Protein AF-A0A0W0SUL1-F1 (afdb_monomer)

Mean predicted aligned error: 19.0 Å

pLDDT: mean 77.59, std 25.87, range [25.94, 98.5]

Secondary structure (DSSP, 8-state):
--SSTT-HHHHHHHHHHHTT-HHHHHHHHHHHHHHHHHHHHH-SSPPPHHHHHHHHHHHHHHHHHHHHHHHT-S-GGGHHHHHTTHHHHHHHHHHHIIIIITT-SS-S--HHHHHHHHHHHHHHHHHHHHHHHHHHHHHTTT-TTSS-TT--HHHHHHHHHHHHHHHHHTTPPPPHHHHHHHHHHHHHHHHHH--HHHHHHHHHHHHHTTGGGS----HHHHHHHHHHHHHHHHHTT---HHHHHHHHHHHTTS-HHHHT-HHHHHHHHHHHHHHHHHS-----------------------------------------------------------PPPPP----PPPP----PPPP-----------------PPP-------------PPPP-------------PPP--S----------HHHHHHHHHHHHHHHHHHTTSSS--HHHHHHHHHHHHHHHHTT--TTS-HHHHHHHHHHHHHHHHHH-TT-HHHHHHHHHHHHHTHHHHHHHHHHS-----TT--TT-TTHHHHHHHHHHHHHHHHHHHHHHHTTT-HHHHHHHHHHHHHHHHHHHHTTTTTSS--HHHHHHHHHHHHHHHHHHHHHS------

Sequence (619 aa):
MKFYFNTPDQINGDLAFNAGNYEEALAYYLNALETLNRHAASQSKQLHTDFYDAFVHVLADILATKAELIINKEDFANIEEEWQPIPGMLQEMEIVYHGQLSSKTNIVVNEETLKTAYSALAEACEIISDEIIDIIDNDENGSVQNLPSSLTLSKAIMWMQSSLMYCKKASKEISLACHLGYLNLLERQYKSDSNGAIVEQMARYIEDEHLFQKTITEPLEKLELLSYALLITVTRKQDSASLIKTCEEILDTITIEDEENQIVTDLLELIKLERKNSTIPEFPMEARDDMVECIYPEEDVFPTAKKDCKFQTTLDELTSSDEAMDLSSNVPPAVLMVGPPIDISSLTPVPMSCPTPEQRQVMSPLQEMSLFSQDSRLPTFSTMMLNPLGESNIPSFHIEEKKRQQVGLPSQEGLFARSLFPTPSLQSSSYYKAFIAGFEKIISNNNTADPKYVANLLSLIADFFREYRATGIPKRDAILIAFDLYQHVLKIYSGHTIATEYSCYLLRKHKKILRPYEHFGSHVRPEVNSSRDPRLPFVSKTFFKTAVEEVFDQMDTLLATSTEHIITNIKGLLSYVGDKLAEGAITKTPRPEIREKLFTAYKAQLNDELKLTPTSTYS

Nearest PDB structures (foldseek):
  5k7v-assembly1_B  TM=2.849E-01  e=2.182E-02  synthetic construct
  4abn-assembly1_A  TM=4.697E-01  e=1.867E+00  Mus musculus
  6xr2-assembly2_D  TM=2.215E-01  e=5.145E-01  synthetic construct
  4abn-assembly2_B  TM=2.999E-01  e=2.299E+00  Mus musculus

Structure (mmCIF, N/CA/C/O backbone):
data_AF-A0A0W0SUL1-F1
#
_entry.id   AF-A0A0W0SUL1-F1
#
loop_
_atom_site.group_PDB
_atom_site.id
_atom_site.type_symbol
_atom_site.label_atom_id
_atom_site.label_alt_id
_atom_site.label_comp_id
_atom_site.label_asym_id
_atom_site.label_entity_id
_atom_site.label_seq_id
_atom_site.pdbx_PDB_ins_code
_atom_site.Cartn_x
_atom_site.Cartn_y
_atom_site.Cartn_z
_atom_site.occupancy
_atom_site.B_iso_or_equiv
_atom_site.auth_seq_id
_atom_site.auth_comp_id
_atom_site.auth_asym_id
_atom_site.auth_atom_id
_atom_site.pdbx_PDB_model_num
ATOM 1 N N . MET A 1 1 ? 1.624 8.205 -35.669 1.00 52.62 1 MET A N 1
ATOM 2 C CA . MET A 1 1 ? 1.984 8.076 -34.241 1.00 52.62 1 MET A CA 1
ATOM 3 C C . MET A 1 1 ? 3.479 8.331 -34.007 1.00 52.62 1 MET A C 1
ATOM 5 O O . MET A 1 1 ? 4.223 7.388 -33.801 1.00 52.62 1 MET A O 1
ATOM 9 N N . LYS A 1 2 ? 3.957 9.584 -34.101 1.00 64.94 2 LYS A N 1
ATOM 10 C CA . LYS A 1 2 ? 5.379 9.940 -33.843 1.00 64.94 2 LYS A CA 1
ATOM 11 C C . LYS A 1 2 ? 5.568 11.034 -32.781 1.00 64.94 2 LYS A C 1
ATOM 13 O O . LYS A 1 2 ? 6.677 11.521 -32.617 1.00 64.94 2 LYS A O 1
ATOM 18 N N . PHE A 1 3 ? 4.495 11.472 -32.124 1.00 84.06 3 PHE A N 1
ATOM 19 C CA . PHE A 1 3 ? 4.558 12.633 -31.235 1.00 84.06 3 PHE A CA 1
ATOM 20 C C . PHE A 1 3 ? 5.105 12.297 -29.842 1.00 84.06 3 PHE A C 1
ATOM 22 O O . PHE A 1 3 ? 5.861 13.087 -29.299 1.00 84.06 3 PHE A O 1
ATOM 29 N N . TYR A 1 4 ? 4.778 11.118 -29.311 1.00 92.31 4 TYR A N 1
ATOM 30 C CA . TYR A 1 4 ? 5.238 10.651 -27.998 1.00 92.31 4 TYR A CA 1
ATOM 31 C C . TYR A 1 4 ? 5.533 9.146 -27.987 1.00 92.31 4 TYR A C 1
ATOM 33 O O . TYR A 1 4 ? 6.560 8.712 -27.486 1.00 92.31 4 TYR A O 1
ATOM 41 N N . PHE A 1 5 ? 4.688 8.348 -28.641 1.00 92.44 5 PHE A N 1
ATOM 42 C CA . PHE A 1 5 ? 4.858 6.898 -28.658 1.00 92.44 5 PHE A CA 1
ATOM 43 C C . PHE A 1 5 ? 6.173 6.445 -29.309 1.00 92.44 5 PHE A C 1
ATOM 45 O O . PHE A 1 5 ? 6.437 6.754 -30.477 1.00 92.44 5 PHE A O 1
ATOM 52 N N . ASN A 1 6 ? 6.947 5.643 -28.575 1.00 92.19 6 ASN A N 1
ATOM 53 C CA . ASN A 1 6 ? 8.286 5.152 -28.907 1.00 92.19 6 ASN A CA 1
ATOM 54 C C . ASN A 1 6 ? 9.335 6.262 -29.100 1.00 92.19 6 ASN A C 1
ATOM 56 O O . ASN A 1 6 ? 10.310 6.068 -29.837 1.00 92.19 6 ASN A O 1
ATOM 60 N N . THR A 1 7 ? 9.145 7.435 -28.491 1.00 94.31 7 THR A N 1
ATOM 61 C CA . THR A 1 7 ? 10.200 8.454 -28.442 1.00 94.31 7 THR A CA 1
ATOM 62 C C . THR A 1 7 ? 11.227 8.109 -27.359 1.00 94.31 7 THR A C 1
ATOM 64 O O . THR A 1 7 ? 10.921 7.355 -26.433 1.00 94.31 7 THR A O 1
ATOM 67 N N . PRO A 1 8 ? 12.455 8.657 -27.443 1.00 95.62 8 PRO A N 1
ATOM 68 C CA . PRO A 1 8 ? 13.431 8.522 -26.366 1.00 95.62 8 PRO A CA 1
ATOM 69 C C . PRO A 1 8 ? 12.901 9.013 -25.016 1.00 95.62 8 PRO A C 1
ATOM 71 O O . PRO A 1 8 ? 13.190 8.380 -24.011 1.00 95.62 8 PRO A O 1
ATOM 74 N N . ASP A 1 9 ? 12.106 10.089 -24.997 1.00 96.31 9 ASP A N 1
ATOM 75 C CA . ASP A 1 9 ? 11.520 10.618 -23.761 1.00 96.31 9 ASP A CA 1
ATOM 76 C C . ASP A 1 9 ? 10.554 9.616 -23.122 1.00 96.31 9 ASP A C 1
ATOM 78 O O . ASP A 1 9 ? 10.684 9.343 -21.937 1.00 96.31 9 ASP A O 1
ATOM 82 N N . GLN A 1 10 ? 9.651 8.999 -23.897 1.00 96.25 10 GLN A N 1
ATOM 83 C CA . GLN A 1 10 ? 8.775 7.956 -23.355 1.00 96.25 10 GLN A CA 1
ATOM 84 C C . GLN A 1 10 ? 9.595 6.768 -22.838 1.00 96.25 10 GLN A C 1
ATOM 86 O O . GLN A 1 10 ? 9.443 6.362 -21.698 1.00 96.25 10 GLN A O 1
ATOM 91 N N . ILE A 1 11 ? 10.492 6.219 -23.665 1.00 96.88 11 ILE A N 1
ATOM 92 C CA . ILE A 1 11 ? 11.235 4.998 -23.318 1.00 96.88 11 ILE A CA 1
ATOM 93 C C . ILE A 1 11 ? 12.094 5.214 -22.068 1.00 96.88 11 ILE A C 1
ATOM 95 O O . ILE A 1 11 ? 12.136 4.350 -21.196 1.00 96.88 11 ILE A O 1
ATOM 99 N N . ASN A 1 12 ? 12.793 6.347 -21.978 1.00 97.19 12 ASN A N 1
ATOM 100 C CA . ASN A 1 12 ? 13.629 6.648 -20.820 1.00 97.19 12 ASN A CA 1
ATOM 101 C C . ASN A 1 12 ? 12.787 7.012 -19.592 1.00 97.19 12 ASN A C 1
ATOM 103 O O . ASN A 1 12 ? 13.154 6.608 -18.492 1.00 97.19 12 ASN A O 1
ATOM 107 N N . GLY A 1 13 ? 11.662 7.711 -19.780 1.00 97.56 13 GLY A N 1
ATOM 108 C CA . GLY A 1 13 ? 10.689 7.983 -18.724 1.00 97.56 13 GLY A CA 1
ATOM 109 C C . GLY A 1 13 ? 10.143 6.693 -18.117 1.00 97.56 13 GLY A C 1
ATOM 110 O O . GLY A 1 13 ? 10.256 6.498 -16.910 1.00 97.56 13 GLY A O 1
ATOM 111 N N . ASP A 1 14 ? 9.682 5.761 -18.956 1.00 97.31 14 ASP A N 1
ATOM 112 C CA . ASP A 1 14 ? 9.166 4.456 -18.534 1.00 97.31 14 ASP A CA 1
ATOM 113 C C . ASP A 1 14 ? 10.251 3.645 -17.807 1.00 97.31 14 ASP A C 1
ATOM 115 O O . ASP A 1 14 ? 9.993 3.018 -16.779 1.00 97.31 14 ASP A O 1
ATOM 119 N N . LEU A 1 15 ? 11.486 3.640 -18.321 1.00 96.75 15 LEU A N 1
ATOM 120 C CA . LEU A 1 15 ? 12.608 2.946 -17.680 1.00 96.75 15 LEU A CA 1
ATOM 121 C C . LEU A 1 15 ? 12.941 3.536 -16.304 1.00 96.75 15 LEU A C 1
ATOM 123 O O . LEU A 1 15 ? 13.171 2.771 -15.369 1.00 96.75 15 LEU A O 1
ATOM 127 N N . ALA A 1 16 ? 12.964 4.864 -16.181 1.00 97.38 16 ALA A N 1
ATOM 128 C CA . ALA A 1 16 ? 13.226 5.550 -14.919 1.00 97.38 16 ALA A CA 1
ATOM 129 C C . ALA A 1 16 ? 12.088 5.327 -13.912 1.00 97.38 16 ALA A C 1
ATOM 131 O O . ALA A 1 16 ? 12.358 4.996 -12.759 1.00 97.38 16 ALA A O 1
ATOM 132 N N . PHE A 1 17 ? 10.831 5.411 -14.360 1.00 97.69 17 PHE A N 1
ATOM 133 C CA . PHE A 1 17 ? 9.650 5.172 -13.530 1.00 97.69 17 PHE A CA 1
ATOM 134 C C . PHE A 1 17 ? 9.669 3.752 -12.954 1.00 97.69 17 PHE A C 1
ATOM 136 O O . PHE A 1 17 ? 9.573 3.567 -11.746 1.00 97.69 17 PHE A O 1
ATOM 143 N N . ASN A 1 18 ? 9.899 2.745 -13.802 1.00 95.31 18 ASN A N 1
ATOM 144 C CA . ASN A 1 18 ? 9.978 1.347 -13.366 1.00 95.31 18 ASN A CA 1
ATOM 145 C C . ASN A 1 18 ? 11.185 1.059 -12.454 1.00 95.31 18 ASN A C 1
ATOM 147 O O . ASN A 1 18 ? 11.180 0.066 -11.732 1.00 95.31 18 ASN A O 1
ATOM 151 N N . ALA A 1 19 ? 12.224 1.896 -12.494 1.00 94.94 19 ALA A N 1
ATOM 152 C CA . ALA A 1 19 ? 13.373 1.802 -11.599 1.00 94.94 19 ALA A CA 1
ATOM 153 C C . ALA A 1 19 ? 13.155 2.516 -10.249 1.00 94.94 19 ALA A C 1
ATOM 155 O O . ALA A 1 19 ? 14.051 2.470 -9.408 1.00 94.94 19 ALA A O 1
ATOM 156 N N . GLY A 1 20 ? 12.008 3.179 -10.046 1.00 93.31 20 GLY A N 1
ATOM 157 C CA . GLY A 1 20 ? 11.730 4.007 -8.868 1.00 93.31 20 GLY A CA 1
ATOM 158 C C . GLY A 1 20 ? 12.400 5.387 -8.896 1.00 93.31 20 GLY A C 1
ATOM 159 O O . GLY A 1 20 ? 12.375 6.100 -7.899 1.00 93.31 20 GLY A O 1
ATOM 160 N N . ASN A 1 21 ? 12.999 5.788 -10.024 1.00 97.25 21 ASN A N 1
ATOM 161 C CA . ASN A 1 21 ? 13.628 7.101 -10.198 1.00 97.25 21 ASN A CA 1
ATOM 162 C C . ASN A 1 21 ? 12.588 8.121 -10.696 1.00 97.25 21 ASN A C 1
ATOM 164 O O . ASN A 1 21 ? 12.634 8.568 -11.849 1.00 97.25 21 ASN A O 1
ATOM 168 N N . TYR A 1 22 ? 11.611 8.461 -9.858 1.00 96.38 22 TYR A N 1
ATOM 169 C CA . TYR A 1 22 ? 10.434 9.219 -10.292 1.00 96.38 22 TYR A CA 1
ATOM 170 C C . TYR A 1 22 ? 10.733 10.669 -10.698 1.00 96.38 22 TYR A C 1
ATOM 172 O O . TYR A 1 22 ? 10.086 11.189 -11.607 1.00 96.38 22 TYR A O 1
ATOM 180 N N . GLU A 1 23 ? 11.735 11.326 -10.112 1.00 96.69 23 GLU A N 1
ATOM 181 C CA . GLU A 1 23 ? 12.149 12.675 -10.520 1.00 96.69 23 GLU A CA 1
ATOM 182 C C . GLU A 1 23 ? 12.739 12.672 -11.934 1.00 96.69 23 GLU A C 1
ATOM 184 O O . GLU A 1 23 ? 12.460 13.562 -12.742 1.00 96.69 23 GLU A O 1
ATOM 189 N N . GLU A 1 24 ? 13.541 11.651 -12.246 1.00 97.75 24 GLU A N 1
ATOM 190 C CA . GLU A 1 24 ? 14.113 11.461 -13.578 1.00 97.75 24 GLU A CA 1
ATOM 191 C C . GLU A 1 24 ? 13.009 11.136 -14.593 1.00 97.75 24 GLU A C 1
ATOM 193 O O . GLU A 1 24 ? 12.965 11.739 -15.669 1.00 97.75 24 GLU A O 1
ATOM 198 N N . ALA A 1 25 ? 12.076 10.250 -14.234 1.00 98.25 25 ALA A N 1
ATOM 199 C CA . ALA A 1 25 ? 10.917 9.936 -15.064 1.00 98.25 25 ALA A CA 1
ATOM 200 C C . ALA A 1 25 ? 10.082 11.189 -15.369 1.00 98.25 25 ALA A C 1
ATOM 202 O O . ALA A 1 25 ? 9.787 11.483 -16.531 1.00 98.25 25 ALA A O 1
ATOM 203 N N . LEU A 1 26 ? 9.781 11.984 -14.336 1.00 97.88 26 LEU A N 1
ATOM 204 C CA . LEU A 1 26 ? 9.024 13.224 -14.464 1.00 97.88 26 LEU A CA 1
ATOM 205 C C . LEU A 1 26 ? 9.727 14.216 -15.398 1.00 97.88 26 LEU A C 1
ATOM 207 O O . LEU A 1 26 ? 9.064 14.847 -16.222 1.00 97.88 26 LEU A O 1
ATOM 211 N N . ALA A 1 27 ? 11.055 14.336 -15.319 1.00 98.12 27 ALA A N 1
ATOM 212 C CA . ALA A 1 27 ? 11.819 15.206 -16.209 1.00 98.12 27 ALA A CA 1
ATOM 213 C C . ALA A 1 27 ? 11.662 14.804 -17.689 1.00 98.12 27 ALA A C 1
ATOM 215 O O . ALA A 1 27 ? 11.452 15.677 -18.539 1.00 98.12 27 ALA A O 1
ATOM 216 N N . TYR A 1 28 ? 11.700 13.504 -18.003 1.00 98.31 28 TYR A N 1
ATOM 217 C CA . TYR A 1 28 ? 11.466 13.017 -19.367 1.00 98.31 28 TYR A CA 1
ATOM 218 C C . TYR A 1 28 ? 10.033 13.289 -19.842 1.00 98.31 28 TYR A C 1
ATOM 220 O O . TYR A 1 28 ? 9.840 13.811 -20.945 1.00 98.31 28 TYR A O 1
ATOM 228 N N . TYR A 1 29 ? 9.024 13.009 -19.014 1.00 98.31 29 TYR A N 1
ATOM 229 C CA . TYR A 1 29 ? 7.629 13.248 -19.392 1.00 98.31 29 TYR A CA 1
ATOM 230 C C . TYR A 1 29 ? 7.310 14.743 -19.556 1.00 98.31 29 TYR A C 1
ATOM 232 O O . TYR A 1 29 ? 6.613 15.130 -20.498 1.00 98.31 29 TYR A O 1
ATOM 240 N N . LEU A 1 30 ? 7.879 15.616 -18.717 1.00 97.81 30 LEU A N 1
ATOM 241 C CA . LEU A 1 30 ? 7.754 17.070 -18.870 1.00 97.81 30 LEU A CA 1
ATOM 242 C C . LEU A 1 30 ? 8.433 17.580 -20.150 1.00 97.81 30 LEU A C 1
ATOM 244 O O . LEU A 1 30 ? 7.878 18.450 -20.824 1.00 97.81 30 LEU A O 1
ATOM 248 N N . ASN A 1 31 ? 9.586 17.022 -20.534 1.00 97.50 31 ASN A N 1
ATOM 249 C CA . ASN A 1 31 ? 10.235 17.349 -21.809 1.00 97.50 31 ASN A CA 1
ATOM 250 C C . ASN A 1 31 ? 9.377 16.919 -23.017 1.00 97.50 31 ASN A C 1
ATOM 252 O O . ASN A 1 31 ? 9.245 17.659 -24.003 1.00 97.50 31 ASN A O 1
ATOM 256 N N . ALA A 1 32 ? 8.728 15.753 -22.928 1.00 96.94 32 ALA A N 1
ATOM 257 C CA . ALA A 1 32 ? 7.764 15.311 -23.933 1.00 96.94 32 ALA A CA 1
ATOM 258 C C . ALA A 1 32 ? 6.568 16.275 -24.031 1.00 96.94 32 ALA A C 1
ATOM 260 O O . ALA A 1 32 ? 6.203 16.693 -25.136 1.00 96.94 32 ALA A O 1
ATOM 261 N N . LEU A 1 33 ? 6.007 16.697 -22.892 1.00 97.50 33 LEU A N 1
ATOM 262 C CA . LEU A 1 33 ? 4.919 17.678 -22.842 1.00 97.50 33 LEU A CA 1
ATOM 263 C C . LEU A 1 33 ? 5.338 19.025 -23.446 1.00 97.50 33 LEU A C 1
ATOM 265 O O . LEU A 1 33 ? 4.596 19.609 -24.240 1.00 97.50 33 LEU A O 1
ATOM 269 N N . GLU A 1 34 ? 6.542 19.510 -23.136 1.00 96.38 34 GLU A N 1
ATOM 270 C CA . GLU A 1 34 ? 7.071 20.744 -23.720 1.00 96.38 34 GLU A CA 1
ATOM 271 C C . GLU A 1 34 ? 7.190 20.632 -25.248 1.00 96.38 34 GLU A C 1
ATOM 273 O O . GLU A 1 34 ? 6.797 21.545 -25.984 1.00 96.38 34 GLU A O 1
ATOM 278 N N . THR A 1 35 ? 7.676 19.494 -25.746 1.00 94.75 35 THR A N 1
ATOM 279 C CA . THR A 1 35 ? 7.785 19.221 -27.185 1.00 94.75 35 THR A CA 1
ATOM 280 C C . THR A 1 35 ? 6.416 19.231 -27.868 1.00 94.75 35 THR A C 1
ATOM 282 O O . THR A 1 35 ? 6.262 19.846 -28.933 1.00 94.75 35 THR A O 1
ATOM 285 N N . LEU A 1 36 ? 5.400 18.625 -27.247 1.00 94.50 36 LEU A N 1
ATOM 286 C CA . LEU A 1 36 ? 4.016 18.674 -27.726 1.00 94.50 36 LEU A CA 1
ATOM 287 C C . LEU A 1 36 ? 3.468 20.108 -27.733 1.00 94.50 36 LEU A C 1
ATOM 289 O O . LEU A 1 36 ? 2.901 20.543 -28.738 1.00 94.50 36 LEU A O 1
ATOM 293 N N . ASN A 1 37 ? 3.703 20.883 -26.677 1.00 94.38 37 ASN A N 1
ATOM 294 C CA . ASN A 1 37 ? 3.247 22.272 -26.589 1.00 94.38 37 ASN A CA 1
ATOM 295 C C . ASN A 1 37 ? 3.904 23.175 -27.644 1.00 94.38 37 ASN A C 1
ATOM 297 O O . ASN A 1 37 ? 3.223 23.969 -28.299 1.00 94.38 37 ASN A O 1
ATOM 301 N N . ARG A 1 38 ? 5.210 23.013 -27.894 1.00 92.88 38 ARG A N 1
ATOM 302 C CA . ARG A 1 38 ? 5.908 23.711 -28.991 1.00 92.88 38 ARG A CA 1
ATOM 303 C C . ARG A 1 38 ? 5.318 23.338 -30.350 1.00 92.88 38 ARG A C 1
ATOM 305 O O . ARG A 1 38 ? 5.131 24.208 -31.204 1.00 92.88 38 ARG A O 1
ATOM 312 N N . HIS A 1 39 ? 4.988 22.062 -30.548 1.00 92.25 39 HIS A N 1
ATOM 313 C CA . HIS A 1 39 ? 4.332 21.607 -31.769 1.00 92.25 39 HIS A CA 1
ATOM 314 C C . HIS A 1 39 ? 2.946 22.250 -31.937 1.00 92.25 39 HIS A C 1
ATOM 316 O O . HIS A 1 39 ? 2.669 22.802 -33.006 1.00 92.25 39 HIS A O 1
ATOM 322 N N . ALA A 1 40 ? 2.121 22.260 -30.885 1.00 92.50 40 ALA A N 1
ATOM 323 C CA . ALA A 1 40 ? 0.808 22.905 -30.882 1.00 92.50 40 ALA A CA 1
ATOM 324 C C . ALA A 1 40 ? 0.894 24.405 -31.208 1.00 92.50 40 ALA A C 1
ATOM 326 O O . ALA A 1 40 ? 0.126 24.896 -32.031 1.00 92.50 40 ALA A O 1
ATOM 327 N N . ALA A 1 41 ? 1.877 25.115 -30.645 1.00 91.44 41 ALA A N 1
ATOM 328 C CA . ALA A 1 41 ? 2.090 26.539 -30.907 1.00 91.44 41 ALA A CA 1
ATOM 329 C C . ALA A 1 41 ? 2.548 26.838 -32.349 1.00 91.44 41 ALA A C 1
ATOM 331 O O . ALA A 1 41 ? 2.248 27.900 -32.893 1.00 91.44 41 ALA A O 1
ATOM 332 N N . SER A 1 42 ? 3.284 25.915 -32.977 1.00 89.44 42 SER A N 1
ATOM 333 C CA . SER A 1 42 ? 3.818 26.096 -34.336 1.00 89.44 42 SER A CA 1
ATOM 334 C C . SER A 1 42 ? 2.789 25.867 -35.449 1.00 89.44 42 SER A C 1
ATOM 336 O O . SER A 1 42 ? 2.976 26.342 -36.574 1.00 89.44 42 SER A O 1
ATOM 338 N N . GLN A 1 43 ? 1.701 25.145 -35.165 1.00 83.88 43 GLN A N 1
ATOM 339 C CA . GLN A 1 43 ? 0.678 24.830 -36.156 1.00 83.88 43 GLN A CA 1
ATOM 340 C C . GLN A 1 43 ? -0.485 25.822 -36.088 1.00 83.88 43 GLN A C 1
ATOM 342 O O . GLN A 1 43 ? -1.226 25.886 -35.118 1.00 83.88 43 GLN A O 1
ATOM 347 N N . SER A 1 44 ? -0.710 26.554 -37.180 1.00 68.94 44 SER A N 1
ATOM 348 C CA . SER A 1 44 ? -1.867 27.452 -37.325 1.00 68.94 44 SER A CA 1
ATOM 349 C C . SER A 1 44 ? -3.168 26.735 -37.713 1.00 68.94 44 SER A C 1
ATOM 351 O O . SER A 1 44 ? -4.199 27.380 -37.900 1.00 68.94 44 SER A O 1
ATOM 353 N N . LYS A 1 45 ? -3.129 25.408 -37.882 1.00 79.69 45 LYS A N 1
ATOM 354 C CA . LYS A 1 45 ? -4.259 24.573 -38.311 1.00 79.69 45 LYS A CA 1
ATOM 355 C C . LYS A 1 45 ? -4.636 23.572 -37.222 1.00 79.69 45 LYS A C 1
ATOM 357 O O . LYS A 1 45 ? -3.848 23.290 -36.330 1.00 79.69 45 LYS A O 1
ATOM 362 N N . GLN A 1 46 ? -5.847 23.031 -37.342 1.00 84.69 46 GLN A N 1
ATOM 363 C CA . GLN A 1 46 ? -6.383 21.988 -36.470 1.00 84.69 46 GLN A CA 1
ATOM 364 C C . GLN A 1 46 ? -5.398 20.816 -36.332 1.00 84.69 46 GLN A C 1
ATOM 366 O O . GLN A 1 46 ? -4.929 20.278 -37.338 1.00 84.69 46 GLN A O 1
ATOM 371 N N . LEU A 1 47 ? -5.089 20.447 -35.086 1.00 90.81 47 LEU A N 1
ATOM 372 C CA . LEU A 1 47 ? -4.138 19.386 -34.760 1.00 90.81 47 LEU A CA 1
ATOM 373 C C . LEU A 1 47 ? -4.723 18.012 -35.116 1.00 90.81 47 LEU A C 1
ATOM 375 O O . LEU A 1 47 ? -5.935 17.795 -35.077 1.00 90.81 47 LEU A O 1
ATOM 379 N N . HIS A 1 48 ? -3.849 17.081 -35.496 1.00 92.50 48 HIS A N 1
ATOM 380 C CA . HIS A 1 48 ? -4.241 15.716 -35.852 1.00 92.50 48 HIS A CA 1
ATOM 381 C C . HIS A 1 48 ? -4.651 14.909 -34.607 1.00 92.50 48 HIS A C 1
ATOM 383 O O . HIS A 1 48 ? -4.132 15.151 -33.524 1.00 92.50 48 HIS A O 1
ATOM 389 N N . THR A 1 49 ? -5.515 13.899 -34.751 1.00 94.00 49 THR A N 1
ATOM 390 C CA . THR A 1 49 ? -5.945 13.032 -33.633 1.00 94.00 49 THR A CA 1
ATOM 391 C C . THR A 1 49 ? -4.766 12.398 -32.884 1.00 94.00 49 THR A C 1
ATOM 393 O O . THR A 1 49 ? -4.739 12.461 -31.663 1.00 94.00 49 THR A O 1
ATOM 396 N N . ASP A 1 50 ? -3.744 11.907 -33.596 1.00 93.88 50 ASP A N 1
ATOM 397 C CA . ASP A 1 50 ? -2.482 11.413 -33.009 1.00 93.88 50 ASP A CA 1
ATOM 398 C C . ASP A 1 50 ? -1.792 12.395 -32.043 1.00 93.88 50 ASP A C 1
ATOM 400 O O . ASP A 1 50 ? -1.035 11.955 -31.182 1.00 93.88 50 ASP A O 1
ATOM 404 N N . PHE A 1 51 ? -1.973 13.711 -32.217 1.00 95.44 51 PHE A N 1
ATOM 405 C CA . PHE A 1 51 ? -1.425 14.701 -31.288 1.00 95.44 51 PHE A CA 1
ATOM 406 C C . PHE A 1 51 ? -2.176 14.650 -29.959 1.00 95.44 51 PHE A C 1
ATOM 408 O O . PHE A 1 51 ? -1.547 14.547 -28.915 1.00 95.44 51 PHE A O 1
ATOM 415 N N . TYR A 1 52 ? -3.510 14.697 -30.005 1.00 96.25 52 TYR A N 1
ATOM 416 C CA . TYR A 1 52 ? -4.342 14.656 -28.803 1.00 96.25 52 TYR A CA 1
ATOM 417 C C . TYR A 1 52 ? -4.180 13.329 -28.057 1.00 96.25 52 TYR A C 1
ATOM 419 O O . TYR A 1 52 ? -4.117 13.333 -26.834 1.00 96.25 52 TYR A O 1
ATOM 427 N N . ASP A 1 53 ? -4.048 12.220 -28.792 1.00 96.44 53 ASP A N 1
ATOM 428 C CA . ASP A 1 53 ? -3.766 10.887 -28.244 1.00 96.44 53 ASP A CA 1
ATOM 429 C C . ASP A 1 53 ? -2.440 10.879 -27.460 1.00 96.44 53 ASP A C 1
ATOM 431 O O . ASP A 1 53 ? -2.404 10.537 -26.283 1.00 96.44 53 ASP A O 1
ATOM 435 N N . ALA A 1 54 ? -1.358 11.377 -28.071 1.00 96.81 54 ALA A N 1
ATOM 436 C CA . ALA A 1 54 ? -0.070 11.535 -27.394 1.00 96.81 54 ALA A CA 1
ATOM 437 C C . ALA A 1 54 ? -0.143 12.485 -26.186 1.00 96.81 54 ALA A C 1
ATOM 439 O O . ALA A 1 54 ? 0.454 12.211 -25.152 1.00 96.81 54 ALA A O 1
ATOM 440 N N . PHE A 1 55 ? -0.875 13.590 -26.312 1.00 97.56 55 PHE A N 1
ATOM 441 C CA . PHE A 1 55 ? -0.997 14.607 -25.273 1.00 97.56 55 PHE A CA 1
ATOM 442 C C . PHE A 1 55 ? -1.695 14.085 -24.016 1.00 97.56 55 PHE A C 1
ATOM 444 O O . PHE A 1 55 ? -1.176 14.256 -22.917 1.00 97.56 55 PHE A O 1
ATOM 451 N N . VAL A 1 56 ? -2.831 13.399 -24.173 1.00 97.88 56 VAL A N 1
ATOM 452 C CA . VAL A 1 56 ? -3.546 12.802 -23.036 1.00 97.88 56 VAL A CA 1
ATOM 453 C C . VAL A 1 56 ? -2.701 11.719 -22.365 1.00 97.88 56 VAL A C 1
ATOM 455 O O . VAL A 1 56 ? -2.675 11.659 -21.140 1.00 97.88 56 VAL A O 1
ATOM 458 N N . HIS A 1 57 ? -1.962 10.916 -23.138 1.00 97.56 57 HIS A N 1
ATOM 459 C CA . HIS A 1 57 ? -1.084 9.894 -22.566 1.00 97.56 57 HIS A CA 1
ATOM 460 C C . HIS A 1 57 ? 0.053 10.499 -21.733 1.00 97.56 57 HIS A C 1
ATOM 462 O O . HIS A 1 57 ? 0.274 10.071 -20.607 1.00 97.56 57 HIS A O 1
ATOM 468 N N . VAL A 1 58 ? 0.733 11.533 -22.247 1.00 98.19 58 VAL A N 1
ATOM 469 C CA . VAL A 1 58 ? 1.801 12.227 -21.504 1.00 98.19 58 VAL A CA 1
ATOM 470 C C . VAL A 1 58 ? 1.270 12.833 -20.206 1.00 98.19 58 VAL A C 1
ATOM 472 O O . VAL A 1 58 ? 1.929 12.735 -19.176 1.00 98.19 58 VAL A O 1
ATOM 475 N N . LEU A 1 59 ? 0.083 13.450 -20.230 1.00 98.44 59 LEU A N 1
ATOM 476 C CA . LEU A 1 59 ? -0.525 13.982 -19.008 1.00 98.44 59 LEU A CA 1
ATOM 477 C C . LEU A 1 59 ? -0.825 12.874 -17.994 1.00 98.44 59 LEU A C 1
ATOM 479 O O . LEU A 1 59 ? -0.554 13.065 -16.812 1.00 98.44 59 LEU A O 1
ATOM 483 N N . ALA A 1 60 ? -1.329 11.722 -18.441 1.00 98.38 60 ALA A N 1
ATOM 484 C CA . ALA A 1 60 ? -1.566 10.580 -17.563 1.00 98.38 60 ALA A CA 1
ATOM 485 C C . ALA A 1 60 ? -0.262 10.073 -16.916 1.00 98.38 60 ALA A C 1
ATOM 487 O O . ALA A 1 60 ? -0.234 9.880 -15.700 1.00 98.38 60 ALA A O 1
ATOM 488 N N . ASP A 1 61 ? 0.822 9.950 -17.690 1.00 98.31 61 ASP A N 1
ATOM 489 C CA . ASP A 1 61 ? 2.136 9.522 -17.182 1.00 98.31 61 ASP A CA 1
ATOM 490 C C . ASP A 1 61 ? 2.708 10.532 -16.169 1.00 98.31 61 ASP A C 1
ATOM 492 O O . ASP A 1 61 ? 3.209 10.147 -15.110 1.00 98.31 61 ASP A O 1
ATOM 496 N N . ILE A 1 62 ? 2.575 11.840 -16.436 1.00 98.50 62 ILE A N 1
ATOM 497 C CA . ILE A 1 62 ? 2.977 12.905 -15.500 1.00 98.50 62 ILE A CA 1
ATOM 498 C C . ILE A 1 62 ? 2.173 12.825 -14.201 1.00 98.50 62 ILE A C 1
ATOM 500 O O . ILE A 1 62 ? 2.754 12.930 -13.121 1.00 98.50 62 ILE A O 1
ATOM 504 N N . LEU A 1 63 ? 0.850 12.657 -14.289 1.00 98.50 63 LEU A N 1
ATOM 505 C CA . LEU A 1 63 ? -0.033 12.592 -13.122 1.00 98.50 63 LEU A CA 1
ATOM 506 C C . LEU A 1 63 ? 0.279 11.372 -12.251 1.00 98.50 63 LEU A C 1
ATOM 508 O O . LEU A 1 63 ? 0.404 11.522 -11.037 1.00 98.50 63 LEU A O 1
ATOM 512 N N . ALA A 1 64 ? 0.467 10.200 -12.863 1.00 97.94 64 ALA A N 1
ATOM 513 C CA . ALA A 1 64 ? 0.873 8.988 -12.154 1.00 97.94 64 ALA A CA 1
ATOM 514 C C . ALA A 1 64 ? 2.247 9.163 -11.485 1.00 97.94 64 ALA A C 1
ATOM 516 O O . ALA A 1 64 ? 2.406 8.870 -10.306 1.00 97.94 64 ALA A O 1
ATOM 517 N N . THR A 1 65 ? 3.221 9.738 -12.196 1.00 98.19 65 THR A N 1
ATOM 518 C CA . THR A 1 65 ? 4.565 9.993 -11.645 1.00 98.19 65 THR A CA 1
ATOM 519 C C . THR A 1 65 ? 4.550 10.994 -10.499 1.00 98.19 65 THR A C 1
ATOM 521 O O . THR A 1 65 ? 5.262 10.820 -9.514 1.00 98.19 65 THR A O 1
ATOM 524 N N . LYS A 1 66 ? 3.724 12.040 -10.588 1.00 97.62 66 LYS A N 1
ATOM 525 C CA . LYS A 1 66 ? 3.556 12.990 -9.486 1.00 97.62 66 LYS A CA 1
ATOM 526 C C . LYS A 1 66 ? 2.883 12.356 -8.272 1.00 97.62 66 LYS A C 1
ATOM 528 O O . LYS A 1 66 ? 3.279 12.685 -7.159 1.00 97.62 66 LYS A O 1
ATOM 533 N N . ALA A 1 67 ? 1.912 11.465 -8.470 1.00 97.62 67 ALA A N 1
ATOM 534 C CA . ALA A 1 67 ? 1.315 10.706 -7.374 1.00 97.62 67 ALA A CA 1
ATOM 535 C C . ALA A 1 67 ? 2.379 9.873 -6.640 1.00 97.62 67 ALA A C 1
ATOM 537 O O . ALA A 1 67 ? 2.509 10.004 -5.426 1.00 97.62 67 ALA A O 1
ATOM 538 N N . GLU A 1 68 ? 3.210 9.129 -7.376 1.00 96.69 68 GLU A N 1
ATOM 539 C CA . GLU A 1 68 ? 4.319 8.350 -6.802 1.00 96.69 68 GLU A CA 1
ATOM 540 C C . GLU A 1 68 ? 5.338 9.225 -6.063 1.00 96.69 68 GLU A C 1
ATOM 542 O O . GLU A 1 68 ? 5.746 8.900 -4.950 1.00 96.69 68 GLU A O 1
ATOM 547 N N . LEU A 1 69 ? 5.725 10.372 -6.630 1.00 95.56 69 LEU A N 1
ATOM 548 C CA . LEU A 1 69 ? 6.622 11.311 -5.948 1.00 95.56 69 LEU A CA 1
ATOM 549 C C . LEU A 1 69 ? 6.053 11.796 -4.616 1.00 95.56 69 LEU A C 1
ATOM 551 O O . LEU A 1 69 ? 6.809 11.986 -3.670 1.00 95.56 69 LEU A O 1
ATOM 555 N N . ILE A 1 70 ? 4.742 12.020 -4.536 1.00 94.44 70 ILE A N 1
ATOM 556 C CA . ILE A 1 70 ? 4.109 12.461 -3.293 1.00 94.44 70 ILE A CA 1
ATOM 557 C C . ILE A 1 70 ? 4.072 11.328 -2.269 1.00 94.44 70 ILE A C 1
ATOM 559 O O . ILE A 1 70 ? 4.401 11.565 -1.112 1.00 94.44 70 ILE A O 1
ATOM 563 N N . ILE A 1 71 ? 3.735 10.111 -2.698 1.00 92.94 71 ILE A N 1
ATOM 564 C CA . ILE A 1 71 ? 3.696 8.925 -1.831 1.00 92.94 71 ILE A CA 1
ATOM 565 C C . ILE A 1 71 ? 5.075 8.633 -1.223 1.00 92.94 71 ILE A C 1
ATOM 567 O O . ILE A 1 71 ? 5.172 8.273 -0.056 1.00 92.94 71 ILE A O 1
ATOM 571 N N . ASN A 1 72 ? 6.145 8.808 -2.001 1.00 90.56 72 ASN A N 1
ATOM 572 C CA . ASN A 1 72 ? 7.506 8.471 -1.581 1.00 90.56 72 ASN A CA 1
ATOM 573 C C . ASN A 1 72 ? 8.265 9.637 -0.914 1.00 90.56 72 ASN A C 1
ATOM 575 O O . ASN A 1 72 ? 9.449 9.494 -0.600 1.00 90.56 72 ASN A O 1
ATOM 579 N N . LYS A 1 73 ? 7.637 10.804 -0.709 1.00 88.25 73 LYS A N 1
ATOM 580 C CA . LYS A 1 73 ? 8.300 11.953 -0.075 1.00 88.25 73 LYS A CA 1
ATOM 581 C C . LYS A 1 73 ? 8.342 11.802 1.447 1.00 88.25 73 LYS A C 1
ATOM 583 O O . LYS A 1 73 ? 7.310 11.710 2.093 1.00 88.25 73 LYS A O 1
ATOM 588 N N . GLU A 1 74 ? 9.544 11.903 2.016 1.00 79.75 74 GLU A N 1
ATOM 589 C CA . GLU A 1 74 ? 9.752 11.931 3.475 1.00 79.75 74 GLU A CA 1
ATOM 590 C C . GLU A 1 74 ? 9.331 13.268 4.117 1.00 79.75 74 GLU A C 1
ATOM 592 O O . GLU A 1 74 ? 8.998 13.313 5.297 1.00 79.75 74 GLU A O 1
ATOM 597 N N . ASP A 1 75 ? 9.368 14.373 3.358 1.00 79.88 75 ASP A N 1
ATOM 598 C CA . ASP A 1 75 ? 9.062 15.718 3.860 1.00 79.88 75 ASP A CA 1
ATOM 599 C C . ASP A 1 75 ? 7.722 16.239 3.328 1.00 79.88 75 ASP A C 1
ATOM 601 O O . ASP A 1 75 ? 7.581 16.647 2.166 1.00 79.88 75 ASP A O 1
ATOM 605 N N . PHE A 1 76 ? 6.753 16.286 4.237 1.00 74.75 76 PHE A N 1
ATOM 606 C CA . PHE A 1 76 ? 5.393 16.741 3.988 1.00 74.75 76 PHE A CA 1
ATOM 607 C C . PHE A 1 76 ? 5.281 18.238 3.666 1.00 74.75 76 PHE A C 1
ATOM 609 O O . PHE A 1 76 ? 4.283 18.674 3.083 1.00 74.75 76 PHE A O 1
ATOM 616 N N . ALA A 1 77 ? 6.301 19.042 3.995 1.00 75.19 77 ALA A N 1
ATOM 617 C CA . ALA A 1 77 ? 6.281 20.490 3.780 1.00 75.19 77 ALA A CA 1
ATOM 618 C C . ALA A 1 77 ? 6.144 20.879 2.297 1.00 75.19 77 ALA A C 1
ATOM 620 O O . ALA A 1 77 ? 5.623 21.952 1.987 1.00 75.19 77 ALA A O 1
ATOM 621 N N . ASN A 1 78 ? 6.561 20.000 1.380 1.00 82.00 78 ASN A N 1
ATOM 622 C CA . ASN A 1 78 ? 6.611 20.279 -0.059 1.00 82.00 78 ASN A CA 1
ATOM 623 C C . ASN A 1 78 ? 5.477 19.614 -0.861 1.00 82.00 78 ASN A C 1
ATOM 625 O O . ASN A 1 78 ? 5.464 19.697 -2.091 1.00 82.00 78 ASN A O 1
ATOM 629 N N . ILE A 1 79 ? 4.523 18.941 -0.206 1.00 89.44 79 ILE A N 1
ATOM 630 C CA . ILE A 1 79 ? 3.437 18.230 -0.906 1.00 89.44 79 ILE A CA 1
ATOM 631 C C . ILE A 1 79 ? 2.488 19.202 -1.606 1.00 89.44 79 ILE A C 1
ATOM 633 O O . ILE A 1 79 ? 2.069 18.951 -2.735 1.00 89.44 79 ILE A O 1
ATOM 637 N N . GLU A 1 80 ? 2.189 20.346 -0.985 1.00 88.50 80 GLU A N 1
ATOM 638 C CA . GLU A 1 80 ? 1.314 21.356 -1.594 1.00 88.50 80 GLU A CA 1
ATO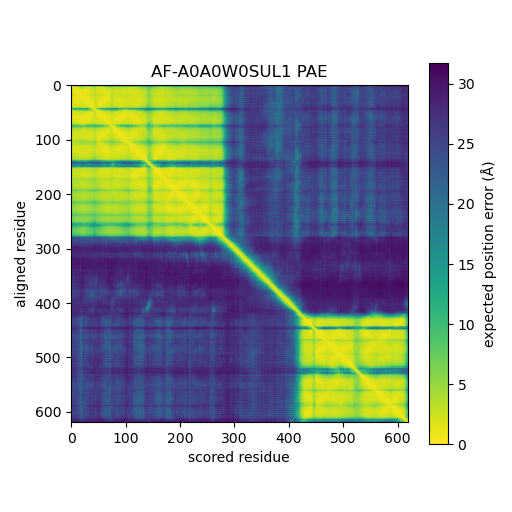M 639 C C . GLU A 1 80 ? 1.902 21.931 -2.889 1.00 88.50 80 GLU A C 1
ATOM 641 O O . GLU A 1 80 ? 1.156 22.199 -3.833 1.00 88.50 80 GLU A O 1
ATOM 646 N N . GLU A 1 81 ? 3.228 22.082 -2.958 1.00 90.69 81 GLU A N 1
ATOM 647 C CA . GLU A 1 81 ? 3.924 22.547 -4.161 1.00 90.69 81 GLU A CA 1
ATOM 648 C C . GLU A 1 81 ? 3.815 21.521 -5.296 1.00 90.69 81 GLU A C 1
ATOM 650 O O . GLU A 1 81 ? 3.480 21.878 -6.428 1.00 90.69 81 GLU A O 1
ATOM 655 N N . GLU A 1 82 ? 4.017 20.235 -4.994 1.00 91.81 82 GLU A N 1
ATOM 656 C CA . GLU A 1 82 ? 3.895 19.173 -5.999 1.00 91.81 82 GLU A CA 1
ATOM 657 C C . GLU A 1 82 ? 2.469 18.971 -6.491 1.00 91.81 82 GLU A C 1
ATOM 659 O O . GLU A 1 82 ? 2.270 18.650 -7.672 1.00 91.81 82 GLU A O 1
ATOM 664 N N . TRP A 1 83 ? 1.499 19.161 -5.592 1.00 95.12 83 TRP A N 1
ATOM 665 C CA . TRP A 1 83 ? 0.082 18.983 -5.869 1.00 95.12 83 TRP A CA 1
ATOM 666 C C . TRP A 1 83 ? -0.526 20.143 -6.650 1.00 95.12 83 TRP A C 1
ATOM 668 O O . TRP A 1 83 ? -1.416 19.929 -7.469 1.00 95.12 83 TRP A O 1
ATOM 678 N N . GLN A 1 84 ? -0.044 21.369 -6.437 1.00 95.12 84 GLN A N 1
ATOM 679 C CA . GLN A 1 84 ? -0.555 22.584 -7.080 1.00 95.12 84 GLN A CA 1
ATOM 680 C C . GLN A 1 84 ? -0.866 22.442 -8.591 1.00 95.12 84 GLN A C 1
ATOM 682 O O . GLN A 1 84 ? -1.965 22.828 -8.998 1.00 95.12 84 GLN A O 1
ATOM 687 N N . PRO A 1 85 ? 0.018 21.867 -9.436 1.00 96.38 85 PRO A N 1
ATOM 688 C CA . PRO A 1 85 ? -0.250 21.712 -10.869 1.00 96.38 85 PRO A CA 1
ATOM 689 C C . PRO A 1 85 ? -1.237 20.585 -11.235 1.00 96.38 85 PRO A C 1
ATOM 691 O O . PRO A 1 85 ? -1.793 20.609 -12.337 1.00 96.38 85 PRO A O 1
ATOM 694 N N . ILE A 1 86 ? -1.466 19.605 -10.354 1.00 97.25 86 ILE A N 1
ATOM 695 C CA . ILE A 1 86 ? -2.216 18.374 -10.661 1.00 97.25 86 ILE A CA 1
ATOM 696 C C . ILE A 1 86 ? -3.663 18.655 -11.094 1.00 97.25 86 ILE A C 1
ATOM 698 O O . ILE A 1 86 ? -4.049 18.164 -12.157 1.00 97.25 86 ILE A O 1
ATOM 702 N N . PRO A 1 87 ? -4.472 19.466 -10.375 1.00 97.06 87 PRO A N 1
ATOM 703 C CA . PRO A 1 87 ? -5.853 19.728 -10.783 1.00 97.06 87 PRO A CA 1
ATOM 704 C C . PRO A 1 87 ? -5.970 20.339 -12.184 1.00 97.06 87 PRO A C 1
ATOM 706 O O . PRO A 1 87 ? -6.882 19.990 -12.932 1.00 97.06 87 PRO A O 1
ATOM 709 N N . GLY A 1 88 ? -5.035 21.222 -12.556 1.00 96.31 88 GLY A N 1
ATOM 710 C CA . GLY A 1 88 ? -5.007 21.848 -13.879 1.00 96.31 88 GLY A CA 1
ATOM 711 C C . GLY A 1 88 ? -4.686 20.844 -14.986 1.00 96.31 88 GLY A C 1
ATOM 712 O O . GLY A 1 88 ? -5.411 20.773 -15.977 1.00 96.31 88 GLY A O 1
ATOM 713 N N . MET A 1 89 ? -3.653 20.021 -14.786 1.00 98.12 89 MET A N 1
ATOM 714 C CA . MET A 1 89 ? -3.277 18.956 -15.726 1.00 98.12 89 MET A CA 1
ATOM 715 C C . MET A 1 89 ? -4.395 17.921 -15.885 1.00 98.12 89 MET A C 1
ATOM 717 O O . MET A 1 89 ? -4.701 17.501 -16.999 1.00 98.12 89 MET A O 1
ATOM 721 N N . LEU A 1 90 ? -5.044 17.547 -14.781 1.00 97.94 90 LEU A N 1
ATOM 722 C CA . LEU A 1 90 ? -6.151 16.600 -14.788 1.00 97.94 90 LEU A CA 1
ATOM 723 C C . LEU A 1 90 ? -7.358 17.141 -15.561 1.00 97.94 90 LEU A C 1
ATOM 725 O O . LEU A 1 90 ? -7.930 16.438 -16.393 1.00 97.94 90 LEU A O 1
ATOM 729 N N . GLN A 1 91 ? -7.720 18.403 -15.326 1.00 97.69 91 GLN A N 1
ATOM 730 C CA . GLN A 1 91 ? -8.798 19.060 -16.060 1.00 97.69 91 GLN A CA 1
ATOM 731 C C . GLN A 1 91 ? -8.487 19.136 -17.561 1.00 97.69 91 GLN A C 1
ATOM 733 O O . GLN A 1 91 ? -9.364 18.898 -18.393 1.00 97.69 91 GLN A O 1
ATOM 738 N N . GLU A 1 92 ? -7.246 19.459 -17.923 1.00 97.88 92 GLU A N 1
ATOM 739 C CA . GLU A 1 92 ? -6.828 19.514 -19.322 1.00 97.88 92 GLU A CA 1
ATOM 740 C C . GLU A 1 92 ? -6.906 18.132 -19.988 1.00 97.88 92 GLU A C 1
ATOM 742 O O . GLU A 1 92 ? -7.464 18.003 -21.083 1.00 97.88 92 GLU A O 1
ATOM 747 N N . MET A 1 93 ? -6.446 17.090 -19.291 1.00 98.25 93 MET A N 1
ATOM 748 C CA . MET A 1 93 ? -6.547 15.694 -19.720 1.00 98.25 93 MET A CA 1
ATOM 749 C C . MET A 1 93 ? -8.006 15.291 -19.998 1.00 98.25 93 MET A C 1
ATOM 751 O O . MET A 1 93 ? -8.306 14.766 -21.074 1.00 98.25 93 MET A O 1
ATOM 755 N N . GLU A 1 94 ? -8.923 15.596 -19.072 1.00 97.88 94 GLU A N 1
ATOM 756 C CA . GLU A 1 94 ? -10.364 15.328 -19.200 1.00 97.88 94 GLU A CA 1
ATOM 757 C C . GLU A 1 94 ? -10.980 16.046 -20.410 1.00 97.88 94 GLU A C 1
ATOM 759 O O . GLU A 1 94 ? -11.676 15.429 -21.224 1.00 97.88 94 GLU A O 1
ATOM 764 N N . ILE A 1 95 ? -10.711 17.349 -20.556 1.00 97.88 95 ILE A N 1
ATOM 765 C CA . ILE A 1 95 ? -11.262 18.175 -21.640 1.00 97.88 95 ILE A CA 1
ATOM 766 C C . ILE A 1 95 ? -10.805 17.650 -23.001 1.00 97.88 95 ILE A C 1
ATOM 768 O O . ILE A 1 95 ? -11.622 17.509 -23.920 1.00 97.88 95 ILE A O 1
ATOM 772 N N . VAL A 1 96 ? -9.511 17.356 -23.147 1.00 97.50 96 VAL A N 1
ATOM 773 C CA . VAL A 1 96 ? -8.960 16.873 -24.417 1.00 97.50 96 VAL A CA 1
ATOM 774 C C . VAL A 1 96 ? -9.497 15.480 -24.739 1.00 97.50 96 VAL A C 1
ATOM 776 O O . VAL A 1 96 ? -9.934 15.251 -25.872 1.00 97.50 96 VAL A O 1
ATOM 779 N N . TYR A 1 97 ? -9.545 14.575 -23.758 1.00 98.00 97 TYR A N 1
ATOM 780 C CA . TYR A 1 97 ? -10.078 13.231 -23.961 1.00 98.00 97 TYR A CA 1
ATOM 781 C C . TYR A 1 97 ? -11.549 13.263 -24.395 1.00 98.00 97 TYR A C 1
ATOM 783 O O . TYR A 1 97 ? -11.897 12.763 -25.472 1.00 98.00 97 TYR A O 1
ATOM 791 N N . HIS A 1 98 ? -12.418 13.906 -23.613 1.00 97.25 98 HIS A N 1
ATOM 792 C CA . HIS A 1 98 ? -13.850 13.928 -23.909 1.00 97.25 98 HIS A CA 1
ATOM 793 C C . HIS A 1 98 ? -14.175 14.718 -25.178 1.00 97.25 98 HIS A C 1
ATOM 795 O O . HIS A 1 98 ? -15.037 14.287 -25.949 1.00 97.25 98 HIS A O 1
ATOM 801 N N . GLY A 1 99 ? -13.470 15.825 -25.430 1.00 96.62 99 GLY A N 1
ATOM 802 C CA . GLY A 1 99 ? -13.721 16.696 -26.575 1.00 96.62 99 GLY A CA 1
ATOM 803 C C . GLY A 1 99 ? -13.166 16.182 -27.906 1.00 96.62 99 GLY A C 1
ATOM 804 O O . GLY A 1 99 ? -13.796 16.396 -28.942 1.00 96.62 99 GLY A O 1
ATOM 805 N N . GLN A 1 100 ? -12.000 15.524 -27.906 1.00 96.81 100 GLN A N 1
ATOM 806 C CA . GLN A 1 100 ? -11.281 15.183 -29.146 1.00 96.81 100 GLN A CA 1
ATOM 807 C C . GLN A 1 100 ? -11.131 13.677 -29.398 1.00 96.81 100 GLN A C 1
ATOM 809 O O . GLN A 1 100 ? -11.039 13.279 -30.565 1.00 96.81 100 GLN A O 1
ATOM 814 N N . LEU A 1 101 ? -11.115 12.844 -28.349 1.00 96.50 101 LEU A N 1
ATOM 815 C CA . LEU A 1 101 ? -10.722 11.430 -28.441 1.00 96.50 101 LEU A CA 1
ATOM 816 C C . LEU A 1 101 ? -11.857 10.432 -28.187 1.00 96.50 101 LEU A C 1
ATOM 818 O O . LEU A 1 101 ? -11.886 9.397 -28.844 1.00 96.50 101 LEU A O 1
ATOM 822 N N . SER A 1 102 ? -12.818 10.745 -27.316 1.00 96.50 102 SER A N 1
ATOM 823 C CA . SER A 1 102 ? -13.856 9.807 -26.835 1.00 96.50 102 SER A CA 1
ATOM 824 C C . SER A 1 102 ? -14.668 9.083 -27.925 1.00 96.50 102 SER A C 1
ATOM 826 O O . SER A 1 102 ? -15.147 7.974 -27.714 1.00 96.50 102 SER A O 1
ATOM 828 N N . SER A 1 103 ? -14.820 9.694 -29.104 1.00 96.19 103 SER A N 1
ATOM 829 C CA . SER A 1 103 ? -15.556 9.137 -30.252 1.00 96.19 103 SER A CA 1
ATOM 830 C C . SER A 1 103 ? -14.659 8.523 -31.334 1.00 96.19 103 SER A C 1
ATOM 832 O O . SER A 1 103 ? -15.148 8.117 -32.392 1.00 96.19 103 SER A O 1
ATOM 834 N N . LYS A 1 104 ? -13.338 8.508 -31.129 1.00 95.19 104 LYS A N 1
ATOM 835 C CA . LYS A 1 104 ? -12.358 8.083 -32.131 1.00 95.19 104 LYS A CA 1
ATOM 836 C C . LYS A 1 104 ? -11.980 6.619 -31.939 1.00 95.19 104 LYS A C 1
ATOM 838 O O . LYS A 1 104 ? -11.863 6.119 -30.831 1.00 95.19 104 LYS A O 1
ATOM 843 N N . THR A 1 105 ? -11.754 5.939 -33.056 1.00 91.50 105 THR A N 1
ATOM 844 C CA . THR A 1 105 ? -11.242 4.564 -33.108 1.00 91.50 105 THR A CA 1
ATOM 845 C C . THR A 1 105 ? -9.774 4.573 -33.536 1.00 91.50 105 THR A C 1
ATOM 847 O O . THR A 1 105 ? -9.382 5.450 -34.305 1.00 91.50 105 THR A O 1
ATOM 850 N N . ASN A 1 106 ? -8.998 3.556 -33.148 1.00 89.31 106 ASN A N 1
ATOM 851 C CA . ASN A 1 106 ? -7.558 3.420 -33.447 1.00 89.31 106 ASN A CA 1
ATOM 852 C C . ASN A 1 106 ? -6.653 4.452 -32.746 1.00 89.31 106 ASN A C 1
ATOM 854 O O . ASN A 1 106 ? -5.633 4.855 -33.304 1.00 89.31 106 ASN A O 1
ATOM 858 N N . ILE A 1 107 ? -7.033 4.867 -31.540 1.00 93.88 107 ILE A N 1
ATOM 859 C CA . ILE A 1 107 ? -6.194 5.644 -30.619 1.00 93.88 107 ILE A CA 1
ATOM 860 C C . ILE A 1 107 ? -5.663 4.727 -29.512 1.00 93.88 107 ILE A C 1
ATOM 862 O O . ILE A 1 107 ? -6.263 3.679 -29.249 1.00 93.88 107 ILE A O 1
ATOM 866 N N . VAL A 1 108 ? -4.524 5.085 -28.919 1.00 92.81 108 VAL A N 1
ATOM 867 C CA . VAL A 1 108 ? -3.916 4.320 -27.817 1.00 92.81 108 VAL A CA 1
ATOM 868 C C . VAL A 1 108 ? -4.635 4.624 -26.507 1.00 92.81 108 VAL A C 1
ATOM 870 O O . VAL A 1 108 ? -4.990 3.703 -25.772 1.00 92.81 108 VAL A O 1
ATOM 873 N N . VAL A 1 109 ? -4.877 5.908 -26.243 1.00 94.75 109 VAL A N 1
ATOM 874 C CA . VAL A 1 109 ? -5.586 6.377 -25.056 1.00 94.75 109 VAL A CA 1
ATOM 875 C C . VAL A 1 109 ? -7.035 5.917 -25.099 1.00 94.75 109 VAL A C 1
ATOM 877 O O . VAL A 1 109 ? -7.748 6.093 -26.088 1.00 94.75 109 VAL A O 1
ATOM 880 N N . ASN A 1 110 ? -7.489 5.376 -23.980 1.00 94.94 110 ASN A N 1
ATOM 881 C CA . ASN A 1 110 ? -8.874 4.994 -23.762 1.00 94.94 110 ASN A CA 1
ATOM 882 C C . ASN A 1 110 ? -9.319 5.445 -22.362 1.00 94.94 110 ASN A C 1
ATOM 884 O O . ASN A 1 110 ? -8.579 6.107 -21.636 1.00 94.94 110 ASN A O 1
ATOM 888 N N . GLU A 1 111 ? -10.547 5.102 -21.983 1.00 95.62 111 GLU A N 1
ATOM 889 C CA . GLU A 1 111 ? -11.092 5.464 -20.672 1.00 95.62 111 GLU A CA 1
ATOM 890 C C . GLU A 1 111 ? -10.272 4.863 -19.520 1.00 95.62 111 GLU A C 1
ATOM 892 O O . GLU A 1 111 ? -10.159 5.479 -18.465 1.00 95.62 111 GLU A O 1
ATOM 897 N N . GLU A 1 112 ? -9.643 3.705 -19.739 1.00 96.56 112 GLU A N 1
ATOM 898 C CA . GLU A 1 112 ? -8.776 3.060 -18.752 1.00 96.56 112 GLU A CA 1
ATOM 899 C C . GLU A 1 112 ? -7.544 3.913 -18.440 1.00 96.56 112 GLU A C 1
ATOM 901 O O . GLU A 1 112 ? -7.142 3.998 -17.287 1.00 96.56 112 GLU A O 1
ATOM 906 N N . THR A 1 113 ? -6.987 4.627 -19.425 1.00 96.44 113 THR A N 1
ATOM 907 C CA . THR A 1 113 ? -5.877 5.566 -19.197 1.00 96.44 113 THR A CA 1
ATOM 908 C C . THR A 1 113 ? -6.247 6.637 -18.165 1.00 96.44 113 THR A C 1
ATOM 910 O O . THR A 1 113 ? -5.464 6.924 -17.261 1.00 96.44 113 THR A O 1
ATOM 913 N N . LEU A 1 114 ? -7.460 7.196 -18.257 1.00 97.88 114 LEU A N 1
ATOM 914 C CA . LEU A 1 114 ? -7.952 8.175 -17.283 1.00 97.88 114 LEU A CA 1
ATOM 915 C C . LEU A 1 114 ? -8.181 7.514 -15.919 1.00 97.88 114 LEU A C 1
ATOM 917 O O . LEU A 1 114 ? -7.803 8.082 -14.896 1.00 97.88 114 LEU A O 1
ATOM 921 N N . LYS A 1 115 ? -8.762 6.307 -15.898 1.00 97.62 115 LYS A N 1
ATOM 922 C CA . LYS A 1 115 ? -9.008 5.548 -14.661 1.00 97.62 115 LYS A CA 1
ATOM 923 C C . LYS A 1 115 ? -7.725 5.232 -13.904 1.00 97.62 115 LYS A C 1
ATOM 925 O O . LYS A 1 115 ? -7.704 5.411 -12.689 1.00 97.62 115 LYS A O 1
ATOM 930 N N . THR A 1 116 ? -6.657 4.857 -14.602 1.00 96.88 116 THR A N 1
ATOM 931 C CA . THR A 1 116 ? -5.335 4.639 -14.002 1.00 96.88 116 THR A CA 1
ATOM 932 C C . THR A 1 116 ? -4.805 5.914 -13.349 1.00 96.88 116 THR A C 1
ATOM 934 O O . THR A 1 116 ? -4.398 5.873 -12.190 1.00 96.88 116 THR A O 1
ATOM 937 N N . ALA A 1 117 ? -4.882 7.059 -14.039 1.00 97.88 117 ALA A N 1
ATOM 938 C CA . ALA A 1 117 ? -4.457 8.340 -13.471 1.00 97.88 117 ALA A CA 1
ATOM 939 C C . ALA A 1 117 ? -5.286 8.721 -12.230 1.00 97.88 117 ALA A C 1
ATOM 941 O O . ALA A 1 117 ? -4.721 9.106 -11.209 1.00 97.88 117 ALA A O 1
ATOM 942 N N . TYR A 1 118 ? -6.615 8.562 -12.271 1.00 98.50 118 TYR A N 1
ATOM 943 C CA . TYR A 1 118 ? -7.457 8.792 -11.093 1.00 98.50 118 TYR A CA 1
ATOM 944 C C . TYR A 1 118 ? -7.130 7.837 -9.945 1.00 98.50 118 TYR A C 1
ATOM 946 O O . TYR A 1 118 ? -7.107 8.272 -8.801 1.00 98.50 118 TYR A O 1
ATOM 954 N N . SER A 1 119 ? -6.871 6.557 -10.224 1.00 97.50 119 SER A N 1
ATOM 955 C CA . SER A 1 119 ? -6.524 5.587 -9.182 1.00 97.50 119 SER A CA 1
ATOM 956 C C . SER A 1 119 ? -5.227 5.971 -8.473 1.00 97.50 119 SER A C 1
ATOM 958 O O . SER A 1 119 ? -5.197 5.941 -7.247 1.00 97.50 119 SER A O 1
ATOM 960 N N . ALA A 1 120 ? -4.196 6.378 -9.220 1.00 97.56 120 ALA A N 1
ATOM 961 C CA . ALA A 1 120 ? -2.932 6.833 -8.640 1.00 97.56 120 ALA A CA 1
ATOM 962 C C . ALA A 1 120 ? -3.126 8.092 -7.775 1.00 97.56 120 ALA A C 1
ATOM 964 O O . ALA A 1 120 ? -2.634 8.172 -6.652 1.00 97.56 120 ALA A O 1
ATOM 965 N N . LEU A 1 121 ? -3.911 9.063 -8.256 1.00 98.31 121 LEU A N 1
ATOM 966 C CA . LEU A 1 121 ? -4.231 10.268 -7.484 1.00 98.31 121 LEU A CA 1
ATOM 967 C C . LEU A 1 121 ? -5.070 9.971 -6.236 1.00 98.31 121 LEU A C 1
ATOM 969 O O . LEU A 1 121 ? -4.914 10.662 -5.232 1.00 98.31 121 LEU A O 1
ATOM 973 N N . ALA A 1 122 ? -5.964 8.981 -6.296 1.00 98.06 122 ALA A N 1
ATOM 974 C CA . ALA A 1 122 ? -6.766 8.568 -5.152 1.00 98.06 122 ALA A CA 1
ATOM 975 C C . ALA A 1 122 ? -5.887 8.004 -4.032 1.00 98.06 122 ALA A C 1
ATOM 977 O O . ALA A 1 122 ? -5.998 8.439 -2.890 1.00 98.06 122 ALA A O 1
ATOM 978 N N . GLU A 1 123 ? -4.977 7.099 -4.387 1.00 96.19 123 GLU A N 1
ATOM 979 C CA . GLU A 1 123 ? -4.025 6.485 -3.459 1.00 96.19 123 GLU A CA 1
ATOM 980 C C . GLU A 1 123 ? -3.104 7.528 -2.820 1.00 96.19 123 GLU A C 1
ATOM 982 O O . GLU A 1 123 ? -2.995 7.584 -1.597 1.00 96.19 123 GLU A O 1
ATOM 987 N N . ALA A 1 124 ? -2.548 8.445 -3.620 1.00 96.50 124 ALA A N 1
ATOM 988 C CA . ALA A 1 124 ? -1.763 9.553 -3.083 1.00 96.50 124 ALA A CA 1
ATOM 989 C C . ALA A 1 124 ? -2.580 10.416 -2.104 1.00 96.50 124 ALA A C 1
ATOM 991 O O . ALA A 1 124 ? -2.086 10.765 -1.040 1.00 96.50 124 ALA A O 1
ATOM 992 N N . CYS A 1 125 ? -3.840 10.737 -2.417 1.00 97.69 125 CYS A N 1
ATOM 993 C CA . CYS A 1 125 ? -4.700 11.520 -1.521 1.00 97.69 125 CYS A CA 1
ATOM 994 C C . CYS A 1 125 ? -4.999 10.815 -0.188 1.00 97.69 125 CYS A C 1
ATOM 996 O O . CYS A 1 125 ? -5.088 11.486 0.839 1.00 97.69 125 CYS A O 1
ATOM 998 N N . GLU A 1 126 ? -5.200 9.497 -0.208 1.00 96.25 126 GLU A N 1
ATOM 999 C CA . GLU A 1 126 ? -5.441 8.687 0.993 1.00 96.25 126 GLU A CA 1
ATOM 1000 C C . GLU A 1 126 ? -4.202 8.685 1.891 1.00 96.25 126 GLU A C 1
ATOM 1002 O O . GLU A 1 126 ? -4.289 9.104 3.042 1.00 96.25 126 GLU A O 1
ATOM 1007 N N . ILE A 1 127 ? -3.036 8.368 1.321 1.00 93.31 127 ILE A N 1
ATOM 1008 C CA . ILE A 1 127 ? -1.750 8.372 2.035 1.00 93.31 127 ILE A CA 1
ATOM 1009 C C . ILE A 1 127 ? -1.452 9.755 2.619 1.00 93.31 127 ILE A C 1
ATOM 1011 O O . ILE A 1 127 ? -1.029 9.868 3.767 1.00 93.31 127 ILE A O 1
ATOM 1015 N N . ILE A 1 128 ? -1.728 10.825 1.863 1.00 93.94 128 ILE A N 1
ATOM 1016 C CA . ILE A 1 128 ? -1.545 12.187 2.369 1.00 93.94 128 ILE A CA 1
ATOM 1017 C C . ILE A 1 128 ? -2.463 12.455 3.567 1.00 93.94 128 ILE A C 1
ATOM 1019 O O . ILE A 1 128 ? -2.055 13.089 4.536 1.00 93.94 128 ILE A O 1
ATOM 1023 N N . SER A 1 129 ? -3.721 12.018 3.500 1.00 95.50 129 SER A N 1
ATOM 1024 C CA . SER A 1 129 ? -4.655 12.188 4.612 1.00 95.50 129 SER A CA 1
ATOM 1025 C C . SER A 1 129 ? -4.164 11.468 5.867 1.00 95.50 129 SER A C 1
ATOM 1027 O O . SER A 1 129 ? -4.209 12.061 6.945 1.00 95.50 129 SER A O 1
ATOM 1029 N N . ASP A 1 130 ? -3.701 10.229 5.726 1.00 91.88 130 ASP A N 1
ATOM 1030 C CA . ASP A 1 130 ? -3.241 9.403 6.844 1.00 91.88 130 ASP A CA 1
ATOM 1031 C C . ASP A 1 130 ? -1.984 9.987 7.494 1.00 91.88 130 ASP A C 1
ATOM 1033 O O . ASP A 1 130 ? -1.941 10.148 8.711 1.00 91.88 130 ASP A O 1
ATOM 1037 N N . GLU A 1 131 ? -1.009 10.424 6.698 1.00 90.81 131 GLU A N 1
ATOM 1038 C CA . GLU A 1 131 ? 0.222 11.019 7.224 1.00 90.81 131 GLU A CA 1
ATOM 1039 C C . GLU A 1 131 ? -0.045 12.352 7.949 1.00 90.81 131 GLU A C 1
ATOM 1041 O O . GLU A 1 131 ? 0.553 12.632 8.987 1.00 90.81 131 GLU A O 1
ATOM 1046 N N . ILE A 1 132 ? -1.000 13.171 7.476 1.00 90.94 132 ILE A N 1
ATOM 1047 C CA . ILE A 1 132 ? -1.422 14.378 8.214 1.00 90.94 132 ILE A CA 1
ATOM 1048 C C . ILE A 1 132 ? -1.962 14.003 9.596 1.00 90.94 132 ILE A C 1
ATOM 1050 O O . ILE A 1 132 ? -1.710 14.727 10.561 1.00 90.94 132 ILE A O 1
ATOM 1054 N N . ILE A 1 133 ? -2.714 12.907 9.699 1.00 91.88 133 ILE A N 1
ATOM 1055 C CA . ILE A 1 133 ? -3.251 12.438 10.976 1.00 91.88 133 ILE A CA 1
ATOM 1056 C C . ILE A 1 133 ? -2.156 11.892 11.875 1.00 91.88 133 ILE A C 1
ATOM 1058 O O . ILE A 1 133 ? -2.117 12.279 13.040 1.00 91.88 133 ILE A O 1
ATOM 1062 N N . ASP A 1 134 ? -1.242 11.088 11.340 1.00 88.88 134 ASP A N 1
ATOM 1063 C CA . ASP A 1 134 ? -0.097 10.582 12.096 1.00 88.88 134 ASP A CA 1
ATOM 1064 C C . ASP A 1 134 ? 0.731 11.752 12.659 1.00 88.88 134 ASP A C 1
ATOM 1066 O O . ASP A 1 134 ? 1.124 11.741 13.827 1.00 88.88 134 ASP A O 1
ATOM 1070 N N . ILE A 1 135 ? 0.938 12.816 11.879 1.00 86.75 135 ILE A N 1
ATOM 1071 C CA . ILE A 1 135 ? 1.614 14.035 12.340 1.00 86.75 135 ILE A CA 1
ATOM 1072 C C . ILE A 1 135 ? 0.815 14.745 13.450 1.00 86.75 135 ILE A C 1
ATOM 1074 O O . ILE A 1 135 ? 1.403 15.139 14.459 1.00 86.75 135 ILE A O 1
ATOM 1078 N N . ILE A 1 136 ? -0.504 14.912 13.288 1.00 87.38 136 ILE A N 1
ATOM 1079 C CA . ILE A 1 136 ? -1.366 15.555 14.298 1.00 87.38 136 ILE A CA 1
ATOM 1080 C C . ILE A 1 136 ? -1.338 14.767 15.616 1.00 87.38 136 ILE A C 1
ATOM 1082 O O . ILE A 1 136 ? -1.129 15.367 16.671 1.00 87.38 136 ILE A O 1
ATOM 1086 N N . ASP A 1 137 ? -1.491 13.444 15.552 1.00 86.00 137 ASP A N 1
ATOM 1087 C CA . ASP A 1 137 ? -1.559 12.563 16.724 1.00 86.00 137 ASP A CA 1
ATOM 1088 C C . ASP A 1 137 ? -0.199 12.492 17.455 1.00 86.00 137 ASP A C 1
ATOM 1090 O O . ASP A 1 137 ? -0.144 12.411 18.686 1.00 86.00 137 ASP A O 1
ATOM 1094 N N . ASN A 1 138 ? 0.921 12.588 16.727 1.00 83.75 138 ASN A N 1
ATOM 1095 C CA . ASN A 1 138 ? 2.263 12.616 17.320 1.00 83.75 138 ASN A CA 1
ATOM 1096 C C . ASN A 1 138 ? 2.579 13.940 18.044 1.00 83.75 138 ASN A C 1
ATOM 1098 O O . ASN A 1 138 ? 3.276 13.930 19.068 1.00 83.75 138 ASN A O 1
ATOM 1102 N N . ASP A 1 139 ? 2.067 15.072 17.556 1.00 78.56 139 ASP A N 1
ATOM 1103 C CA . ASP A 1 139 ? 2.388 16.401 18.092 1.00 78.56 139 ASP A CA 1
ATOM 1104 C C . ASP A 1 139 ? 1.672 16.738 19.412 1.00 78.56 139 ASP A C 1
ATOM 1106 O O . ASP A 1 139 ? 2.180 17.543 20.210 1.00 78.56 139 ASP A O 1
ATOM 1110 N N . GLU A 1 140 ? 0.544 16.081 19.709 1.00 64.25 140 GLU A N 1
ATOM 1111 C CA . GLU A 1 140 ? -0.174 16.227 20.987 1.00 64.25 140 GLU A CA 1
ATOM 1112 C C . GLU A 1 140 ? 0.695 15.852 22.209 1.00 64.25 140 GLU A C 1
ATOM 1114 O O . GLU A 1 140 ? 0.452 16.328 23.323 1.00 64.25 140 GLU A O 1
ATOM 1119 N N . ASN A 1 141 ? 1.789 15.106 22.002 1.00 60.66 141 ASN A N 1
ATOM 1120 C CA . ASN A 1 141 ? 2.714 14.653 23.046 1.00 60.66 141 ASN A CA 1
ATOM 1121 C C . ASN A 1 141 ? 3.783 15.685 23.485 1.00 60.66 141 ASN A C 1
ATOM 1123 O O . ASN A 1 141 ? 4.654 15.362 24.299 1.00 60.66 141 ASN A O 1
ATOM 1127 N N . GLY A 1 142 ? 3.706 16.948 23.037 1.00 50.00 142 GLY A N 1
ATOM 1128 C CA . GLY A 1 142 ? 4.302 18.073 23.781 1.00 50.00 142 GLY A CA 1
ATOM 1129 C C . GLY A 1 142 ? 5.483 18.829 23.156 1.00 50.00 142 GLY A C 1
ATOM 1130 O O . GLY A 1 142 ? 6.154 19.575 23.874 1.00 50.00 142 GLY A O 1
ATOM 1131 N N . SER A 1 143 ? 5.724 18.744 21.844 1.00 51.91 143 SER A N 1
ATOM 1132 C CA . SER A 1 143 ? 6.675 19.630 21.135 1.00 51.91 143 SER A CA 1
ATOM 1133 C C . SER A 1 143 ? 5.982 20.625 20.195 1.00 51.91 143 SER A C 1
ATOM 1135 O O . SER A 1 143 ? 6.356 20.771 19.038 1.00 51.91 143 SER A O 1
ATOM 1137 N N . VAL A 1 144 ? 5.010 21.371 20.731 1.00 47.53 144 VAL A N 1
ATOM 1138 C CA . VAL A 1 144 ? 4.079 22.310 20.052 1.00 47.53 144 VAL A CA 1
ATOM 1139 C C . VAL A 1 144 ? 4.747 23.536 19.377 1.00 47.53 144 VAL A C 1
ATOM 1141 O O . VAL A 1 144 ? 4.111 24.563 19.171 1.00 47.53 144 VAL A O 1
ATOM 1144 N N . GLN A 1 145 ? 6.042 23.521 19.048 1.00 53.78 145 GLN A N 1
ATOM 1145 C CA . GLN A 1 145 ? 6.706 24.703 18.468 1.00 53.78 145 GLN A CA 1
ATOM 1146 C C . GLN A 1 145 ? 6.992 24.630 16.969 1.00 53.78 145 GLN A C 1
ATOM 1148 O O . GLN A 1 145 ? 7.296 25.677 16.402 1.00 53.78 145 GLN A O 1
ATOM 1153 N N . ASN A 1 146 ? 6.841 23.471 16.319 1.00 55.19 146 ASN A N 1
ATOM 1154 C CA . ASN A 1 146 ? 7.226 23.326 14.911 1.00 55.19 146 ASN A CA 1
ATOM 1155 C C . ASN A 1 146 ? 6.152 22.749 13.982 1.00 55.19 146 ASN A C 1
ATOM 1157 O O . ASN A 1 146 ? 6.451 22.609 12.797 1.00 55.19 146 ASN A O 1
ATOM 1161 N N . LEU A 1 147 ? 4.929 22.462 14.450 1.00 57.78 147 LEU A N 1
ATOM 1162 C CA . LEU A 1 147 ? 3.884 22.040 13.523 1.00 57.78 147 LEU A CA 1
ATOM 1163 C C . LEU A 1 147 ? 3.639 23.170 12.517 1.00 57.78 147 LEU A C 1
ATOM 1165 O O . LEU A 1 147 ? 3.359 24.305 12.936 1.00 57.78 147 LEU A O 1
ATOM 1169 N N . PRO A 1 148 ? 3.753 22.909 11.202 1.00 63.75 148 PRO A N 1
ATOM 1170 C CA . PRO A 1 148 ? 3.366 23.884 10.205 1.00 63.75 148 PRO A CA 1
ATOM 1171 C C . PRO A 1 148 ? 1.936 24.307 10.528 1.00 63.75 148 PRO A C 1
ATOM 1173 O O . PRO A 1 148 ? 1.034 23.476 10.568 1.00 63.75 148 PRO A O 1
ATOM 1176 N N . SER A 1 149 ? 1.704 25.604 10.744 1.00 61.09 149 SER A N 1
ATOM 1177 C CA . SER A 1 149 ? 0.374 26.159 11.070 1.00 61.09 149 SER A CA 1
ATOM 1178 C C . SER A 1 149 ? -0.682 25.843 9.999 1.00 61.09 149 SER A C 1
ATOM 1180 O O . SER A 1 149 ? -1.857 26.170 10.145 1.00 61.09 149 SER A O 1
ATOM 1182 N N . SER A 1 150 ? -0.228 25.275 8.884 1.00 62.69 150 SER A N 1
ATOM 1183 C CA . SER A 1 150 ? -0.976 24.831 7.735 1.00 62.69 150 SER A CA 1
ATOM 1184 C C . SER A 1 150 ? -1.548 23.418 7.881 1.00 62.69 150 SER A C 1
ATOM 1186 O O . SER A 1 150 ? -2.492 23.142 7.152 1.00 62.69 150 SER A O 1
ATOM 1188 N N . LEU A 1 151 ? -1.047 22.527 8.742 1.00 76.81 151 LEU A N 1
ATOM 1189 C CA . LEU A 1 151 ? -1.575 21.160 8.863 1.00 76.81 151 LEU A CA 1
ATOM 1190 C C . LEU A 1 151 ? -2.733 21.122 9.864 1.00 76.81 151 LEU A C 1
ATOM 1192 O O . LEU A 1 151 ? -2.567 21.394 11.048 1.00 76.81 151 LEU A O 1
ATOM 1196 N N . THR A 1 152 ? -3.933 20.827 9.366 1.00 88.06 152 THR A N 1
ATOM 1197 C CA . THR A 1 152 ? -5.168 20.809 10.154 1.00 88.06 152 THR A CA 1
ATOM 1198 C C . THR A 1 152 ? -5.978 19.562 9.838 1.00 88.06 152 THR A C 1
ATOM 1200 O O . THR A 1 152 ? -5.949 19.062 8.713 1.00 88.06 152 THR A O 1
ATOM 1203 N N . LEU A 1 153 ? -6.790 19.115 10.795 1.00 92.31 153 LEU A N 1
ATOM 1204 C CA . LEU A 1 153 ? -7.741 18.019 10.590 1.00 92.31 153 LEU A CA 1
ATOM 1205 C C . LEU A 1 153 ? -8.672 18.271 9.387 1.00 92.31 153 LEU A C 1
ATOM 1207 O O . LEU A 1 153 ? -8.958 17.367 8.606 1.00 92.31 153 LEU A O 1
ATOM 1211 N N . SER A 1 154 ? -9.052 19.530 9.152 1.00 93.81 154 SER A N 1
ATOM 1212 C CA . SER A 1 154 ? -9.826 19.920 7.968 1.00 93.81 154 SER A CA 1
ATOM 1213 C C . SER A 1 154 ? -9.105 19.650 6.641 1.00 93.81 154 SER A C 1
ATOM 1215 O O . SER A 1 154 ? -9.769 19.359 5.645 1.00 93.81 154 SER A O 1
ATOM 1217 N N . LYS A 1 155 ? -7.766 19.713 6.605 1.00 93.50 155 LYS A N 1
ATOM 1218 C CA . LYS A 1 155 ? -6.994 19.336 5.416 1.00 93.50 155 LYS A CA 1
ATOM 1219 C C . LYS A 1 155 ? -6.971 17.831 5.215 1.00 93.50 155 LYS A C 1
ATO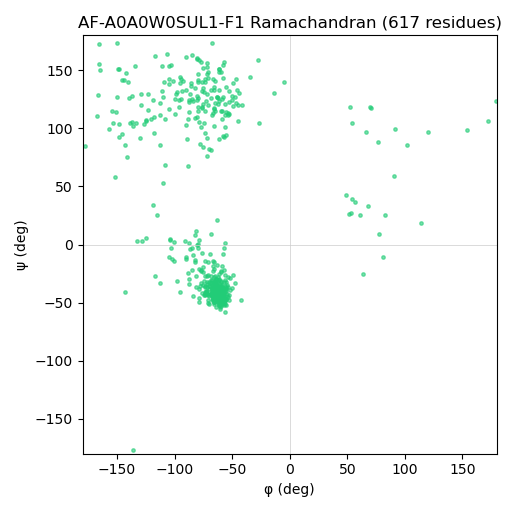M 1221 O O . LYS A 1 155 ? -7.193 17.414 4.085 1.00 93.50 155 LYS A O 1
ATOM 1226 N N . ALA A 1 156 ? -6.775 17.037 6.269 1.00 95.19 156 ALA A N 1
ATOM 1227 C CA . ALA A 1 156 ? -6.880 15.578 6.169 1.00 95.19 156 ALA A CA 1
ATOM 1228 C C . ALA A 1 156 ? -8.250 15.171 5.594 1.00 95.19 156 ALA A C 1
ATOM 1230 O O . ALA A 1 156 ? -8.328 14.465 4.593 1.00 95.19 156 ALA A O 1
ATOM 1231 N N . ILE A 1 157 ? -9.338 15.754 6.116 1.00 97.00 157 ILE A N 1
ATOM 1232 C CA . ILE A 1 157 ? -10.701 15.556 5.588 1.00 97.00 157 ILE A CA 1
ATOM 1233 C C . ILE A 1 157 ? -10.788 15.896 4.093 1.00 97.00 157 ILE A C 1
ATOM 1235 O O . ILE A 1 157 ? -11.362 15.126 3.324 1.00 97.00 157 ILE A O 1
ATOM 1239 N N . MET A 1 158 ? -10.232 17.031 3.662 1.00 96.88 158 MET A N 1
ATOM 1240 C CA . MET A 1 158 ? -10.244 17.452 2.254 1.00 96.88 158 MET A CA 1
ATOM 1241 C C . MET A 1 158 ? -9.471 16.481 1.345 1.00 96.88 158 MET A C 1
ATOM 1243 O O . MET A 1 158 ? -9.912 16.192 0.227 1.00 96.88 158 MET A O 1
ATOM 1247 N N . TRP A 1 159 ? -8.334 15.966 1.812 1.00 97.12 159 TRP A N 1
ATOM 1248 C CA . TRP A 1 159 ? -7.542 14.971 1.093 1.00 97.12 159 TRP A CA 1
ATOM 1249 C C . TRP A 1 159 ? -8.282 13.642 0.974 1.00 97.12 159 TRP A C 1
ATOM 1251 O O . TRP A 1 159 ? -8.454 13.145 -0.138 1.00 97.12 159 TRP A O 1
ATOM 1261 N N . MET A 1 160 ? -8.860 13.144 2.066 1.00 98.06 160 MET A N 1
ATOM 1262 C CA . MET A 1 160 ? -9.681 11.933 2.034 1.00 98.06 160 MET A CA 1
ATOM 1263 C C . MET A 1 160 ? -10.908 12.087 1.115 1.00 98.06 160 MET A C 1
ATOM 1265 O O . MET A 1 160 ? -11.213 11.201 0.318 1.00 98.06 160 MET A O 1
ATOM 1269 N N . GLN A 1 161 ? -11.581 13.246 1.123 1.00 98.00 161 GLN A N 1
ATOM 1270 C CA . GLN A 1 161 ? -12.661 13.539 0.165 1.00 98.00 161 GLN A CA 1
ATOM 1271 C C . GLN A 1 161 ? -12.184 13.491 -1.288 1.00 98.00 161 GLN A C 1
ATOM 1273 O O . GLN A 1 161 ? -12.904 12.999 -2.162 1.00 98.00 161 GLN A O 1
ATOM 1278 N N . SER A 1 162 ? -10.981 14.006 -1.548 1.00 97.62 162 SER A N 1
ATOM 1279 C CA . SER A 1 162 ? -10.371 13.968 -2.876 1.00 97.62 162 SER A CA 1
ATOM 1280 C C . SER A 1 162 ? -10.060 12.529 -3.293 1.00 97.62 162 SER A C 1
ATOM 1282 O O . SER A 1 162 ? -10.380 12.161 -4.424 1.00 97.62 162 SER A O 1
ATOM 1284 N N . SER A 1 163 ? -9.558 11.693 -2.375 1.00 98.00 163 SER A N 1
ATOM 1285 C CA . SER A 1 163 ? -9.350 10.257 -2.613 1.00 98.00 163 SER A CA 1
ATOM 1286 C C . SER A 1 163 ? -10.645 9.554 -3.026 1.00 98.00 163 SER A C 1
ATOM 1288 O O . SER A 1 163 ? -10.718 8.943 -4.098 1.00 98.00 163 SER A O 1
ATOM 1290 N N . LEU A 1 164 ? -11.713 9.729 -2.244 1.00 98.06 164 LEU A N 1
ATOM 1291 C CA . LEU A 1 164 ? -13.027 9.145 -2.525 1.00 98.06 164 LEU A CA 1
ATOM 1292 C C . LEU A 1 164 ? -13.584 9.608 -3.878 1.00 98.06 164 LEU A C 1
ATOM 1294 O O . LEU A 1 164 ? -14.110 8.807 -4.654 1.00 98.06 164 LEU A O 1
ATOM 1298 N N . MET A 1 165 ? -13.451 10.900 -4.191 1.00 98.06 165 MET A N 1
ATOM 1299 C CA . MET A 1 165 ? -13.858 11.452 -5.483 1.00 98.06 165 MET A CA 1
ATOM 1300 C C . MET A 1 165 ? -13.084 10.802 -6.637 1.00 98.06 165 MET A C 1
ATOM 1302 O O . MET A 1 165 ? -13.690 10.427 -7.647 1.00 98.06 165 MET A O 1
ATOM 1306 N N . TYR A 1 166 ? -11.765 10.659 -6.508 1.00 98.38 166 TYR A N 1
ATOM 1307 C CA . TYR A 1 166 ? -10.942 10.042 -7.542 1.00 98.38 166 TYR A CA 1
ATOM 1308 C C . TYR A 1 166 ? -11.204 8.542 -7.681 1.00 98.38 166 TYR A C 1
ATOM 1310 O O . TYR A 1 166 ? -11.289 8.070 -8.812 1.00 98.38 166 TYR A O 1
ATOM 1318 N N . CYS A 1 167 ? -11.475 7.809 -6.598 1.00 98.00 167 CYS A N 1
ATOM 1319 C CA . CYS A 1 167 ? -11.923 6.416 -6.684 1.00 98.00 167 CYS A CA 1
ATOM 1320 C C . CYS A 1 167 ? -13.213 6.279 -7.510 1.00 98.00 167 CYS A C 1
ATOM 1322 O O . CYS A 1 167 ? -13.291 5.427 -8.399 1.00 98.00 167 CYS A O 1
ATOM 1324 N N . LYS A 1 168 ? -14.197 7.168 -7.295 1.00 97.69 168 LYS A N 1
ATOM 1325 C CA . LYS A 1 168 ? -15.431 7.194 -8.103 1.00 97.69 168 LYS A CA 1
ATOM 1326 C C . LYS A 1 168 ? -15.140 7.463 -9.576 1.00 97.69 168 LYS A C 1
ATOM 1328 O O . LYS A 1 168 ? -15.666 6.759 -10.438 1.00 97.69 168 LYS A O 1
ATOM 1333 N N . LYS A 1 169 ?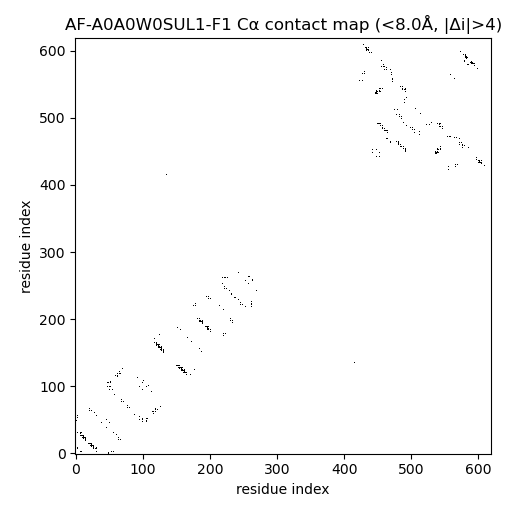 -14.284 8.446 -9.878 1.00 97.38 169 LYS A N 1
ATOM 1334 C CA . LYS A 1 169 ? -13.873 8.745 -11.262 1.00 97.38 169 LYS A CA 1
ATOM 1335 C C . LYS A 1 169 ? -13.109 7.582 -11.905 1.00 97.38 169 LYS A C 1
ATOM 1337 O O . LYS A 1 169 ? -13.326 7.288 -13.077 1.00 97.38 169 LYS A O 1
ATOM 1342 N N . ALA A 1 170 ? -12.294 6.869 -11.131 1.00 97.31 170 ALA A N 1
ATOM 1343 C CA . ALA A 1 170 ? -11.605 5.657 -11.560 1.00 97.31 170 ALA A CA 1
ATOM 1344 C C . ALA A 1 170 ? -12.555 4.467 -11.789 1.00 97.31 170 ALA A C 1
ATOM 1346 O O . ALA A 1 170 ? -12.123 3.436 -12.295 1.00 97.31 170 ALA A O 1
ATOM 1347 N N . SER A 1 171 ? -13.842 4.579 -11.423 1.00 97.12 171 SER A N 1
ATOM 1348 C CA . SER A 1 171 ? -14.766 3.436 -11.330 1.00 97.12 171 SER A CA 1
ATOM 1349 C C . SER A 1 171 ? -14.211 2.302 -10.453 1.00 97.12 171 SER A C 1
ATOM 1351 O O . SER A 1 171 ? -14.537 1.134 -10.664 1.00 97.12 171 SER A O 1
ATOM 1353 N N . LYS A 1 172 ? -13.350 2.649 -9.489 1.00 94.31 172 LYS A N 1
ATOM 1354 C CA . LYS A 1 172 ? -12.758 1.723 -8.527 1.00 94.31 172 LYS A CA 1
ATOM 1355 C C . LYS A 1 172 ? -13.760 1.515 -7.399 1.00 94.31 172 LYS A C 1
ATOM 1357 O O . LYS A 1 172 ? -14.352 2.474 -6.903 1.00 94.31 172 LYS A O 1
ATOM 1362 N N . GLU A 1 173 ? -13.959 0.263 -6.998 1.00 96.00 173 GLU A N 1
ATOM 1363 C CA . GLU A 1 173 ? -14.730 -0.029 -5.794 1.00 96.00 173 GLU A CA 1
ATOM 1364 C C . GLU A 1 173 ? -14.009 0.583 -4.588 1.00 96.00 173 GLU A C 1
ATOM 1366 O O . GLU A 1 173 ? -12.845 0.281 -4.329 1.00 96.00 173 GLU A O 1
ATOM 1371 N N . ILE A 1 174 ? -14.696 1.479 -3.879 1.00 96.81 174 ILE A N 1
ATOM 1372 C CA . ILE A 1 174 ? -14.167 2.090 -2.662 1.00 96.81 174 ILE A CA 1
ATOM 1373 C C . ILE A 1 174 ? -14.251 1.047 -1.548 1.00 96.81 174 ILE A C 1
ATOM 1375 O O . ILE A 1 174 ? -15.344 0.549 -1.236 1.00 96.81 174 ILE A O 1
ATOM 1379 N N . SER A 1 175 ? -13.095 0.721 -0.969 1.00 95.19 175 SER A N 1
ATOM 1380 C CA . SER A 1 175 ? -12.987 -0.211 0.151 1.00 95.19 175 SER A CA 1
ATOM 1381 C C . SER A 1 175 ? -13.767 0.311 1.358 1.00 95.19 175 SER A C 1
ATOM 1383 O O . SER A 1 175 ? -13.883 1.519 1.576 1.00 95.19 175 SER A O 1
ATOM 1385 N N . LEU A 1 176 ? -14.313 -0.602 2.167 1.00 96.06 176 LEU A N 1
ATOM 1386 C CA . LEU A 1 176 ? -15.002 -0.215 3.397 1.00 96.06 176 LEU A CA 1
ATOM 1387 C C . LEU A 1 176 ? -14.070 0.569 4.332 1.00 96.06 176 LEU A C 1
ATOM 1389 O O . LEU A 1 176 ? -14.482 1.603 4.844 1.00 96.06 176 LEU A O 1
ATOM 1393 N N . ALA A 1 177 ? -12.808 0.145 4.449 1.00 94.94 177 ALA A N 1
ATOM 1394 C CA . ALA A 1 177 ? -11.778 0.835 5.222 1.00 94.94 177 ALA A CA 1
ATOM 1395 C C . ALA A 1 177 ? -11.633 2.322 4.843 1.00 94.94 177 ALA A C 1
ATOM 1397 O O . ALA A 1 177 ? -11.611 3.169 5.727 1.00 94.94 177 ALA A O 1
ATOM 1398 N N . CYS A 1 178 ? -11.640 2.670 3.551 1.00 95.38 178 CYS A N 1
ATOM 1399 C CA . CYS A 1 178 ? -11.553 4.067 3.110 1.00 95.38 178 CYS A CA 1
ATOM 1400 C C . CYS A 1 178 ? -12.803 4.880 3.518 1.00 95.38 178 CYS A C 1
ATOM 1402 O O . CYS A 1 178 ? -12.707 6.027 3.962 1.00 95.38 178 CYS A O 1
ATOM 1404 N N . HIS A 1 179 ? -14.000 4.279 3.443 1.00 97.81 179 HIS A N 1
ATOM 1405 C CA . HIS A 1 179 ? -15.222 4.925 3.939 1.00 97.81 179 HIS A CA 1
ATOM 1406 C C . HIS A 1 179 ? -15.193 5.144 5.458 1.00 97.81 179 HIS A C 1
ATOM 1408 O O . HIS A 1 179 ? -15.614 6.209 5.915 1.00 97.81 179 HIS A O 1
ATOM 1414 N N . LEU A 1 180 ? -14.718 4.155 6.220 1.00 97.06 180 LEU A N 1
ATOM 1415 C CA . LEU A 1 180 ? -14.592 4.235 7.676 1.00 97.06 180 LEU A CA 1
ATOM 1416 C C . LEU A 1 180 ? -13.535 5.268 8.078 1.00 97.06 180 LEU A C 1
ATOM 1418 O O . LEU A 1 180 ? -13.831 6.132 8.897 1.00 97.06 180 LEU A O 1
ATOM 1422 N N . GLY A 1 181 ? -12.383 5.299 7.401 1.00 96.50 181 GLY A N 1
ATOM 1423 C CA . GLY A 1 181 ? -11.356 6.327 7.586 1.00 96.50 181 GLY A CA 1
ATOM 1424 C C . GLY A 1 181 ? -11.911 7.742 7.405 1.00 96.50 181 GLY A C 1
ATOM 1425 O O . GLY A 1 181 ? -11.699 8.612 8.248 1.00 96.50 181 GLY A O 1
ATOM 1426 N N . TYR A 1 182 ? -12.728 7.971 6.373 1.00 98.50 182 TYR A N 1
ATOM 1427 C CA . TYR A 1 182 ? -13.403 9.258 6.194 1.00 98.50 182 TYR A CA 1
ATOM 1428 C C . TYR A 1 182 ? -14.390 9.601 7.323 1.00 98.50 182 TYR A C 1
ATOM 1430 O O . TYR A 1 182 ? -14.426 10.742 7.791 1.00 98.50 182 TYR A O 1
ATOM 1438 N N . LEU A 1 183 ? -15.190 8.632 7.776 1.00 98.31 183 LEU A N 1
ATOM 1439 C CA . LEU A 1 183 ? -16.135 8.834 8.879 1.00 98.31 183 LEU A CA 1
ATOM 1440 C C . LEU A 1 183 ? -15.420 9.100 10.208 1.00 98.31 183 LEU A C 1
ATOM 1442 O O . LEU A 1 183 ? -15.852 9.985 10.947 1.00 98.31 183 LEU A O 1
ATOM 1446 N N . ASN A 1 184 ? -14.303 8.421 10.463 1.00 96.44 184 ASN A N 1
ATOM 1447 C CA . ASN A 1 184 ? -13.435 8.651 11.613 1.00 96.44 184 ASN A CA 1
ATOM 1448 C C . ASN A 1 184 ? -12.905 10.094 11.636 1.00 96.44 184 ASN A C 1
ATOM 1450 O O . ASN A 1 184 ? -12.993 10.781 12.653 1.00 96.44 184 ASN A O 1
ATOM 1454 N N . LEU A 1 185 ? -12.425 10.604 10.496 1.00 97.12 185 LEU A N 1
ATOM 1455 C CA . LEU A 1 185 ? -11.970 11.995 10.381 1.00 97.12 185 LEU A CA 1
ATOM 1456 C C . LEU A 1 185 ? -13.085 13.002 10.703 1.00 97.12 185 LEU A C 1
ATOM 1458 O O . LEU A 1 185 ? -12.857 13.987 11.410 1.00 97.12 185 LEU A O 1
ATOM 1462 N N . LEU A 1 186 ? -14.302 12.757 10.203 1.00 97.69 186 LEU A N 1
ATOM 1463 C CA . LEU A 1 186 ? -15.461 13.598 10.509 1.00 97.69 186 LEU A CA 1
ATOM 1464 C C . LEU A 1 186 ? -15.841 13.518 11.991 1.00 97.69 186 LEU A C 1
ATOM 1466 O O . LEU A 1 186 ? -16.100 14.552 12.606 1.00 97.69 186 LEU A O 1
ATOM 1470 N N . GLU A 1 187 ? -15.843 12.328 12.587 1.00 96.12 187 GLU A N 1
ATOM 1471 C CA . GLU A 1 187 ? -16.098 12.171 14.017 1.00 96.12 187 GLU A CA 1
ATOM 1472 C C . GLU A 1 187 ? -15.075 12.953 14.850 1.00 96.12 187 GLU A C 1
ATOM 1474 O O . GLU A 1 187 ? -15.468 13.704 15.746 1.00 96.12 187 GLU A O 1
ATOM 1479 N N . ARG A 1 188 ? -13.778 12.836 14.536 1.00 94.69 188 ARG A N 1
ATOM 1480 C CA . ARG A 1 188 ? -12.713 13.594 15.209 1.00 94.69 188 ARG A CA 1
ATOM 1481 C C . ARG A 1 188 ? -12.975 15.100 15.132 1.00 94.69 188 ARG A C 1
ATOM 1483 O O . ARG A 1 188 ? -12.956 15.776 16.158 1.00 94.69 188 ARG A O 1
ATOM 1490 N N . GLN A 1 189 ? -13.334 15.618 13.955 1.00 95.44 189 GLN A N 1
ATOM 1491 C CA . GLN A 1 189 ? -13.643 17.043 13.789 1.00 95.44 189 GLN A CA 1
ATOM 1492 C C . GLN A 1 189 ? -14.889 17.446 14.588 1.00 95.44 189 GLN A C 1
ATOM 1494 O O . GLN A 1 189 ? -14.933 18.530 15.174 1.00 95.44 189 GLN A O 1
ATOM 1499 N N . TYR A 1 190 ? -15.900 16.576 14.653 1.00 95.50 190 TYR A N 1
ATOM 1500 C CA . TYR A 1 190 ? -17.071 16.800 15.495 1.00 95.50 190 TYR A CA 1
ATOM 1501 C C . TYR A 1 190 ? -16.709 16.830 16.984 1.00 95.50 190 TYR A C 1
ATOM 1503 O O . TYR A 1 190 ? -17.179 17.722 17.688 1.00 95.50 190 TYR A O 1
ATOM 1511 N N . LYS A 1 191 ? -15.855 15.920 17.463 1.00 92.62 191 LYS A N 1
ATOM 1512 C CA . LYS A 1 191 ? -15.378 15.905 18.856 1.00 92.62 191 LYS A CA 1
ATOM 1513 C C . LYS A 1 191 ? -14.620 17.196 19.201 1.00 92.62 191 LYS A C 1
ATOM 1515 O O . LYS A 1 191 ? -14.824 17.732 20.289 1.00 92.62 191 LYS A O 1
ATOM 1520 N N . SER A 1 192 ? -13.825 17.737 18.273 1.00 91.50 192 SER A N 1
ATOM 1521 C CA . SER A 1 192 ? -13.091 18.997 18.471 1.00 91.50 192 SER A CA 1
ATOM 1522 C C . SER A 1 192 ? -13.996 20.237 18.477 1.00 91.50 192 SER A C 1
ATOM 1524 O O . SER A 1 192 ? -13.888 21.072 19.376 1.00 91.50 192 SER A O 1
ATOM 1526 N N . ASP A 1 193 ? -14.907 20.360 17.507 1.00 92.38 193 ASP A N 1
ATOM 1527 C CA . ASP A 1 193 ? -15.665 21.604 17.287 1.00 92.38 193 ASP A CA 1
ATOM 1528 C C . ASP A 1 193 ? -17.093 21.575 17.855 1.00 92.38 193 ASP A C 1
ATOM 1530 O O . ASP A 1 193 ? -17.764 22.608 17.921 1.00 92.38 193 ASP A O 1
ATOM 1534 N N . SER A 1 194 ? -17.606 20.390 18.207 1.00 93.69 194 SER A N 1
ATOM 1535 C CA . SER A 1 194 ? -19.017 20.138 18.552 1.00 93.69 194 SER A CA 1
ATOM 1536 C C . SER A 1 194 ? -20.014 20.656 17.501 1.00 93.69 194 SER A C 1
ATOM 1538 O O . SER A 1 194 ? -21.168 20.976 17.804 1.00 93.69 194 SER A O 1
ATOM 1540 N N . ASN A 1 195 ? -19.586 20.759 16.239 1.00 94.50 195 ASN A N 1
ATOM 1541 C CA . ASN A 1 195 ? -20.390 21.332 15.168 1.00 94.50 195 ASN A CA 1
ATOM 1542 C C . ASN A 1 195 ? -21.369 20.297 14.592 1.00 94.50 195 ASN A C 1
ATOM 1544 O O . ASN A 1 195 ? -20.980 19.395 13.852 1.00 94.50 195 ASN A O 1
ATOM 1548 N N . GLY A 1 196 ? -22.665 20.474 14.863 1.00 94.94 196 GLY A N 1
ATOM 1549 C CA . GLY A 1 196 ? -23.721 19.583 14.367 1.00 94.94 196 GLY A CA 1
ATOM 1550 C C . GLY A 1 196 ? -23.781 19.437 12.838 1.00 94.94 196 GLY A C 1
ATOM 1551 O O . GLY A 1 196 ? -24.259 18.416 12.351 1.00 94.94 196 GLY A O 1
ATOM 1552 N N . ALA A 1 197 ? -23.248 20.391 12.063 1.00 97.00 197 ALA A N 1
ATOM 1553 C CA . ALA A 1 197 ? -23.174 20.265 10.604 1.00 97.00 197 ALA A CA 1
ATOM 1554 C C . ALA A 1 197 ? -22.302 19.080 10.147 1.00 97.00 197 ALA A C 1
ATOM 1556 O O . ALA A 1 197 ? -22.555 18.518 9.081 1.00 97.00 197 ALA A O 1
ATOM 1557 N N . ILE A 1 198 ? -21.312 18.687 10.956 1.00 96.69 198 ILE A N 1
ATOM 1558 C CA . ILE A 1 198 ? -20.428 17.548 10.682 1.00 96.69 198 ILE A CA 1
ATOM 1559 C C . ILE A 1 198 ? -21.193 16.233 10.849 1.00 96.69 198 ILE A C 1
ATOM 1561 O O . ILE A 1 198 ? -21.117 15.361 9.991 1.00 96.69 198 ILE A O 1
ATOM 1565 N N . VAL A 1 199 ? -22.027 16.123 11.885 1.00 97.38 199 VAL A N 1
ATOM 1566 C CA . VAL A 1 199 ? -22.901 14.954 12.090 1.00 97.38 199 VAL A CA 1
ATOM 1567 C C . VAL A 1 199 ? -23.902 14.815 10.940 1.00 97.38 199 VAL A C 1
ATOM 1569 O O . VAL A 1 199 ? -24.124 13.722 10.423 1.00 97.38 199 VAL A O 1
ATOM 1572 N N . GLU A 1 200 ? -24.454 15.933 10.464 1.00 97.69 200 GLU A N 1
ATOM 1573 C CA . GLU A 1 200 ? -25.310 15.952 9.272 1.00 97.69 200 GLU A CA 1
ATOM 1574 C C . GLU A 1 200 ? -24.560 15.574 7.985 1.00 97.69 200 GLU A C 1
ATOM 1576 O O . GLU A 1 200 ? -25.163 15.075 7.034 1.00 97.69 200 GLU A O 1
ATOM 1581 N N . GLN A 1 201 ? -23.254 15.830 7.918 1.00 97.88 201 GLN A N 1
ATOM 1582 C CA . GLN A 1 201 ? -22.405 15.397 6.811 1.00 97.88 201 GLN A CA 1
ATOM 1583 C C . GLN A 1 201 ? -22.123 13.891 6.876 1.00 97.88 201 GLN A C 1
ATOM 1585 O O . GLN A 1 201 ? -22.265 13.228 5.852 1.00 97.88 201 GLN A O 1
ATOM 1590 N N . MET A 1 202 ? -21.818 13.342 8.057 1.00 98.44 202 MET A N 1
ATOM 1591 C CA . MET A 1 202 ? -21.666 11.894 8.265 1.00 98.44 202 MET A CA 1
ATOM 1592 C C . MET A 1 202 ? -22.945 11.144 7.879 1.00 98.44 202 MET A C 1
ATOM 1594 O O . MET A 1 202 ? -22.892 10.176 7.126 1.00 98.44 202 MET A O 1
ATOM 1598 N N . ALA A 1 203 ? -24.104 11.628 8.338 1.00 98.25 203 ALA A N 1
ATOM 1599 C CA . ALA A 1 203 ? -25.393 11.007 8.048 1.00 98.25 203 ALA A CA 1
ATOM 1600 C C . ALA A 1 203 ? -25.697 10.966 6.545 1.00 98.25 203 ALA A C 1
ATOM 1602 O O . ALA A 1 203 ? -26.055 9.911 6.026 1.00 98.25 203 ALA A O 1
ATOM 1603 N N . ARG A 1 204 ? -25.507 12.097 5.848 1.00 98.31 204 ARG A N 1
ATOM 1604 C CA . ARG A 1 204 ? -25.670 12.164 4.388 1.00 98.31 204 ARG A CA 1
ATOM 1605 C C . ARG A 1 204 ? -24.710 11.224 3.675 1.00 98.31 204 ARG A C 1
ATOM 1607 O O . ARG A 1 204 ? -25.131 10.502 2.791 1.00 98.31 204 ARG A O 1
ATOM 1614 N N . TYR A 1 205 ? -23.450 11.181 4.098 1.00 98.38 205 TYR A N 1
ATOM 1615 C CA . TYR A 1 205 ? -22.455 10.315 3.474 1.00 98.38 205 TYR A CA 1
ATOM 1616 C C . TYR A 1 205 ? -22.788 8.821 3.617 1.00 98.38 205 TYR A C 1
ATOM 1618 O O . TYR A 1 205 ? -22.719 8.084 2.637 1.00 98.38 205 TYR A O 1
ATOM 1626 N N . ILE A 1 206 ? -23.197 8.372 4.810 1.00 98.31 206 ILE A N 1
ATOM 1627 C CA . ILE A 1 206 ? -23.614 6.977 5.046 1.00 98.31 206 ILE A CA 1
ATOM 1628 C C . ILE A 1 206 ? -24.802 6.597 4.148 1.00 98.31 206 ILE A C 1
ATOM 1630 O O . ILE A 1 206 ? -24.850 5.479 3.626 1.00 98.31 206 ILE A O 1
ATOM 1634 N N . GLU A 1 207 ? -25.755 7.519 3.979 1.00 97.81 207 GLU A N 1
ATOM 1635 C CA . GLU A 1 207 ? -26.932 7.334 3.129 1.00 97.81 207 GLU A CA 1
ATOM 1636 C C . GLU A 1 207 ? -26.566 7.316 1.639 1.00 97.81 207 GLU A C 1
ATOM 1638 O O . GLU A 1 207 ? -26.924 6.355 0.954 1.00 97.81 207 GLU A O 1
ATOM 1643 N N . ASP A 1 208 ? -25.823 8.321 1.166 1.00 97.50 208 ASP A N 1
ATOM 1644 C CA . ASP A 1 208 ? -25.426 8.510 -0.236 1.00 97.50 208 ASP A CA 1
ATOM 1645 C C . ASP A 1 208 ? -24.558 7.349 -0.752 1.00 97.50 208 ASP A C 1
ATOM 1647 O O . ASP A 1 208 ? -24.739 6.894 -1.882 1.00 97.50 208 ASP A O 1
ATOM 1651 N N . GLU A 1 209 ? -23.648 6.826 0.078 1.00 97.56 209 GLU A N 1
ATOM 1652 C CA . GLU A 1 209 ? -22.790 5.680 -0.271 1.00 97.56 209 GLU A CA 1
ATOM 1653 C C . GLU A 1 209 ? -23.428 4.318 0.046 1.00 97.56 209 GLU A C 1
ATOM 1655 O O . GLU A 1 209 ? -22.801 3.274 -0.162 1.00 97.56 209 GLU A O 1
ATOM 1660 N N . HIS A 1 210 ? -24.661 4.311 0.567 1.00 97.38 210 HIS A N 1
ATOM 1661 C CA . HIS A 1 210 ? -25.409 3.111 0.945 1.00 97.38 210 HIS A CA 1
ATOM 1662 C C . HIS A 1 210 ? -24.597 2.129 1.813 1.00 97.38 210 HIS A C 1
ATOM 1664 O O . HIS A 1 210 ? -24.657 0.913 1.614 1.00 97.38 210 HIS A O 1
ATOM 1670 N N . LEU A 1 211 ? -23.841 2.632 2.798 1.00 97.38 211 LEU A N 1
ATOM 1671 C CA . LEU A 1 211 ? -22.847 1.819 3.521 1.00 97.38 211 LEU A CA 1
ATOM 1672 C C . LEU A 1 211 ? -23.460 0.619 4.258 1.00 97.38 211 LEU A C 1
ATOM 1674 O O . LEU A 1 211 ? -22.867 -0.454 4.279 1.00 97.38 211 LEU A O 1
ATOM 1678 N N . PHE A 1 212 ? -24.685 0.749 4.777 1.00 96.25 212 PHE A N 1
ATOM 1679 C CA . PHE A 1 212 ? -25.404 -0.360 5.422 1.00 96.25 212 PHE A CA 1
ATOM 1680 C C . PHE A 1 212 ? -25.896 -1.450 4.462 1.00 96.25 212 PHE A C 1
ATOM 1682 O O . PHE A 1 212 ? -26.282 -2.527 4.911 1.00 96.25 212 PHE A O 1
ATOM 1689 N N . GLN A 1 213 ? -25.917 -1.182 3.155 1.00 96.62 213 GLN A N 1
ATOM 1690 C CA . GLN A 1 213 ? -26.284 -2.168 2.135 1.00 96.62 213 GLN A CA 1
ATOM 1691 C C . GLN A 1 213 ? -25.064 -2.946 1.631 1.00 96.62 213 GLN A C 1
ATOM 1693 O O . GLN A 1 213 ? -25.229 -3.960 0.950 1.00 96.62 213 GLN A O 1
ATOM 1698 N N . LYS A 1 214 ? -23.844 -2.493 1.956 1.00 95.69 214 LYS A N 1
ATOM 1699 C CA . LYS A 1 214 ? -22.617 -3.213 1.620 1.00 95.69 214 LYS A CA 1
ATOM 1700 C C . LYS A 1 214 ? -22.493 -4.471 2.480 1.00 95.69 214 LYS A C 1
ATOM 1702 O O . LYS A 1 214 ? -22.850 -4.487 3.656 1.00 95.69 214 LYS A O 1
ATOM 1707 N N . THR A 1 215 ? -21.972 -5.541 1.888 1.00 94.19 215 THR A N 1
ATOM 1708 C CA . THR A 1 215 ? -21.703 -6.787 2.611 1.00 94.19 215 THR A CA 1
ATOM 1709 C C . THR A 1 215 ? -20.474 -6.597 3.493 1.00 94.19 215 THR A C 1
ATOM 1711 O O . THR A 1 215 ? -19.356 -6.601 2.989 1.00 94.19 215 THR A O 1
ATOM 1714 N N . ILE A 1 216 ? -20.681 -6.443 4.802 1.00 95.75 216 ILE A N 1
ATOM 1715 C CA . ILE A 1 216 ? -19.603 -6.321 5.792 1.00 95.75 216 ILE A CA 1
ATOM 1716 C C . ILE A 1 216 ? -19.407 -7.680 6.459 1.00 95.75 216 ILE A C 1
ATOM 1718 O O . ILE A 1 216 ? -20.307 -8.167 7.150 1.00 95.75 216 ILE A O 1
ATOM 1722 N N . THR A 1 217 ? -18.264 -8.317 6.202 1.00 92.81 217 THR A N 1
ATOM 1723 C CA . THR A 1 217 ? -17.941 -9.644 6.748 1.00 92.81 217 THR A CA 1
ATOM 1724 C C . THR A 1 217 ? -17.283 -9.573 8.116 1.00 92.81 217 THR A C 1
ATOM 1726 O O . THR A 1 217 ? -17.530 -10.456 8.934 1.00 92.81 217 THR A O 1
ATOM 1729 N N . GLU A 1 218 ? -16.476 -8.542 8.369 1.00 93.75 218 GLU A N 1
ATOM 1730 C CA . GLU A 1 218 ? -15.734 -8.392 9.619 1.00 93.75 218 GLU A CA 1
ATOM 1731 C C . GLU A 1 218 ? -16.618 -7.743 10.705 1.00 93.75 218 GLU A C 1
ATOM 1733 O O . GLU A 1 218 ? -17.149 -6.645 10.496 1.00 93.75 218 GLU A O 1
ATOM 1738 N N . PRO A 1 219 ? -16.807 -8.390 11.875 1.00 94.06 219 PRO A N 1
ATOM 1739 C CA . PRO A 1 219 ? -17.654 -7.861 12.948 1.00 94.06 219 PRO A CA 1
ATOM 1740 C C . PRO A 1 219 ? -17.223 -6.480 13.456 1.00 94.06 219 PRO A C 1
ATOM 1742 O O . PRO A 1 219 ? -18.082 -5.642 13.732 1.00 94.06 219 PRO A O 1
ATOM 1745 N N . LEU A 1 220 ? -15.911 -6.228 13.539 1.00 93.50 220 LEU A N 1
ATOM 1746 C CA . LEU A 1 220 ? -15.360 -4.956 14.014 1.00 93.50 220 LEU A CA 1
ATOM 1747 C C . LEU A 1 220 ? -15.675 -3.792 13.071 1.00 93.50 220 LEU A C 1
ATOM 1749 O O . LEU A 1 220 ? -16.190 -2.777 13.525 1.00 93.50 220 LEU A O 1
ATOM 1753 N N . GLU A 1 221 ? -15.470 -3.958 11.762 1.00 95.00 221 GLU A N 1
ATOM 1754 C CA . GLU A 1 221 ? -15.809 -2.926 10.768 1.00 95.00 221 GLU A CA 1
ATOM 1755 C C . GLU A 1 221 ? -17.314 -2.607 10.785 1.00 95.00 221 GLU A C 1
ATOM 1757 O O . GLU A 1 221 ? -17.740 -1.459 10.631 1.00 95.00 221 GLU A O 1
ATOM 1762 N N . LYS A 1 222 ? -18.152 -3.629 11.010 1.00 96.56 222 LYS A N 1
ATOM 1763 C CA . LYS A 1 222 ? -19.602 -3.449 11.135 1.00 96.56 222 LYS A CA 1
ATOM 1764 C C . LYS A 1 222 ? -19.968 -2.665 12.394 1.00 96.56 222 LYS A C 1
ATOM 1766 O O . LYS A 1 222 ? -20.876 -1.833 12.344 1.00 96.56 222 LYS A O 1
ATOM 1771 N N . LEU A 1 223 ? -19.294 -2.933 13.510 1.00 96.19 223 LEU A N 1
ATOM 1772 C CA . LEU A 1 223 ? -19.483 -2.194 14.756 1.00 96.19 223 LEU A CA 1
ATOM 1773 C C . LEU A 1 223 ? -19.017 -0.749 14.648 1.00 96.19 223 LEU A C 1
ATOM 1775 O O . LEU A 1 223 ? -19.709 0.131 15.150 1.00 96.19 223 LEU A O 1
ATOM 1779 N N . GLU A 1 224 ? -17.911 -0.500 13.956 1.00 96.75 224 GLU A N 1
ATOM 1780 C CA . GLU A 1 224 ? -17.430 0.849 13.670 1.00 96.75 224 GLU A CA 1
ATOM 1781 C C . GLU A 1 224 ? -18.461 1.642 12.854 1.00 96.75 224 GLU A C 1
ATOM 1783 O O . GLU A 1 224 ? -18.859 2.739 13.233 1.00 96.75 224 GLU A O 1
ATOM 1788 N N . LEU A 1 225 ? -19.027 1.055 11.794 1.00 97.94 225 LEU A N 1
ATOM 1789 C CA . LEU A 1 225 ? -20.098 1.720 11.046 1.00 97.94 225 LEU A CA 1
ATOM 1790 C C . LEU A 1 225 ? -21.340 2.001 11.915 1.00 97.94 225 LEU A C 1
ATOM 1792 O O . LEU A 1 225 ? -21.974 3.058 11.802 1.00 97.94 225 LEU A O 1
ATOM 1796 N N . LEU A 1 226 ? -21.710 1.052 12.780 1.00 97.12 226 LEU A N 1
ATOM 1797 C CA . LEU A 1 226 ? -22.836 1.212 13.700 1.00 97.12 226 LEU A CA 1
ATOM 1798 C C . LEU A 1 226 ? -22.564 2.260 14.784 1.00 97.12 226 LEU A C 1
ATOM 1800 O O . LEU A 1 226 ? -23.508 2.943 15.188 1.00 97.12 226 LEU A O 1
ATOM 1804 N N . SER A 1 227 ? -21.316 2.434 15.226 1.00 97.12 227 SER A N 1
ATOM 1805 C CA . SER A 1 227 ? -20.952 3.460 16.207 1.00 97.12 227 SER A CA 1
ATOM 1806 C C . SER A 1 227 ? -21.197 4.861 15.639 1.00 97.12 227 SER A C 1
ATOM 1808 O O . SER A 1 227 ? -21.825 5.685 16.310 1.00 97.12 227 SER A O 1
ATOM 1810 N N . TYR A 1 228 ? -20.864 5.099 14.365 1.00 97.94 228 TYR A N 1
ATOM 1811 C CA . TYR A 1 228 ? -21.180 6.357 13.683 1.00 97.94 228 TYR A CA 1
ATOM 1812 C C . TYR A 1 228 ? -22.689 6.599 13.568 1.00 97.94 228 TYR A C 1
ATOM 1814 O O . TYR A 1 228 ? -23.167 7.706 13.832 1.00 97.94 228 TYR A O 1
ATOM 1822 N N . ALA A 1 229 ? -23.473 5.576 13.217 1.00 97.50 229 ALA A N 1
ATOM 1823 C CA . ALA A 1 229 ? -24.931 5.708 13.174 1.00 97.50 229 ALA A CA 1
ATOM 1824 C C . ALA A 1 229 ? -25.547 5.942 14.557 1.00 97.50 229 ALA A C 1
ATOM 1826 O O . ALA A 1 229 ? -26.491 6.732 14.685 1.00 97.50 229 ALA A O 1
ATOM 1827 N N . LEU A 1 230 ? -25.006 5.312 15.601 1.00 97.06 230 LEU A N 1
ATOM 1828 C CA . LEU A 1 230 ? -25.424 5.564 16.972 1.00 97.06 230 LEU A CA 1
ATOM 1829 C C . LEU A 1 230 ? -25.103 7.008 17.373 1.00 97.06 230 LEU A C 1
ATOM 1831 O O . LEU A 1 230 ? -25.984 7.693 17.887 1.00 97.06 230 LEU A O 1
ATOM 1835 N N . LEU A 1 231 ? -23.907 7.511 17.052 1.00 96.25 231 LEU A N 1
ATOM 1836 C CA . LEU A 1 231 ? -23.510 8.895 17.322 1.00 96.25 231 LEU A CA 1
ATOM 1837 C C . LEU A 1 231 ? -24.469 9.897 16.666 1.00 96.25 231 LEU A C 1
ATOM 1839 O O . LEU A 1 231 ? -24.928 10.841 17.318 1.00 96.25 231 LEU A O 1
ATOM 1843 N N . ILE A 1 232 ? -24.823 9.668 15.398 1.00 97.19 232 ILE A N 1
ATOM 1844 C CA . ILE A 1 232 ? -25.808 10.479 14.667 1.00 97.19 232 ILE A CA 1
ATOM 1845 C C . ILE A 1 232 ? -27.166 10.458 15.379 1.00 97.19 232 ILE A C 1
ATOM 1847 O O . ILE A 1 232 ? -27.773 11.510 15.595 1.00 97.19 232 ILE A O 1
ATOM 1851 N N . THR A 1 233 ? -27.636 9.272 15.767 1.00 96.19 233 THR A N 1
ATOM 1852 C CA . THR A 1 233 ? -28.951 9.064 16.394 1.00 96.19 233 THR A CA 1
ATOM 1853 C C . THR A 1 233 ? -29.035 9.748 17.760 1.00 96.19 233 THR A C 1
ATOM 1855 O O . THR A 1 233 ? -29.973 10.510 18.010 1.00 96.19 233 THR A O 1
ATOM 1858 N N . VAL A 1 234 ? -28.015 9.555 18.603 1.00 94.12 234 VAL A N 1
ATOM 1859 C CA . VAL A 1 234 ? -27.882 10.178 19.931 1.00 94.12 234 VAL A CA 1
ATOM 1860 C C . VAL A 1 234 ? -27.846 11.702 19.805 1.00 94.12 234 VAL A C 1
ATOM 1862 O O . VAL A 1 234 ? -28.599 12.409 20.478 1.00 94.12 234 VAL A O 1
ATOM 1865 N N . THR A 1 235 ? -27.039 12.230 18.880 1.00 94.19 235 THR A N 1
ATOM 1866 C CA . THR A 1 235 ? -26.927 13.682 18.658 1.00 94.19 235 THR A CA 1
ATOM 1867 C C . THR A 1 235 ? -28.253 14.292 18.197 1.00 94.19 235 THR A C 1
ATOM 1869 O O . THR A 1 235 ? -28.632 15.383 18.632 1.00 94.19 235 THR A O 1
ATOM 1872 N N . ARG A 1 236 ? -29.004 13.573 17.353 1.00 94.81 236 ARG A N 1
ATOM 1873 C CA . ARG A 1 236 ? -30.335 13.981 16.876 1.00 94.81 236 ARG A CA 1
ATOM 1874 C C . ARG A 1 236 ? -31.462 13.711 17.878 1.00 94.81 236 ARG A C 1
ATOM 1876 O O . ARG A 1 236 ? -32.599 14.090 17.596 1.00 94.81 236 ARG A O 1
ATOM 1883 N N . LYS A 1 237 ? -31.172 13.096 19.032 1.00 94.12 237 LYS A N 1
ATOM 1884 C CA . LYS A 1 237 ? -32.163 12.670 20.040 1.00 94.12 237 LYS A CA 1
ATOM 1885 C C . LYS A 1 237 ? -33.257 11.773 19.444 1.00 94.12 237 LYS A C 1
ATOM 1887 O O . LYS A 1 237 ? -34.441 11.935 19.746 1.00 94.12 237 LYS A O 1
ATOM 1892 N N . GLN A 1 238 ? -32.863 10.889 18.534 1.00 94.38 238 GLN A N 1
ATOM 1893 C CA . GLN A 1 238 ? -33.733 9.884 17.926 1.00 94.38 238 GLN A CA 1
ATOM 1894 C C . GLN A 1 238 ? -33.697 8.588 18.749 1.00 94.38 238 GLN A C 1
ATOM 1896 O O . GLN A 1 238 ? -32.787 8.385 19.545 1.00 94.38 238 GLN A O 1
ATOM 1901 N N . ASP A 1 239 ? -34.694 7.716 18.576 1.00 94.44 239 ASP A N 1
ATOM 1902 C CA . ASP A 1 239 ? -34.721 6.423 19.267 1.00 94.44 239 ASP A CA 1
ATOM 1903 C C . ASP A 1 239 ? -33.573 5.524 18.781 1.00 94.44 239 ASP A C 1
ATOM 1905 O O . ASP A 1 239 ? -33.503 5.149 17.610 1.00 94.44 239 ASP A O 1
ATOM 1909 N N . SER A 1 240 ? -32.676 5.192 19.704 1.00 95.75 240 SER A N 1
ATOM 1910 C CA . SER A 1 240 ? -31.451 4.427 19.485 1.00 95.75 240 SER A CA 1
ATOM 1911 C C . SER A 1 240 ? -31.556 2.971 19.954 1.00 95.75 240 SER A C 1
ATOM 1913 O O . SER A 1 240 ? -30.624 2.193 19.741 1.00 95.75 240 SER A O 1
ATOM 1915 N N . ALA A 1 241 ? -32.684 2.556 20.547 1.00 95.19 241 ALA A N 1
ATOM 1916 C CA . ALA A 1 241 ? -32.806 1.259 21.219 1.00 95.19 241 ALA A CA 1
ATOM 1917 C C . ALA A 1 241 ? -32.534 0.059 20.292 1.00 95.19 241 ALA A C 1
ATOM 1919 O O . ALA A 1 241 ? -31.890 -0.911 20.693 1.00 95.19 241 ALA A O 1
ATOM 1920 N N . SER A 1 242 ? -32.994 0.131 19.039 1.00 95.81 242 SER A N 1
ATOM 1921 C CA . SER A 1 242 ? -32.772 -0.928 18.042 1.00 95.81 242 SER A CA 1
ATOM 1922 C C . SER A 1 242 ? -31.310 -1.029 17.587 1.00 95.81 242 SER A C 1
ATOM 1924 O O . SER A 1 242 ? -30.793 -2.137 17.429 1.00 95.81 242 SER A O 1
ATOM 1926 N N . LEU A 1 243 ? -30.629 0.112 17.433 1.00 95.50 243 LEU A N 1
ATOM 1927 C CA . LEU A 1 243 ? -29.206 0.170 17.092 1.00 95.50 243 LEU A CA 1
ATOM 1928 C C . LEU A 1 243 ? -28.356 -0.376 18.236 1.00 95.50 243 LEU A C 1
ATOM 1930 O O . LEU A 1 243 ? -27.526 -1.246 17.998 1.00 95.50 243 LEU A O 1
ATOM 1934 N N . ILE A 1 244 ? -28.624 0.053 19.475 1.00 96.81 244 ILE A N 1
ATOM 1935 C CA . ILE A 1 244 ? -27.921 -0.441 20.668 1.00 96.81 244 ILE A CA 1
ATOM 1936 C C . ILE A 1 244 ? -28.049 -1.962 20.773 1.00 96.81 244 ILE A C 1
ATOM 1938 O O . ILE A 1 244 ? -27.040 -2.639 20.937 1.00 96.81 244 ILE A O 1
ATOM 1942 N N . LYS A 1 245 ? -29.259 -2.508 20.600 1.00 96.75 245 LYS A N 1
ATOM 1943 C CA . LYS A 1 245 ? -29.480 -3.961 20.617 1.00 96.75 245 LYS A CA 1
ATOM 1944 C C . LYS A 1 245 ? -28.656 -4.682 19.547 1.00 96.75 245 LYS A C 1
ATOM 1946 O O . LYS A 1 245 ? -28.070 -5.717 19.828 1.00 96.75 245 LYS A O 1
ATOM 1951 N N . THR A 1 246 ? -28.589 -4.122 18.339 1.00 96.62 246 THR A N 1
ATOM 1952 C CA . THR A 1 246 ? -27.791 -4.689 17.239 1.00 96.62 246 THR A CA 1
ATOM 1953 C C . THR A 1 246 ? -26.293 -4.646 17.555 1.00 96.62 246 THR A C 1
ATOM 1955 O O . THR A 1 246 ? -25.583 -5.607 17.273 1.00 96.62 246 THR A O 1
ATOM 1958 N N . CYS A 1 247 ? -25.806 -3.560 18.162 1.00 96.31 247 CYS A N 1
ATOM 1959 C CA . CYS A 1 247 ? -24.421 -3.457 18.616 1.00 96.31 247 CYS A CA 1
ATOM 1960 C C . CYS A 1 247 ? -24.097 -4.511 19.679 1.00 96.31 247 CYS A C 1
ATOM 1962 O O . CYS A 1 247 ? -23.078 -5.180 19.565 1.00 96.31 247 CYS A O 1
ATOM 1964 N N . GLU A 1 248 ? -24.965 -4.687 20.677 1.00 95.69 248 GLU A N 1
ATOM 1965 C CA . GLU A 1 248 ? -24.790 -5.688 21.738 1.00 95.69 248 GLU A CA 1
ATOM 1966 C C . GLU A 1 248 ? -24.772 -7.118 21.183 1.00 95.69 248 GLU A C 1
ATOM 1968 O O . GLU A 1 248 ? -23.899 -7.900 21.542 1.00 95.69 248 GLU A O 1
ATOM 1973 N N . GLU A 1 249 ? -25.656 -7.434 20.232 1.00 96.56 249 GLU A N 1
ATOM 1974 C CA . GLU A 1 249 ? -25.663 -8.741 19.562 1.00 96.56 249 GLU A CA 1
ATOM 1975 C C . GLU A 1 249 ? -24.350 -9.034 18.819 1.00 96.56 249 GLU A C 1
ATOM 1977 O O . GLU A 1 249 ? -23.916 -10.182 18.787 1.00 96.56 249 GLU A O 1
ATOM 1982 N N . ILE A 1 250 ? -23.707 -8.023 18.219 1.00 95.50 250 ILE A N 1
ATOM 1983 C CA . ILE A 1 250 ? -22.411 -8.206 17.545 1.00 95.50 250 ILE A CA 1
ATOM 1984 C C . ILE A 1 250 ? -21.268 -8.242 18.567 1.00 95.50 250 ILE A C 1
ATOM 1986 O O . ILE A 1 250 ? -20.365 -9.062 18.408 1.00 95.50 250 ILE A O 1
ATOM 1990 N N . LEU A 1 251 ? -21.324 -7.422 19.623 1.00 93.62 251 LEU A N 1
ATOM 1991 C CA . LEU A 1 251 ? -20.370 -7.435 20.741 1.00 93.62 251 LEU A CA 1
ATOM 1992 C C . LEU A 1 251 ? -20.263 -8.824 21.387 1.00 93.62 251 LEU A C 1
ATOM 1994 O O . LEU A 1 251 ? -19.159 -9.279 21.664 1.00 93.62 251 LEU A O 1
ATOM 1998 N N . ASP A 1 252 ? -21.379 -9.544 21.513 1.00 93.69 252 ASP A N 1
ATOM 1999 C CA . ASP A 1 252 ? -21.405 -10.923 22.026 1.00 93.69 252 ASP A CA 1
ATOM 2000 C C . ASP A 1 252 ? -20.691 -11.943 21.108 1.00 93.69 252 ASP A C 1
ATOM 2002 O O . ASP A 1 252 ? -20.420 -13.074 21.522 1.00 93.69 252 ASP A O 1
ATOM 2006 N N . THR A 1 253 ? -20.410 -11.582 19.850 1.00 93.25 253 THR A N 1
ATOM 2007 C CA . THR A 1 253 ? -19.771 -12.466 18.856 1.00 93.25 253 THR A CA 1
ATOM 2008 C C . THR A 1 253 ? -18.289 -12.191 18.629 1.00 93.25 253 THR A C 1
ATOM 2010 O O . THR A 1 253 ? -17.629 -13.005 17.977 1.00 93.25 253 THR A O 1
ATOM 2013 N N . ILE A 1 254 ? -17.766 -11.067 19.128 1.00 92.62 254 ILE A N 1
ATOM 2014 C CA . ILE A 1 254 ? -16.359 -10.704 18.931 1.00 92.62 254 ILE A CA 1
ATOM 2015 C C . ILE A 1 254 ? -15.463 -11.527 19.866 1.00 92.62 254 ILE A C 1
ATOM 2017 O O . ILE A 1 254 ? -15.916 -12.083 20.868 1.00 92.62 254 ILE A O 1
ATOM 2021 N N . THR A 1 255 ? -14.188 -11.668 19.513 1.00 88.38 255 THR A N 1
ATOM 2022 C CA . THR A 1 255 ? -13.247 -12.448 20.316 1.00 88.38 255 THR A CA 1
ATOM 2023 C C . THR A 1 255 ? -12.736 -11.642 21.511 1.00 88.38 255 THR A C 1
ATOM 2025 O O . THR A 1 255 ? -12.757 -10.417 21.496 1.00 88.38 255 THR A O 1
ATOM 2028 N N . ILE A 1 256 ? -12.220 -12.329 22.536 1.00 80.25 256 ILE A N 1
ATOM 2029 C CA . ILE A 1 256 ? -11.616 -11.685 23.719 1.00 80.25 256 ILE A CA 1
ATOM 2030 C C . ILE A 1 256 ? -10.460 -10.753 23.316 1.00 80.25 256 ILE A C 1
ATOM 2032 O O . ILE A 1 256 ? -10.239 -9.730 23.950 1.00 80.25 256 ILE A O 1
ATOM 2036 N N . GLU A 1 257 ? -9.731 -11.090 22.249 1.00 77.38 257 GLU A N 1
ATOM 2037 C CA . GLU A 1 257 ? -8.630 -10.274 21.718 1.00 77.38 257 GLU A CA 1
ATOM 2038 C C . GLU A 1 257 ? -9.130 -8.922 21.179 1.00 77.38 257 GLU A C 1
ATOM 2040 O O . GLU A 1 257 ? -8.408 -7.930 21.225 1.00 77.38 257 GLU A O 1
ATOM 2045 N N . ASP A 1 258 ? -10.385 -8.865 20.734 1.00 80.62 258 ASP A N 1
ATOM 2046 C CA . ASP A 1 258 ? -11.013 -7.664 20.193 1.00 80.62 258 ASP A CA 1
ATOM 2047 C C . ASP A 1 258 ? -11.729 -6.822 21.267 1.00 80.62 258 ASP A C 1
ATOM 2049 O O . ASP A 1 258 ? -12.114 -5.686 20.993 1.00 80.62 258 ASP A O 1
ATOM 2053 N N . GLU A 1 259 ? -11.910 -7.335 22.491 1.00 80.62 259 GLU A N 1
ATOM 2054 C CA . GLU A 1 259 ? -12.528 -6.580 23.597 1.00 80.62 259 GLU A CA 1
ATOM 2055 C C . GLU A 1 259 ? -11.685 -5.365 24.009 1.00 80.62 259 GLU A C 1
ATOM 2057 O O . GLU A 1 259 ? -12.226 -4.350 24.447 1.00 80.62 259 GLU A O 1
ATOM 2062 N N . GLU A 1 260 ? -10.363 -5.450 23.836 1.00 83.00 260 GLU A N 1
ATOM 2063 C CA . GLU A 1 260 ? -9.424 -4.352 24.099 1.00 83.00 260 GLU A CA 1
ATOM 2064 C C . GLU A 1 260 ? -9.382 -3.323 22.955 1.00 83.00 260 GLU A C 1
ATOM 2066 O O . GLU A 1 260 ? -8.650 -2.334 23.029 1.00 83.00 260 GLU A O 1
ATOM 2071 N N . ASN A 1 261 ? -10.169 -3.518 21.891 1.00 87.31 261 ASN A N 1
ATOM 2072 C CA . ASN A 1 261 ? -10.224 -2.580 20.780 1.00 87.31 261 ASN A CA 1
ATOM 2073 C C . ASN A 1 261 ? -10.881 -1.255 21.212 1.00 87.31 261 ASN A C 1
ATOM 2075 O O . ASN A 1 261 ? -11.962 -1.226 21.808 1.00 87.31 261 ASN A O 1
ATOM 2079 N N . GLN A 1 262 ? -10.258 -0.129 20.861 1.00 84.56 262 GLN A N 1
ATOM 2080 C CA . GLN A 1 262 ? -10.766 1.196 21.215 1.00 84.56 262 GLN A CA 1
ATOM 2081 C C . GLN A 1 262 ? -12.174 1.464 20.657 1.00 84.56 262 GLN A C 1
ATOM 2083 O O . GLN A 1 262 ? -12.969 2.114 21.329 1.00 84.56 262 GLN A O 1
ATOM 2088 N N . ILE A 1 263 ? -12.526 0.910 19.489 1.00 88.62 263 ILE A N 1
ATOM 2089 C CA . ILE A 1 263 ? -13.873 1.034 18.899 1.00 88.62 263 ILE A CA 1
ATOM 2090 C C . ILE A 1 263 ? -14.932 0.478 19.856 1.00 88.62 263 ILE A C 1
ATOM 2092 O O . ILE A 1 2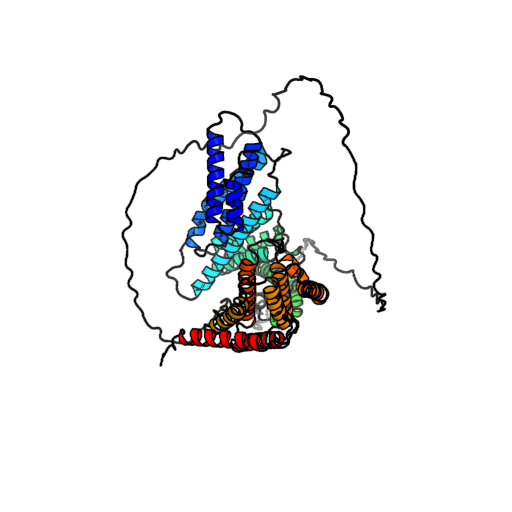63 ? -15.992 1.080 20.041 1.00 88.62 263 ILE A O 1
ATOM 2096 N N . VAL A 1 264 ? -14.640 -0.662 20.488 1.00 90.88 264 VAL A N 1
ATOM 2097 C CA . VAL A 1 264 ? -15.530 -1.293 21.469 1.00 90.88 264 VAL A CA 1
ATOM 2098 C C . VAL A 1 264 ? -15.671 -0.397 22.694 1.00 90.88 264 VAL A C 1
ATOM 2100 O O . VAL A 1 264 ? -16.788 -0.164 23.159 1.00 90.88 264 VAL A O 1
ATOM 2103 N N . THR A 1 265 ? -14.561 0.161 23.177 1.00 91.31 265 THR A N 1
ATOM 2104 C CA . THR A 1 265 ? -14.558 1.078 24.325 1.00 91.31 265 THR A CA 1
ATOM 2105 C C . THR A 1 265 ? -15.412 2.320 24.054 1.00 91.31 265 THR A C 1
ATOM 2107 O O . THR A 1 265 ? -16.347 2.595 24.811 1.00 91.31 265 THR A O 1
ATOM 2110 N N . ASP A 1 266 ? -15.168 3.016 22.942 1.00 87.25 266 ASP A N 1
ATOM 2111 C CA . ASP A 1 266 ? -15.900 4.224 22.543 1.00 87.25 266 ASP A CA 1
ATOM 2112 C C . ASP A 1 266 ? -17.400 3.941 22.356 1.00 87.25 266 ASP A C 1
ATOM 2114 O O . ASP A 1 266 ? -18.264 4.703 22.810 1.00 87.25 266 ASP A O 1
ATOM 2118 N N . LEU A 1 267 ? -17.735 2.806 21.737 1.00 93.12 267 LEU A N 1
ATOM 2119 C CA . LEU A 1 267 ? -19.118 2.386 21.543 1.00 93.12 267 LEU A CA 1
ATOM 2120 C C . LEU A 1 267 ? -19.829 2.121 22.877 1.00 93.12 267 LEU A C 1
ATOM 2122 O O . LEU A 1 267 ? -20.969 2.554 23.069 1.00 93.12 267 LEU A O 1
ATOM 2126 N N . LEU A 1 268 ? -19.173 1.436 23.815 1.00 93.75 268 LEU A N 1
ATOM 2127 C CA . LEU A 1 268 ? -19.730 1.170 25.142 1.00 93.75 268 LEU A CA 1
ATOM 2128 C C . LEU A 1 268 ? -19.940 2.463 25.940 1.00 93.75 268 LEU A C 1
ATOM 2130 O O . LEU A 1 268 ? -20.953 2.596 26.641 1.00 93.75 268 LEU A O 1
ATOM 2134 N N . GLU A 1 269 ? -19.034 3.435 25.816 1.00 93.50 269 GLU A N 1
ATOM 2135 C CA . GLU A 1 269 ? -19.207 4.763 26.410 1.00 93.50 269 GLU A CA 1
ATOM 2136 C C . GLU A 1 269 ? -20.428 5.487 25.838 1.00 93.50 269 GLU A C 1
ATOM 2138 O O . GLU A 1 269 ? -21.242 6.026 26.601 1.00 93.50 269 GLU A O 1
ATOM 2143 N N . LEU A 1 270 ? -20.612 5.430 24.518 1.00 92.62 270 LEU A N 1
ATOM 2144 C CA . LEU A 1 270 ? -21.750 6.040 23.836 1.00 92.62 270 LEU A CA 1
ATOM 2145 C C . LEU A 1 270 ? -23.083 5.387 24.245 1.00 92.62 270 LEU A C 1
ATOM 2147 O O . LEU A 1 270 ? -24.040 6.090 24.585 1.00 92.62 270 LEU A O 1
ATOM 2151 N N . ILE A 1 271 ? -23.132 4.051 24.317 1.00 94.81 271 ILE A N 1
ATOM 2152 C CA . ILE A 1 271 ? -24.299 3.292 24.805 1.00 94.81 271 ILE A CA 1
ATOM 2153 C C . ILE A 1 271 ? -24.629 3.675 26.254 1.00 94.81 271 ILE A C 1
ATOM 2155 O O . ILE A 1 271 ? -25.795 3.881 26.615 1.00 94.81 271 ILE A O 1
ATOM 2159 N N . LYS A 1 272 ? -23.612 3.789 27.113 1.00 94.38 272 LYS A N 1
ATOM 2160 C CA . LYS A 1 272 ? -23.786 4.170 28.520 1.00 94.38 272 LYS A CA 1
ATOM 2161 C C . LYS A 1 272 ? -24.330 5.592 28.661 1.00 94.38 272 LYS A C 1
ATOM 2163 O O . LYS A 1 272 ? -25.197 5.829 29.509 1.00 94.38 272 LYS A O 1
ATOM 2168 N N . LEU A 1 273 ? -23.834 6.525 27.850 1.00 90.00 273 LEU A N 1
ATOM 2169 C CA . LEU A 1 273 ? -24.286 7.915 27.842 1.00 90.00 273 LEU A CA 1
ATOM 2170 C C . LEU A 1 273 ? -25.760 8.015 27.433 1.00 90.00 273 LEU A C 1
ATOM 2172 O O . LEU A 1 273 ? -26.543 8.694 28.099 1.00 90.00 273 LEU A O 1
ATOM 2176 N N . GLU A 1 274 ? -26.161 7.264 26.414 1.00 92.06 274 GLU A N 1
ATOM 2177 C CA . GLU A 1 274 ? -27.538 7.252 25.926 1.00 92.06 274 GLU A CA 1
ATOM 2178 C C . GLU A 1 274 ? -28.531 6.642 26.930 1.00 92.06 274 GLU A C 1
ATOM 2180 O O . GLU A 1 274 ? -29.610 7.193 27.179 1.00 92.06 274 GLU A O 1
ATOM 2185 N N . ARG A 1 275 ? -28.141 5.557 27.610 1.00 92.25 275 ARG A N 1
ATOM 2186 C CA . ARG A 1 275 ? -28.936 4.966 28.706 1.00 92.25 275 ARG A CA 1
ATOM 2187 C C . ARG A 1 275 ? -29.151 5.948 29.852 1.00 92.25 275 ARG A C 1
ATOM 2189 O O . ARG A 1 275 ? -30.252 6.041 30.402 1.00 92.25 275 ARG A O 1
ATOM 2196 N N . LYS A 1 276 ? -28.112 6.710 30.197 1.00 90.38 276 LYS A N 1
ATOM 2197 C CA . LYS A 1 276 ? -28.193 7.740 31.236 1.00 90.38 276 LYS A CA 1
ATOM 2198 C C . LYS A 1 276 ? -29.151 8.867 30.840 1.00 90.38 276 LYS A C 1
ATOM 2200 O O . LYS A 1 276 ? -29.901 9.327 31.692 1.00 90.38 276 LYS A O 1
ATOM 2205 N N . ASN A 1 277 ? -29.160 9.268 29.569 1.00 85.88 277 ASN A N 1
ATOM 2206 C CA . ASN A 1 277 ? -30.068 10.300 29.057 1.00 85.88 277 ASN A CA 1
ATOM 2207 C C . ASN A 1 277 ? -31.525 9.819 28.958 1.00 85.88 277 ASN A C 1
ATOM 2209 O O . ASN A 1 277 ? -32.445 10.610 29.159 1.00 85.88 277 ASN A O 1
ATOM 2213 N N . SER A 1 278 ? -31.732 8.529 28.683 1.00 83.38 278 SER A N 1
ATOM 2214 C CA . SER A 1 278 ? -33.061 7.906 28.585 1.00 83.38 278 SER A CA 1
ATOM 2215 C C . SER A 1 278 ? -33.719 7.670 29.946 1.00 83.38 278 SER A C 1
ATOM 2217 O O . SER A 1 278 ? -34.944 7.594 30.049 1.00 83.38 278 SER A O 1
ATOM 2219 N N . THR A 1 279 ? -32.917 7.569 31.010 1.00 79.25 279 THR A N 1
ATOM 2220 C CA . THR A 1 279 ? -33.426 7.454 32.377 1.00 79.25 279 THR A CA 1
ATOM 2221 C C . THR A 1 279 ? -33.869 8.841 32.834 1.00 79.25 279 THR A C 1
ATOM 2223 O O . THR A 1 279 ? -33.092 9.600 33.415 1.00 79.25 279 THR A O 1
ATOM 2226 N N . ILE A 1 280 ? -35.119 9.200 32.520 1.00 68.38 280 ILE A N 1
ATOM 2227 C CA . ILE A 1 280 ? -35.779 10.387 33.076 1.00 68.38 280 ILE A CA 1
ATOM 2228 C C . ILE A 1 280 ? -35.531 10.356 34.590 1.00 68.38 280 ILE A C 1
ATOM 2230 O O . ILE A 1 280 ? -35.805 9.318 35.197 1.00 68.38 280 ILE A O 1
ATOM 2234 N N . PRO A 1 281 ? -35.004 11.428 35.216 1.00 57.41 281 PRO A N 1
ATOM 2235 C CA . PRO A 1 281 ? -34.885 11.468 36.660 1.00 57.41 281 PRO A CA 1
ATOM 2236 C C . PRO A 1 281 ? -36.286 11.238 37.210 1.00 57.41 281 PRO A C 1
ATOM 2238 O O . PRO A 1 281 ? -37.167 12.079 37.014 1.00 57.41 281 PRO A O 1
ATOM 2241 N N . GLU A 1 282 ? -36.512 10.090 37.848 1.00 56.41 282 GLU A N 1
ATOM 2242 C CA . GLU A 1 282 ? -37.638 9.929 38.749 1.00 56.41 282 GLU A CA 1
ATOM 2243 C C . GLU A 1 282 ? -37.440 11.017 39.799 1.00 56.41 282 GLU A C 1
ATOM 2245 O O . GLU A 1 282 ? -36.654 10.875 40.737 1.00 56.41 282 GLU A O 1
ATOM 2250 N N . PHE A 1 283 ? -38.070 12.175 39.577 1.00 51.75 283 PHE A N 1
ATOM 2251 C CA . PHE A 1 283 ? -38.212 13.171 40.616 1.00 51.75 283 PHE A CA 1
ATOM 2252 C C . PHE A 1 283 ? -38.768 12.403 41.808 1.00 51.75 283 PHE A C 1
ATOM 2254 O O . PHE A 1 283 ? -39.796 11.737 41.639 1.00 51.75 283 PHE A O 1
ATOM 2261 N N . PRO A 1 284 ? -38.104 12.448 42.979 1.00 52.31 284 PRO A N 1
ATOM 2262 C CA . PRO A 1 284 ? -38.689 11.908 44.183 1.00 52.31 284 PRO A CA 1
ATOM 2263 C C . PRO A 1 284 ? -40.038 12.593 44.284 1.00 52.31 284 PRO A C 1
ATOM 2265 O O . PRO A 1 284 ? -40.117 13.816 44.421 1.00 52.31 284 PRO A O 1
ATOM 2268 N N . MET A 1 285 ? -41.094 11.814 44.094 1.00 51.88 285 MET A N 1
ATOM 2269 C CA . MET A 1 285 ? -42.447 12.256 44.324 1.00 51.88 285 MET A CA 1
ATOM 2270 C C . MET A 1 285 ? -42.513 12.427 45.840 1.00 51.88 285 MET A C 1
ATOM 2272 O O . MET A 1 285 ? -42.878 11.506 46.566 1.00 51.88 285 MET A O 1
ATOM 2276 N N . GLU A 1 286 ? -42.009 13.566 46.330 1.00 53.28 286 GLU A N 1
ATOM 2277 C CA . GLU A 1 286 ? -42.197 13.999 47.702 1.00 53.28 286 GLU A CA 1
ATOM 2278 C C . GLU A 1 286 ? -43.699 13.950 47.912 1.00 53.28 286 GLU A C 1
ATOM 2280 O O . GLU A 1 286 ? -44.459 14.664 47.251 1.00 53.28 286 GLU A O 1
ATOM 2285 N N . ALA A 1 287 ? -44.114 13.014 48.761 1.00 54.91 287 ALA A N 1
ATOM 2286 C CA . ALA A 1 287 ? -45.486 12.819 49.155 1.00 54.91 287 ALA A CA 1
ATOM 2287 C C . ALA A 1 287 ? -46.017 14.147 49.705 1.00 54.91 287 ALA A C 1
ATOM 2289 O O . ALA A 1 287 ? -45.834 14.475 50.876 1.00 54.91 287 ALA A O 1
ATOM 2290 N N . ARG A 1 288 ? -46.663 14.935 48.842 1.00 49.34 288 ARG A N 1
ATOM 2291 C CA . ARG A 1 288 ? -47.579 15.985 49.265 1.00 49.34 288 ARG A CA 1
ATOM 2292 C C . ARG A 1 288 ? -48.855 15.295 49.701 1.00 49.34 288 ARG A C 1
ATOM 2294 O O . ARG A 1 288 ? -49.791 15.109 48.929 1.00 49.34 288 ARG A O 1
ATOM 2301 N N . ASP A 1 289 ? -48.806 14.866 50.949 1.00 53.25 289 ASP A N 1
ATOM 2302 C CA . ASP A 1 289 ? -49.950 14.538 51.774 1.00 53.25 289 ASP A CA 1
ATOM 2303 C C . ASP A 1 289 ? -50.657 15.861 52.102 1.00 53.25 289 ASP A C 1
ATOM 2305 O O . ASP A 1 289 ? -50.363 16.498 53.103 1.00 53.25 289 ASP A O 1
ATOM 2309 N N . ASP A 1 290 ? -51.495 16.345 51.186 1.00 49.06 290 ASP A N 1
ATOM 2310 C CA . ASP A 1 290 ? -52.509 17.346 51.508 1.00 49.06 290 ASP A CA 1
ATOM 2311 C C . ASP A 1 290 ? -53.733 17.137 50.612 1.00 49.06 290 ASP A C 1
ATOM 2313 O O . ASP A 1 290 ? -53.767 17.460 49.421 1.00 49.06 290 ASP A O 1
ATOM 2317 N N . MET A 1 291 ? -54.749 16.554 51.246 1.00 51.50 291 MET A N 1
ATOM 2318 C CA . MET A 1 291 ? -56.136 16.506 50.809 1.00 51.50 291 MET A CA 1
ATOM 2319 C C . MET A 1 291 ? -56.628 17.886 50.357 1.00 51.50 291 MET A C 1
ATOM 2321 O O . MET A 1 291 ? -56.767 18.784 51.184 1.00 51.50 291 MET A O 1
ATOM 2325 N N . VAL A 1 292 ? -57.080 18.001 49.108 1.00 46.84 292 VAL A N 1
ATOM 2326 C CA . VAL A 1 292 ? -58.245 18.838 48.792 1.00 46.84 292 VAL A CA 1
ATOM 2327 C C . VAL A 1 292 ? -59.144 18.085 47.819 1.00 46.84 292 VAL A C 1
ATOM 2329 O O . VAL A 1 292 ? -58.861 17.924 46.636 1.00 46.84 292 VAL A O 1
ATOM 2332 N N . GLU A 1 293 ? -60.243 17.616 48.389 1.00 53.56 293 GLU A N 1
ATOM 2333 C CA . GLU A 1 293 ? -61.460 17.162 47.739 1.00 53.56 293 GLU A CA 1
ATOM 2334 C C . GLU A 1 293 ? -62.050 18.310 46.906 1.00 53.56 293 GLU A C 1
ATOM 2336 O O . GLU A 1 293 ? -62.475 19.318 47.464 1.00 53.56 293 GLU A O 1
ATOM 2341 N N . CYS A 1 294 ? -62.090 18.167 45.578 1.00 35.94 294 CYS A N 1
ATOM 2342 C CA . CYS A 1 294 ? -62.927 19.009 44.727 1.00 35.94 294 CYS A CA 1
ATOM 2343 C C . CYS A 1 294 ? -63.582 18.192 43.610 1.00 35.94 294 CYS A C 1
ATOM 2345 O O . CYS A 1 294 ? -62.951 17.471 42.844 1.00 35.94 294 CYS A O 1
ATOM 2347 N N . ILE A 1 295 ? -64.897 18.351 43.601 1.00 43.88 295 ILE A N 1
ATOM 2348 C CA . ILE A 1 295 ? -65.954 17.761 42.793 1.00 43.88 295 ILE A CA 1
ATOM 2349 C C . ILE A 1 295 ? -65.840 18.166 41.302 1.00 43.88 295 ILE A C 1
ATOM 2351 O O . ILE A 1 295 ? -65.544 19.315 40.992 1.00 43.88 295 ILE A O 1
ATOM 2355 N N . TYR A 1 296 ? -66.112 17.184 40.428 1.00 43.03 296 TYR A N 1
ATOM 2356 C CA . TYR A 1 296 ? -66.472 17.175 38.986 1.00 43.03 296 TYR A CA 1
ATOM 2357 C C . TYR A 1 296 ? -67.197 18.434 38.425 1.00 43.03 296 TYR A C 1
ATOM 2359 O O . TYR A 1 296 ? -67.863 19.112 39.210 1.00 43.03 296 TYR A O 1
ATOM 2367 N N . PRO A 1 297 ? -67.189 18.727 37.089 1.00 49.44 297 PRO A N 1
ATOM 2368 C CA . PRO A 1 297 ? -67.684 17.783 36.068 1.00 49.44 297 PRO A CA 1
ATOM 2369 C C . PRO A 1 297 ? -67.073 17.797 34.649 1.00 49.44 297 PRO A C 1
ATOM 2371 O O . PRO A 1 297 ? -66.239 18.617 34.285 1.00 49.44 297 PRO A O 1
ATOM 2374 N N . GLU A 1 298 ? -67.536 16.782 33.912 1.00 47.59 298 GLU A N 1
ATOM 2375 C CA . GLU A 1 298 ? -67.440 16.461 32.483 1.00 47.59 298 GLU A CA 1
ATOM 2376 C C . GLU A 1 298 ? -67.451 17.665 31.528 1.00 47.59 298 GLU A C 1
ATOM 2378 O O . GLU A 1 298 ? -68.228 18.592 31.729 1.00 47.59 298 GLU A O 1
ATOM 2383 N N . GLU A 1 299 ? -66.686 17.577 30.431 1.00 38.78 299 GLU A N 1
ATOM 2384 C CA . GLU A 1 299 ? -67.191 17.859 29.078 1.00 38.78 299 GLU A CA 1
ATOM 2385 C C . GLU A 1 299 ? -66.232 17.354 27.977 1.00 38.78 299 GLU A C 1
ATOM 2387 O O . GLU A 1 299 ? -65.040 17.132 28.185 1.00 38.78 299 GLU A O 1
ATOM 2392 N N . ASP A 1 300 ? -66.848 17.109 26.825 1.00 37.38 300 ASP A N 1
ATOM 2393 C CA . ASP A 1 300 ? -66.471 16.301 25.667 1.00 37.38 300 ASP A CA 1
ATOM 2394 C C . ASP A 1 300 ? -65.267 16.755 24.800 1.00 37.38 300 ASP A C 1
ATOM 2396 O O . ASP A 1 300 ? -64.793 17.886 24.850 1.00 37.38 300 ASP A O 1
ATOM 2400 N N . VAL A 1 301 ? -64.933 15.858 23.852 1.00 36.41 301 VAL A N 1
ATOM 2401 C CA . VAL A 1 301 ? -64.538 16.099 22.439 1.00 36.41 301 VAL A CA 1
ATOM 2402 C C . VAL A 1 301 ? -63.135 15.592 22.028 1.00 36.41 301 VAL A C 1
ATOM 2404 O O . VAL A 1 301 ? -62.113 16.260 22.134 1.00 36.41 301 VAL A O 1
ATOM 2407 N N . PHE A 1 302 ? -63.142 14.391 21.432 1.00 38.25 302 PHE A N 1
ATOM 2408 C CA . PHE A 1 302 ? -62.197 13.856 20.427 1.00 38.25 302 PHE A CA 1
ATOM 2409 C C . PHE A 1 302 ? -62.120 14.772 19.170 1.00 38.25 302 PHE A C 1
ATOM 2411 O O . PHE A 1 302 ? -63.132 15.401 18.868 1.00 38.25 302 PHE A O 1
ATOM 2418 N N . PRO A 1 303 ? -61.043 14.784 18.336 1.00 50.09 303 PRO A N 1
ATOM 2419 C CA . PRO A 1 303 ? -60.576 13.559 17.688 1.00 50.09 303 PRO A CA 1
ATOM 2420 C C . PRO A 1 303 ? -59.077 13.397 17.373 1.00 50.09 303 PRO A C 1
ATOM 2422 O O . PRO A 1 303 ? -58.328 14.306 17.038 1.00 50.09 303 PRO A O 1
ATOM 2425 N N . THR A 1 304 ? -58.730 12.113 17.386 1.00 41.91 304 THR A N 1
ATOM 2426 C CA . THR A 1 304 ? -57.754 11.381 16.573 1.00 41.91 304 THR A CA 1
ATOM 2427 C C . THR A 1 304 ? -57.206 12.072 15.318 1.00 41.91 304 THR A C 1
ATOM 2429 O O . THR A 1 304 ? -57.963 12.390 14.400 1.00 41.91 304 THR A O 1
ATOM 2432 N N . ALA A 1 305 ? -55.876 12.067 15.183 1.00 34.97 305 ALA A N 1
ATOM 2433 C CA . ALA A 1 305 ? -55.201 12.005 13.889 1.00 34.97 305 ALA A CA 1
ATOM 2434 C C . ALA A 1 305 ? -54.227 10.817 13.865 1.00 34.97 305 ALA A C 1
ATOM 2436 O O . ALA A 1 305 ? -53.176 10.823 14.500 1.00 34.97 305 ALA A O 1
ATOM 2437 N N . LYS A 1 306 ? -54.624 9.782 13.119 1.00 40.69 306 LYS A N 1
ATOM 2438 C CA . LYS A 1 306 ? -53.779 8.664 12.696 1.00 40.69 306 LYS A CA 1
ATOM 2439 C C . LYS A 1 306 ? -52.701 9.178 11.741 1.00 40.69 306 LYS A C 1
ATOM 2441 O O . LYS A 1 306 ? -53.036 9.868 10.780 1.00 40.69 306 LYS A O 1
ATOM 2446 N N . LYS A 1 307 ? -51.458 8.736 11.919 1.00 37.88 307 LYS A N 1
ATOM 2447 C CA . LYS A 1 307 ? -50.541 8.498 10.799 1.00 37.88 307 LYS A CA 1
ATOM 2448 C C . LYS A 1 307 ? -49.766 7.213 11.055 1.00 37.88 307 LYS A C 1
ATOM 2450 O O . LYS A 1 307 ? -48.878 7.156 11.895 1.00 37.88 307 LYS A O 1
ATOM 2455 N N . ASP A 1 308 ? -50.183 6.193 10.318 1.00 36.00 308 ASP A N 1
ATOM 2456 C CA . ASP A 1 308 ? -49.471 4.946 10.113 1.00 36.00 308 ASP A CA 1
ATOM 2457 C C . ASP A 1 308 ? -48.151 5.222 9.379 1.00 36.00 308 ASP A C 1
ATOM 2459 O O . ASP A 1 308 ? -48.149 5.823 8.305 1.00 36.00 308 ASP A O 1
ATOM 2463 N N . CYS A 1 309 ? -47.040 4.743 9.930 1.00 29.16 309 CYS A N 1
ATOM 2464 C CA . CYS A 1 309 ? -45.857 4.396 9.150 1.00 29.16 309 CYS A CA 1
ATOM 2465 C C . CYS A 1 309 ? -45.246 3.145 9.789 1.00 29.16 309 CYS A C 1
ATOM 2467 O O . CYS A 1 309 ? -44.419 3.219 10.694 1.00 29.16 309 CYS A O 1
ATOM 2469 N N . LYS A 1 310 ? -45.755 1.976 9.389 1.00 30.28 310 LYS A N 1
ATOM 2470 C CA . LYS A 1 310 ? -45.173 0.681 9.743 1.00 30.28 310 LYS A CA 1
ATOM 2471 C C . LYS A 1 310 ? -43.999 0.418 8.804 1.00 30.28 310 LYS A C 1
ATOM 2473 O O . LYS A 1 310 ? -44.218 0.136 7.631 1.00 30.28 310 LYS A O 1
ATOM 2478 N N . PHE A 1 311 ? -42.781 0.468 9.330 1.00 32.12 311 PHE A N 1
ATOM 2479 C CA . PHE A 1 311 ? -41.679 -0.313 8.780 1.00 32.12 311 PHE A CA 1
ATOM 2480 C C . PHE A 1 311 ? -41.883 -1.759 9.226 1.00 32.12 311 PHE A C 1
ATOM 2482 O O . PHE A 1 311 ? -41.961 -2.047 10.419 1.00 32.12 311 PHE A O 1
ATOM 2489 N N . GLN A 1 312 ? -42.049 -2.655 8.261 1.00 29.62 312 GLN A N 1
ATOM 2490 C CA . GLN A 1 312 ? -42.188 -4.083 8.491 1.00 29.62 312 GLN A CA 1
ATOM 2491 C C . GLN A 1 312 ? -41.008 -4.755 7.797 1.00 29.62 312 GLN A C 1
ATOM 2493 O O . GLN A 1 312 ? -41.019 -4.964 6.589 1.00 29.62 312 GLN A O 1
ATOM 2498 N N . THR A 1 313 ? -39.957 -5.014 8.570 1.00 32.94 313 THR A N 1
ATOM 2499 C CA . THR A 1 313 ? -38.792 -5.786 8.141 1.00 32.94 313 THR A CA 1
ATOM 2500 C C . THR A 1 313 ? -39.173 -7.262 8.211 1.00 32.94 313 THR A C 1
ATOM 2502 O O . THR A 1 313 ? -39.317 -7.819 9.296 1.00 32.94 313 THR A O 1
ATOM 2505 N N . THR A 1 314 ? -39.413 -7.888 7.063 1.00 30.97 314 THR A N 1
ATOM 2506 C CA . THR A 1 314 ? -39.539 -9.346 6.946 1.00 30.97 314 THR A CA 1
ATOM 2507 C C . THR A 1 314 ? -38.155 -9.937 6.714 1.00 30.97 314 THR A C 1
ATOM 2509 O O . THR A 1 314 ? -37.601 -9.783 5.627 1.00 30.97 314 THR A O 1
ATOM 2512 N N . LEU A 1 315 ? -37.614 -10.613 7.725 1.00 35.00 315 LEU A N 1
ATOM 2513 C CA . LEU A 1 315 ? -36.489 -11.531 7.594 1.00 35.00 315 LEU A CA 1
ATOM 2514 C C . LEU A 1 315 ? -36.892 -12.835 8.287 1.00 35.00 315 LEU A C 1
ATOM 2516 O O . LEU A 1 315 ? -36.738 -12.960 9.491 1.00 35.00 315 LEU A O 1
ATOM 2520 N N . ASP A 1 316 ? -37.467 -13.753 7.516 1.00 30.91 316 ASP A N 1
ATOM 2521 C CA . ASP A 1 316 ? -37.671 -15.153 7.888 1.00 30.91 316 ASP A CA 1
ATOM 2522 C C . ASP A 1 316 ? -37.804 -15.953 6.590 1.00 30.91 316 ASP A C 1
ATOM 2524 O O . ASP A 1 316 ? -38.846 -15.915 5.945 1.00 30.91 316 ASP A O 1
ATOM 2528 N N . GLU A 1 317 ? -36.717 -16.603 6.177 1.00 35.12 317 GLU A N 1
ATOM 2529 C CA . GLU A 1 317 ? -36.689 -17.902 5.491 1.00 35.12 317 GLU A CA 1
ATOM 2530 C C . GLU A 1 317 ? -35.254 -18.160 5.032 1.00 35.12 317 GLU A C 1
ATOM 2532 O O . GLU A 1 317 ? -34.774 -17.517 4.106 1.00 35.12 317 GLU A O 1
ATOM 2537 N N . LEU A 1 318 ? -34.564 -19.077 5.713 1.00 30.19 318 LEU A N 1
ATOM 2538 C CA . LEU A 1 318 ? -33.698 -20.108 5.127 1.00 30.19 318 LEU A CA 1
ATOM 2539 C C . LEU A 1 318 ? -33.159 -20.973 6.275 1.00 30.19 318 LEU A C 1
ATOM 2541 O O . LEU A 1 318 ? -32.076 -20.756 6.815 1.00 30.19 318 LEU A O 1
ATOM 2545 N N . THR A 1 319 ? -33.957 -21.968 6.662 1.00 31.67 319 THR A N 1
ATOM 2546 C CA . THR A 1 319 ? -33.491 -23.117 7.439 1.00 31.67 319 THR A CA 1
ATOM 2547 C C . THR A 1 319 ? -33.379 -24.340 6.533 1.00 31.67 319 THR A C 1
ATOM 2549 O O . THR A 1 319 ? -34.267 -24.641 5.741 1.00 31.67 319 THR A O 1
ATOM 2552 N N . SER A 1 320 ? -32.290 -25.077 6.747 1.00 30.84 320 SER A N 1
ATOM 2553 C CA . SER A 1 320 ? -32.059 -26.482 6.396 1.00 30.84 320 SER A CA 1
ATOM 2554 C C . SER A 1 320 ? -31.889 -26.856 4.916 1.00 30.84 320 SER A C 1
ATOM 2556 O O . SER A 1 320 ? -32.810 -26.837 4.107 1.00 30.84 320 SER A O 1
ATOM 2558 N N . SER A 1 321 ? -30.704 -27.368 4.595 1.00 30.36 321 SER A N 1
ATOM 2559 C CA . SER A 1 321 ? -30.609 -28.767 4.165 1.00 30.36 321 SER A CA 1
ATOM 2560 C C . SER A 1 321 ? -29.209 -29.300 4.460 1.00 30.36 321 SER A C 1
ATOM 2562 O O . SER A 1 321 ? -28.204 -28.827 3.937 1.00 30.36 321 SER A O 1
ATOM 2564 N N . ASP A 1 322 ? -29.190 -30.273 5.367 1.00 35.56 322 ASP A N 1
ATOM 2565 C CA . ASP A 1 322 ? -28.113 -31.224 5.577 1.00 35.56 322 ASP A CA 1
ATOM 2566 C C . ASP A 1 322 ? -27.933 -32.079 4.319 1.00 35.56 322 ASP A C 1
ATOM 2568 O O . ASP A 1 322 ? -28.872 -32.753 3.902 1.00 35.56 322 ASP A O 1
ATOM 2572 N N . GLU A 1 323 ? -26.717 -32.151 3.780 1.00 37.12 323 GLU A N 1
ATOM 2573 C CA . GLU A 1 323 ? -26.266 -33.336 3.047 1.00 37.12 323 GLU A CA 1
ATOM 2574 C C . GLU A 1 323 ? -24.839 -33.692 3.472 1.00 37.12 323 GLU A C 1
ATOM 2576 O O . GLU A 1 323 ? -23.842 -33.089 3.073 1.00 37.12 323 GLU A O 1
ATOM 2581 N N . ALA A 1 324 ? -24.769 -34.714 4.322 1.00 36.91 324 ALA A N 1
ATOM 2582 C CA . ALA A 1 324 ? -23.575 -35.492 4.574 1.00 36.91 324 ALA A CA 1
ATOM 2583 C C . ALA A 1 324 ? -23.298 -36.387 3.358 1.00 36.91 324 ALA A C 1
ATOM 2585 O O . ALA A 1 324 ? -24.134 -37.212 2.996 1.00 36.91 324 ALA A O 1
ATOM 2586 N N . MET A 1 325 ? -22.109 -36.271 2.765 1.00 35.47 325 MET A N 1
ATOM 2587 C CA . MET A 1 325 ? -21.591 -37.247 1.805 1.00 35.47 325 MET A CA 1
ATOM 2588 C C . MET A 1 325 ? -20.139 -37.592 2.137 1.00 35.47 325 MET A C 1
ATOM 2590 O O . MET A 1 325 ? -19.203 -36.817 1.951 1.00 35.47 325 MET A O 1
ATOM 2594 N N . ASP A 1 326 ? -20.059 -38.791 2.695 1.00 31.06 326 ASP A N 1
ATOM 2595 C CA . ASP A 1 326 ? -18.993 -39.775 2.786 1.00 31.06 326 ASP A CA 1
ATOM 2596 C C . ASP A 1 326 ? -17.653 -39.556 2.063 1.00 31.06 326 ASP A C 1
ATOM 2598 O O . ASP A 1 326 ? -17.540 -39.233 0.878 1.00 31.06 326 ASP A O 1
ATOM 2602 N N . LEU A 1 327 ? -16.620 -39.934 2.814 1.00 35.66 327 LEU A N 1
ATOM 2603 C CA . LEU A 1 327 ? -15.263 -40.227 2.382 1.00 35.66 327 LEU A CA 1
ATOM 2604 C C . LEU A 1 327 ? -15.241 -41.510 1.537 1.00 35.66 327 LEU A C 1
ATOM 2606 O O . LEU A 1 327 ? -15.574 -42.582 2.034 1.00 35.66 327 LEU A O 1
ATOM 2610 N N . SER A 1 328 ? -14.689 -41.467 0.322 1.00 28.08 328 SER A N 1
ATOM 2611 C CA . SER A 1 328 ? -13.936 -42.627 -0.171 1.00 28.08 328 SER A CA 1
ATOM 2612 C C . SER A 1 328 ? -12.816 -42.239 -1.137 1.00 28.08 328 SER A C 1
ATOM 2614 O O . SER A 1 328 ? -12.976 -41.512 -2.113 1.00 28.08 328 SER A O 1
ATOM 2616 N N . SER A 1 329 ? -11.639 -42.741 -0.787 1.00 33.12 329 SER A N 1
ATOM 2617 C CA . SER A 1 329 ? -10.403 -42.796 -1.552 1.00 33.12 329 SER A CA 1
ATOM 2618 C C . SER A 1 329 ? -10.571 -43.542 -2.874 1.00 33.12 329 SER A C 1
ATOM 2620 O O . SER A 1 329 ? -11.183 -44.605 -2.866 1.00 33.12 329 SER A O 1
ATOM 2622 N N . ASN A 1 330 ? -9.907 -43.091 -3.943 1.00 31.70 330 ASN A N 1
ATOM 2623 C CA . ASN A 1 330 ? -9.173 -43.979 -4.857 1.00 31.70 330 ASN A CA 1
ATOM 2624 C C . ASN A 1 330 ? -8.267 -43.177 -5.804 1.00 31.70 330 ASN A C 1
ATOM 2626 O O . ASN A 1 330 ? -8.724 -42.491 -6.714 1.00 31.70 330 ASN A O 1
ATOM 2630 N N . VAL A 1 331 ? -6.958 -43.307 -5.585 1.00 35.28 331 VAL A N 1
ATOM 2631 C CA . VAL A 1 331 ? -5.892 -42.923 -6.518 1.00 35.28 331 VAL A CA 1
ATOM 2632 C C . VAL A 1 331 ? -5.582 -44.131 -7.406 1.00 35.28 331 VAL A C 1
ATOM 2634 O O . VAL A 1 331 ? -5.342 -45.210 -6.861 1.00 35.28 331 VAL A O 1
ATOM 2637 N N . PRO A 1 332 ? -5.472 -43.966 -8.734 1.00 37.78 332 PRO A N 1
ATOM 2638 C CA . PRO A 1 332 ? -4.657 -44.847 -9.559 1.00 37.78 332 PRO A CA 1
ATOM 2639 C C . PRO A 1 332 ? -3.406 -44.130 -10.110 1.00 37.78 332 PRO A C 1
ATOM 2641 O O . PRO A 1 332 ? -3.395 -42.906 -10.255 1.00 37.78 332 PRO A O 1
ATOM 2644 N N . PRO A 1 333 ? -2.328 -44.886 -10.395 1.00 40.62 333 PRO A N 1
ATOM 2645 C CA . PRO A 1 333 ? -1.001 -44.346 -10.654 1.00 40.62 333 PRO A CA 1
ATOM 2646 C C . PRO A 1 333 ? -0.785 -43.911 -12.110 1.00 40.62 333 PRO A C 1
ATOM 2648 O O . PRO A 1 333 ? -1.489 -44.313 -13.034 1.00 40.62 333 PRO A O 1
ATOM 2651 N N . ALA A 1 334 ? 0.261 -43.102 -12.271 1.00 32.81 334 ALA A N 1
ATOM 2652 C CA . ALA A 1 334 ? 0.786 -42.534 -13.503 1.00 32.81 334 ALA A CA 1
ATOM 2653 C C . ALA A 1 334 ? 0.992 -43.541 -14.651 1.00 32.81 334 ALA A C 1
ATOM 2655 O O . ALA A 1 334 ? 1.565 -44.615 -14.462 1.00 32.81 334 ALA A O 1
ATOM 2656 N N . VAL A 1 335 ? 0.642 -43.115 -15.869 1.00 31.41 335 VAL A N 1
ATOM 2657 C CA . VAL A 1 335 ? 1.095 -43.728 -17.124 1.00 31.41 335 VAL A CA 1
ATOM 2658 C C . VAL A 1 335 ? 1.781 -42.660 -17.974 1.00 31.41 335 VAL A C 1
ATOM 2660 O O . VAL A 1 335 ? 1.174 -41.680 -18.396 1.00 31.41 335 VAL A O 1
ATOM 2663 N N . LEU A 1 336 ? 3.077 -42.877 -18.198 1.00 34.50 336 LEU A N 1
ATOM 2664 C CA . LEU A 1 336 ? 3.931 -42.190 -19.163 1.00 34.50 336 LEU A CA 1
ATOM 2665 C C . LEU A 1 336 ? 3.448 -42.488 -20.590 1.00 34.50 336 LEU A C 1
ATOM 2667 O O . LEU A 1 336 ? 3.451 -43.644 -21.010 1.00 34.50 336 LEU A O 1
ATOM 2671 N N . MET A 1 337 ? 3.107 -41.453 -21.358 1.00 33.94 337 MET A N 1
ATOM 2672 C CA . MET A 1 337 ? 2.943 -41.545 -22.812 1.00 33.94 337 MET A CA 1
ATOM 2673 C C . MET A 1 337 ? 3.918 -40.579 -23.483 1.00 33.94 337 MET A C 1
ATOM 2675 O O . MET A 1 337 ? 3.776 -39.361 -23.424 1.00 33.94 337 MET A O 1
ATOM 2679 N N . VAL A 1 338 ? 4.940 -41.172 -24.097 1.00 32.75 338 VAL A N 1
ATOM 2680 C CA . VAL A 1 338 ? 5.901 -40.536 -24.997 1.00 32.75 338 VAL A CA 1
ATOM 2681 C C . VAL A 1 338 ? 5.233 -40.421 -26.369 1.00 32.75 338 VAL A C 1
ATOM 2683 O O . VAL A 1 338 ? 4.931 -41.439 -26.988 1.00 32.75 338 VAL A O 1
ATOM 2686 N N . GLY A 1 339 ? 4.985 -39.196 -26.834 1.00 32.41 339 GLY A N 1
ATOM 2687 C CA . GLY A 1 339 ? 4.547 -38.911 -28.203 1.00 32.41 339 GLY A CA 1
ATOM 2688 C C . GLY A 1 339 ? 5.740 -38.547 -29.105 1.00 32.41 339 GLY A C 1
ATOM 2689 O O . GLY A 1 339 ? 6.629 -37.830 -28.644 1.00 32.41 339 GLY A O 1
ATOM 2690 N N . PRO A 1 340 ? 5.801 -39.031 -30.361 1.00 40.47 340 PRO A N 1
ATOM 2691 C CA . PRO A 1 340 ? 6.878 -38.717 -31.302 1.00 40.47 340 PRO A CA 1
ATOM 2692 C C . PRO A 1 340 ? 6.683 -37.344 -31.984 1.00 40.47 340 PRO A C 1
ATOM 2694 O O . PRO A 1 340 ? 5.569 -36.815 -31.997 1.00 40.47 340 PRO A O 1
ATOM 2697 N N . PRO A 1 341 ? 7.754 -36.755 -32.554 1.00 38.53 341 PRO A N 1
ATOM 2698 C CA . PRO A 1 341 ? 7.746 -35.383 -33.059 1.00 38.53 341 PRO A CA 1
ATOM 2699 C C . PRO A 1 341 ? 7.019 -35.251 -34.405 1.00 38.53 341 PRO A C 1
ATOM 2701 O O . PRO A 1 341 ? 7.173 -36.086 -35.296 1.00 38.53 341 PRO A O 1
ATOM 2704 N N . ILE A 1 342 ? 6.260 -34.163 -34.546 1.00 35.69 342 ILE A N 1
ATOM 2705 C CA . ILE A 1 342 ? 5.593 -33.750 -35.785 1.00 35.69 342 ILE A CA 1
ATOM 2706 C C . ILE A 1 342 ? 6.568 -32.891 -36.599 1.00 35.69 342 ILE A C 1
ATOM 2708 O O . ILE A 1 342 ? 7.061 -31.869 -36.124 1.00 35.69 342 ILE A O 1
ATOM 2712 N N . ASP A 1 343 ? 6.831 -33.339 -37.822 1.00 29.75 343 ASP A N 1
ATOM 2713 C CA . ASP A 1 343 ? 7.631 -32.678 -38.851 1.00 29.75 343 ASP A CA 1
ATOM 2714 C C . ASP A 1 343 ? 6.786 -31.589 -39.537 1.00 29.75 343 ASP A C 1
ATOM 2716 O O . ASP A 1 343 ? 5.734 -31.878 -40.111 1.00 29.75 343 ASP A O 1
ATOM 2720 N N . ILE A 1 344 ? 7.217 -30.329 -39.441 1.00 35.06 344 ILE A N 1
ATOM 2721 C CA . ILE A 1 344 ? 6.569 -29.181 -40.088 1.00 35.06 344 ILE A CA 1
ATOM 2722 C C . ILE A 1 344 ? 7.528 -28.657 -41.150 1.00 35.06 344 ILE A C 1
ATOM 2724 O O . ILE A 1 344 ? 8.307 -27.731 -40.928 1.00 35.06 344 ILE A O 1
ATOM 2728 N N . SER A 1 345 ? 7.443 -29.267 -42.325 1.00 30.03 345 SER A N 1
ATOM 2729 C CA . SER A 1 345 ? 8.126 -28.830 -43.533 1.00 30.03 345 SER A CA 1
ATOM 2730 C C . SER A 1 345 ? 7.095 -28.739 -44.656 1.00 30.03 345 SER A C 1
ATOM 2732 O O . SER A 1 345 ? 6.385 -29.705 -44.913 1.00 30.03 345 SER A O 1
ATOM 2734 N N . SER A 1 346 ? 7.072 -27.601 -45.355 1.00 31.52 346 SER A N 1
ATOM 2735 C CA . SER A 1 346 ? 6.291 -27.272 -46.565 1.00 31.52 346 SER A CA 1
ATOM 2736 C C . SER A 1 346 ? 4.917 -26.622 -46.363 1.00 31.52 346 SER A C 1
ATOM 2738 O O . SER A 1 346 ? 3.922 -27.302 -46.187 1.00 31.52 346 SER A O 1
ATOM 2740 N N . LEU A 1 347 ? 4.855 -25.292 -46.518 1.00 32.62 347 LEU A N 1
ATOM 2741 C CA . LEU A 1 347 ? 3.829 -24.621 -47.327 1.00 32.62 347 LEU A CA 1
ATOM 2742 C C . LEU A 1 347 ? 4.402 -23.304 -47.884 1.00 32.62 347 LEU A C 1
ATOM 2744 O O . LEU A 1 347 ? 4.754 -22.381 -47.156 1.00 32.62 347 LEU A O 1
ATOM 2748 N N . THR A 1 348 ? 4.533 -23.267 -49.207 1.00 34.38 348 THR A N 1
ATOM 2749 C CA . THR A 1 348 ? 4.893 -22.120 -50.052 1.00 34.38 348 THR A CA 1
ATOM 2750 C C . THR A 1 348 ? 3.726 -21.133 -50.203 1.00 34.38 348 THR A C 1
ATOM 2752 O O . THR A 1 348 ? 2.574 -21.571 -50.196 1.00 34.38 348 THR A O 1
ATOM 2755 N N . PRO A 1 349 ? 3.981 -19.827 -50.420 1.00 37.84 349 PRO A N 1
ATOM 2756 C CA . PRO A 1 349 ? 2.928 -18.820 -50.524 1.00 37.84 349 PRO A CA 1
ATOM 2757 C C . PRO A 1 349 ? 2.362 -18.698 -51.950 1.00 37.84 349 PRO A C 1
ATOM 2759 O O . PRO A 1 349 ? 3.103 -18.684 -52.933 1.00 37.84 349 PRO A O 1
ATOM 2762 N N . VAL A 1 350 ? 1.038 -18.549 -52.043 1.00 35.34 350 VAL A N 1
ATOM 2763 C CA . VAL A 1 350 ? 0.303 -18.160 -53.259 1.00 35.34 350 VAL A CA 1
ATOM 2764 C C . VAL A 1 350 ? 0.009 -16.653 -53.186 1.00 35.34 350 VAL A C 1
ATOM 2766 O O . VAL A 1 350 ? -0.488 -16.200 -52.153 1.00 35.34 350 VAL A O 1
ATOM 2769 N N . PRO A 1 351 ? 0.279 -15.860 -54.240 1.00 35.94 351 PRO A N 1
ATOM 2770 C CA . PRO A 1 351 ? -0.043 -14.439 -54.262 1.00 35.94 351 PRO A CA 1
ATOM 2771 C C . PRO A 1 351 ? -1.486 -14.234 -54.742 1.00 35.94 351 PRO A C 1
ATOM 2773 O O . PRO A 1 351 ? -1.878 -14.755 -55.784 1.00 35.94 351 PRO A O 1
ATOM 2776 N N . MET A 1 352 ? -2.271 -13.453 -54.000 1.00 35.03 352 MET A N 1
ATOM 2777 C CA . MET A 1 352 ? -3.601 -13.011 -54.424 1.00 35.03 352 MET A CA 1
ATOM 2778 C C . MET A 1 352 ? -3.643 -11.488 -54.512 1.00 35.03 352 MET A C 1
ATOM 2780 O O . MET A 1 352 ? -3.291 -10.762 -53.586 1.00 35.03 352 MET A O 1
ATOM 2784 N N . SER A 1 353 ? -4.031 -11.061 -55.704 1.00 29.00 353 SER A N 1
ATOM 2785 C CA . SER A 1 353 ? -4.050 -9.718 -56.256 1.00 29.00 353 SER A CA 1
ATOM 2786 C C . SER A 1 353 ? -5.136 -8.834 -55.640 1.00 29.00 353 SER A C 1
ATOM 2788 O O . SER A 1 353 ? -6.243 -9.289 -55.360 1.00 29.00 353 SER A O 1
ATOM 2790 N N . CYS A 1 354 ? -4.830 -7.541 -55.521 1.00 29.84 354 CYS A N 1
ATOM 2791 C CA . CYS A 1 354 ? -5.773 -6.470 -55.208 1.00 29.84 354 CYS A CA 1
ATOM 2792 C C . CYS A 1 354 ? -6.928 -6.374 -56.218 1.00 29.84 354 CYS A C 1
ATOM 2794 O O . CYS A 1 354 ? -6.722 -6.583 -57.417 1.00 29.84 354 CYS A O 1
ATOM 2796 N N . PRO A 1 355 ? -8.069 -5.832 -55.768 1.00 35.66 355 PRO A N 1
ATOM 2797 C CA . PRO A 1 355 ? -8.776 -4.839 -56.560 1.00 35.66 355 PRO A CA 1
ATOM 2798 C C . PRO A 1 355 ? -8.983 -3.529 -55.782 1.00 35.66 355 PRO A C 1
ATOM 2800 O O . PRO A 1 355 ? -9.466 -3.493 -54.654 1.00 35.66 355 PRO A O 1
ATOM 2803 N N . THR A 1 356 ? -8.600 -2.443 -56.446 1.00 36.34 356 THR A N 1
ATOM 2804 C CA . THR A 1 356 ? -9.014 -1.052 -56.220 1.00 36.34 356 THR A CA 1
ATOM 2805 C C . THR A 1 356 ? -10.527 -0.901 -56.045 1.00 36.34 356 THR A C 1
ATOM 2807 O O . THR A 1 356 ? -11.264 -1.486 -56.841 1.00 36.34 356 THR A O 1
ATOM 2810 N N . PRO A 1 357 ? -11.001 -0.012 -55.151 1.00 37.47 357 PRO A N 1
ATOM 2811 C CA . PRO A 1 357 ? -12.321 0.570 -55.276 1.00 37.47 357 PRO A CA 1
ATOM 2812 C C . PRO A 1 357 ? -12.270 1.992 -55.841 1.00 37.47 357 PRO A C 1
ATOM 2814 O O . PRO A 1 357 ? -11.396 2.810 -55.549 1.00 37.47 357 PRO A O 1
ATOM 2817 N N . GLU A 1 358 ? -13.264 2.221 -56.684 1.00 31.16 358 GLU A N 1
ATOM 2818 C CA . GLU A 1 358 ? -13.583 3.419 -57.432 1.00 31.16 358 GLU A CA 1
ATOM 2819 C C . GLU A 1 358 ? -13.888 4.632 -56.547 1.00 31.16 358 GLU A C 1
ATOM 2821 O O . GLU A 1 358 ? -14.431 4.548 -55.445 1.00 31.16 358 GLU A O 1
ATOM 2826 N N . GLN A 1 359 ? -13.578 5.790 -57.120 1.00 31.55 359 GLN A N 1
ATOM 2827 C CA . GLN A 1 359 ? -13.953 7.114 -56.657 1.00 31.55 359 GLN A CA 1
ATOM 2828 C C . GLN A 1 359 ? -15.479 7.254 -56.552 1.00 31.55 359 GLN A C 1
ATOM 2830 O O . GLN A 1 359 ? -16.200 7.106 -57.538 1.00 31.55 359 GLN A O 1
ATOM 2835 N N . ARG A 1 360 ? -15.966 7.677 -55.384 1.00 28.72 360 ARG A N 1
ATOM 2836 C CA . ARG A 1 360 ? -17.230 8.413 -55.270 1.00 28.72 360 ARG A CA 1
ATOM 2837 C C . ARG A 1 360 ? -16.983 9.729 -54.548 1.00 28.72 360 ARG A C 1
ATOM 2839 O O . ARG A 1 360 ? -16.772 9.768 -53.343 1.00 28.72 360 ARG A O 1
ATOM 2846 N N . GLN A 1 361 ? -17.015 10.805 -55.328 1.00 31.38 361 GLN A N 1
ATOM 2847 C CA . GLN A 1 361 ? -17.304 12.151 -54.850 1.00 31.38 361 GLN A CA 1
ATOM 2848 C C . GLN A 1 361 ? -18.787 12.217 -54.479 1.00 31.38 361 GLN A C 1
ATOM 2850 O O . GLN A 1 361 ? -19.620 12.035 -55.362 1.00 31.38 361 GLN A O 1
ATOM 2855 N N . VAL A 1 362 ? -19.119 12.527 -53.224 1.00 29.17 362 VAL A N 1
ATOM 2856 C CA . VAL A 1 362 ? -20.378 13.201 -52.868 1.00 29.17 362 VAL A CA 1
ATOM 2857 C C . VAL A 1 362 ? -20.105 14.153 -51.698 1.00 29.17 362 VAL A C 1
ATOM 2859 O O . VAL A 1 362 ? -19.278 13.887 -50.833 1.00 29.17 362 VAL A O 1
ATOM 2862 N N . MET A 1 363 ? -20.762 15.303 -51.780 1.00 26.61 363 MET A N 1
ATOM 2863 C CA . MET A 1 363 ? -20.530 16.576 -51.111 1.00 26.61 363 MET A CA 1
ATOM 2864 C C . MET A 1 363 ? -20.871 16.607 -49.611 1.00 26.61 363 MET A C 1
ATOM 2866 O O . MET A 1 363 ? -21.740 15.878 -49.142 1.00 26.61 363 MET A O 1
ATOM 2870 N N . SER A 1 364 ? -20.229 17.539 -48.898 1.00 34.31 364 SER A N 1
ATOM 2871 C CA . SER A 1 364 ? -20.563 17.974 -47.534 1.00 34.31 364 SER A CA 1
ATOM 2872 C C . SER A 1 364 ? -21.962 18.588 -47.419 1.00 34.31 364 SER A C 1
ATOM 2874 O O . SER A 1 364 ? -22.373 19.332 -48.312 1.00 34.31 364 SER A O 1
ATOM 2876 N N . PRO A 1 365 ? -22.587 18.458 -46.239 1.00 30.14 365 PRO A N 1
ATOM 2877 C CA . PRO A 1 365 ? -23.460 19.486 -45.693 1.00 30.14 365 PRO A CA 1
ATOM 2878 C C . PRO A 1 365 ? -22.903 20.005 -44.360 1.00 30.14 365 PRO A C 1
ATOM 2880 O O . PRO A 1 365 ? -22.896 19.324 -43.337 1.00 30.14 365 PRO A O 1
ATOM 2883 N N . LEU A 1 366 ? -22.421 21.243 -44.411 1.00 27.66 366 LEU A N 1
ATOM 2884 C CA . LEU A 1 366 ? -22.303 22.159 -43.281 1.00 27.66 366 LEU A CA 1
ATOM 2885 C C . LEU A 1 366 ? -23.603 22.977 -43.280 1.00 27.66 366 LEU A C 1
ATOM 2887 O O . LEU A 1 366 ? -24.028 23.378 -44.360 1.00 27.66 366 LEU A O 1
ATOM 2891 N N . GLN A 1 367 ? -24.148 23.257 -42.093 1.00 33.78 367 GLN A N 1
ATOM 2892 C CA . GLN A 1 367 ? -25.401 23.974 -41.779 1.00 33.78 367 GLN A CA 1
ATOM 2893 C C . GLN A 1 367 ? -26.567 23.062 -41.398 1.00 33.78 367 GLN A C 1
ATOM 2895 O O . GLN A 1 367 ? -27.433 22.775 -42.208 1.00 33.78 367 GLN A O 1
ATOM 2900 N N . GLU A 1 368 ? -26.623 22.705 -40.118 1.00 28.73 368 GLU A N 1
ATOM 2901 C CA . GLU A 1 368 ? -27.827 22.876 -39.303 1.00 28.73 368 GLU A CA 1
ATOM 2902 C C . GLU A 1 368 ? -27.448 22.732 -37.823 1.00 28.73 368 GLU A C 1
ATOM 2904 O O . GLU A 1 368 ? -26.499 22.033 -37.483 1.00 28.73 368 GLU A O 1
ATOM 2909 N N . MET A 1 369 ? -28.191 23.427 -36.962 1.00 27.66 369 MET A N 1
ATOM 2910 C CA . MET A 1 369 ? -28.044 23.522 -35.500 1.00 27.66 369 MET A CA 1
ATOM 2911 C C . MET A 1 369 ? -27.145 24.652 -34.978 1.00 27.66 369 MET A C 1
ATOM 2913 O O . MET A 1 369 ? -26.203 24.469 -34.214 1.00 27.66 369 MET A O 1
ATOM 2917 N N . SER A 1 370 ? -27.545 25.873 -35.336 1.00 26.73 370 SER A N 1
ATOM 2918 C CA . SER A 1 370 ? -27.665 26.953 -34.354 1.00 26.73 370 SER A CA 1
ATOM 2919 C C . SER A 1 370 ? -29.043 26.829 -33.704 1.00 26.73 370 SER A C 1
ATOM 2921 O O . SER A 1 370 ? -30.025 26.772 -34.443 1.00 26.73 370 SER A O 1
ATOM 2923 N N . LEU A 1 371 ? -29.082 26.748 -32.369 1.00 27.52 371 LEU A N 1
ATOM 2924 C CA . LEU A 1 371 ? -30.097 27.274 -31.437 1.00 27.52 371 LEU A CA 1
ATOM 2925 C C . LEU A 1 371 ? -30.075 26.420 -30.160 1.00 27.52 371 LEU A C 1
ATOM 2927 O O . LEU A 1 371 ? -30.637 25.338 -30.164 1.00 27.52 371 LEU A O 1
ATOM 2931 N N . PHE A 1 372 ? -29.398 26.890 -29.105 1.00 27.78 372 PHE A N 1
ATOM 2932 C CA . PHE A 1 372 ? -29.909 26.990 -27.724 1.00 27.78 372 PHE A CA 1
ATOM 2933 C C . PHE A 1 372 ? -28.817 27.558 -26.786 1.00 27.78 372 PHE A C 1
ATOM 2935 O O . PHE A 1 372 ? -27.726 27.010 -26.705 1.00 27.78 372 PHE A O 1
ATOM 2942 N N . SER A 1 373 ? -29.171 28.668 -26.116 1.00 29.06 373 SER A N 1
ATOM 2943 C CA . SER A 1 373 ? -28.637 29.279 -24.872 1.00 29.06 373 SER A CA 1
ATOM 2944 C C . SER A 1 373 ? -27.131 29.584 -24.776 1.00 29.06 373 SER A C 1
ATOM 2946 O O . SER A 1 373 ? -26.304 28.689 -24.713 1.00 29.06 373 SER A O 1
ATOM 2948 N N . GLN A 1 374 ? -26.671 30.838 -24.885 1.00 29.56 374 GLN A N 1
ATOM 2949 C CA . GLN A 1 374 ? -26.710 31.949 -23.906 1.00 29.56 374 GLN A CA 1
ATOM 2950 C C . GLN A 1 374 ? -26.162 31.635 -22.496 1.00 29.56 374 GLN A C 1
ATOM 2952 O O . GLN A 1 374 ? -26.724 30.842 -21.753 1.00 29.56 374 GLN A O 1
ATOM 2957 N N . ASP A 1 375 ? -25.101 32.391 -22.178 1.00 28.31 375 ASP A N 1
ATOM 2958 C CA . ASP A 1 375 ? -24.530 32.762 -20.878 1.00 28.31 375 ASP A CA 1
ATOM 2959 C C . ASP A 1 375 ? -23.689 31.753 -20.076 1.00 28.31 375 ASP A C 1
ATOM 2961 O O . ASP A 1 375 ? -24.128 31.129 -19.119 1.00 28.31 375 ASP A O 1
ATOM 2965 N N . SER A 1 376 ? -22.381 31.742 -20.351 1.00 29.50 376 SER A N 1
ATOM 2966 C CA . SER A 1 376 ? -21.358 32.061 -19.335 1.00 29.50 376 SER A CA 1
ATOM 2967 C C . SER A 1 376 ? -19.994 32.288 -19.998 1.00 29.50 376 SER A C 1
ATOM 2969 O O . SER A 1 376 ? -19.534 31.531 -20.846 1.00 29.50 376 SER A O 1
ATOM 2971 N N . ARG A 1 377 ? -19.379 33.424 -19.664 1.00 27.58 377 ARG A N 1
ATOM 2972 C CA . ARG A 1 377 ? -18.116 33.911 -20.227 1.00 27.58 377 ARG A CA 1
ATOM 2973 C C . ARG A 1 377 ? -16.945 33.132 -19.623 1.00 27.58 377 ARG A C 1
ATOM 2975 O O . ARG A 1 377 ? -16.697 33.258 -18.429 1.00 27.58 377 ARG A O 1
ATOM 2982 N N . LEU A 1 378 ? -16.201 32.401 -20.448 1.00 29.41 378 LEU A N 1
ATOM 2983 C CA . LEU A 1 378 ? -14.869 31.893 -20.109 1.00 29.41 378 LEU A CA 1
ATOM 2984 C C . LEU A 1 378 ? -13.815 32.970 -20.427 1.00 29.41 378 LEU A C 1
ATOM 2986 O O . LEU A 1 378 ? -13.903 33.585 -21.495 1.00 29.41 378 LEU A O 1
ATOM 2990 N N . PRO A 1 379 ? -12.822 33.224 -19.555 1.00 32.84 379 PRO A N 1
ATOM 2991 C CA . PRO A 1 379 ? -11.695 34.071 -19.903 1.00 32.84 379 PRO A CA 1
ATOM 2992 C C . PRO A 1 379 ? -10.672 33.276 -20.722 1.00 32.84 379 PRO A C 1
ATOM 2994 O O . PRO A 1 379 ? -10.162 32.239 -20.305 1.00 32.84 379 PRO A O 1
ATOM 2997 N N . THR A 1 380 ? -10.364 33.803 -21.901 1.00 27.38 380 THR A N 1
ATOM 2998 C CA . THR A 1 380 ? -9.261 33.385 -22.762 1.00 27.38 380 THR A CA 1
ATOM 2999 C C . THR A 1 380 ? -7.930 33.713 -22.078 1.00 27.38 380 THR A C 1
ATOM 3001 O O . THR A 1 380 ? -7.599 34.888 -21.926 1.00 27.38 380 THR A O 1
ATOM 3004 N N . PHE A 1 381 ? -7.146 32.706 -21.688 1.00 28.98 381 PHE A N 1
ATOM 3005 C CA . PHE A 1 381 ? -5.747 32.910 -21.304 1.00 28.98 381 PHE A CA 1
ATOM 3006 C C . PHE A 1 381 ? -4.855 32.775 -22.540 1.00 28.98 381 PHE A C 1
ATOM 3008 O O . PHE A 1 381 ? -4.578 31.683 -23.028 1.00 28.98 38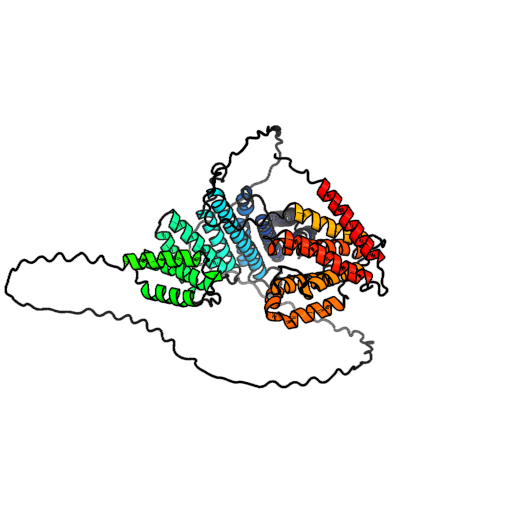1 PHE A O 1
ATOM 3015 N N . SER A 1 382 ? -4.422 33.924 -23.057 1.00 26.80 382 SER A N 1
ATOM 3016 C CA . SER A 1 382 ? -3.323 34.035 -24.010 1.00 26.80 382 SER A CA 1
ATOM 3017 C C . SER A 1 382 ? -2.038 34.421 -23.278 1.00 26.80 382 SER A C 1
ATOM 3019 O O . SER A 1 382 ? -1.998 35.431 -22.584 1.00 26.80 382 SER A O 1
ATOM 3021 N N . THR A 1 383 ? -0.987 33.650 -23.556 1.00 30.42 383 THR A N 1
ATOM 3022 C CA . THR A 1 383 ? 0.404 34.103 -23.712 1.00 30.42 383 THR A CA 1
ATOM 3023 C C . THR A 1 383 ? 1.112 34.656 -22.467 1.00 30.42 383 THR A C 1
ATOM 3025 O O . THR A 1 383 ? 1.110 35.859 -22.221 1.00 30.42 383 THR A O 1
ATOM 3028 N N . MET A 1 384 ? 1.885 33.804 -21.785 1.00 27.64 384 MET A N 1
ATOM 3029 C CA . MET A 1 384 ? 3.079 34.249 -21.057 1.00 27.64 384 MET A CA 1
ATOM 3030 C C . MET A 1 384 ? 4.332 33.678 -21.722 1.00 27.64 384 MET A C 1
ATOM 3032 O O . MET A 1 384 ? 4.571 32.476 -21.747 1.00 27.64 384 MET A O 1
ATOM 3036 N N . MET A 1 385 ? 5.092 34.591 -22.323 1.00 28.16 385 MET A N 1
ATOM 3037 C CA . MET A 1 385 ? 6.428 34.381 -22.864 1.00 28.16 385 MET A CA 1
ATOM 3038 C C . MET A 1 385 ? 7.439 34.321 -21.717 1.00 28.16 385 MET A C 1
ATOM 3040 O O . MET A 1 385 ? 7.457 35.196 -20.853 1.00 28.16 385 MET A O 1
ATOM 3044 N N . LEU A 1 386 ? 8.297 33.306 -21.759 1.00 30.94 386 LEU A N 1
ATOM 3045 C CA . LEU A 1 386 ? 9.498 33.173 -20.941 1.00 30.94 386 LEU A CA 1
ATOM 3046 C C . LEU A 1 386 ? 10.526 34.253 -21.308 1.00 30.94 386 LEU A C 1
ATOM 3048 O O . LEU A 1 386 ? 10.730 34.541 -22.487 1.00 30.94 386 LEU A O 1
ATOM 3052 N N . ASN A 1 387 ? 11.233 34.779 -20.306 1.00 27.66 387 ASN A N 1
ATOM 3053 C CA . ASN A 1 387 ? 12.567 35.355 -20.482 1.00 27.66 387 ASN A CA 1
ATOM 3054 C C . ASN A 1 387 ? 13.459 35.019 -19.268 1.00 27.66 387 ASN A C 1
ATOM 3056 O O . ASN A 1 387 ? 12.928 34.906 -18.162 1.00 27.66 387 ASN A O 1
ATOM 3060 N N . PRO A 1 388 ? 14.784 34.840 -19.453 1.00 33.12 388 PRO A N 1
ATOM 3061 C CA . PRO A 1 388 ? 15.623 34.110 -18.506 1.00 33.12 388 PRO A CA 1
ATOM 3062 C C . PRO A 1 388 ? 16.570 34.987 -17.660 1.00 33.12 388 PRO A C 1
ATOM 3064 O O . PRO A 1 388 ? 16.922 36.099 -18.045 1.00 33.12 388 PRO A O 1
ATOM 3067 N N . LEU A 1 389 ? 17.065 34.351 -16.588 1.00 30.55 389 LEU A N 1
ATOM 3068 C CA . LEU A 1 389 ? 18.321 34.565 -15.846 1.00 30.55 389 LEU A CA 1
ATOM 3069 C C . LEU A 1 389 ? 18.492 35.837 -14.993 1.00 30.55 389 LEU A C 1
ATOM 3071 O O . LEU A 1 389 ? 18.621 36.954 -15.483 1.00 30.55 389 LEU A O 1
ATOM 3075 N N . GLY A 1 390 ? 18.674 35.594 -13.692 1.00 26.36 390 GLY A N 1
ATOM 3076 C CA . GLY A 1 390 ? 19.313 36.496 -12.740 1.00 26.36 390 GLY A CA 1
ATOM 3077 C C . GLY A 1 390 ? 19.918 35.689 -11.590 1.00 26.36 390 GLY A C 1
ATOM 3078 O O . GLY A 1 390 ? 19.194 35.174 -10.745 1.00 26.36 390 GLY A O 1
ATOM 3079 N N . GLU A 1 391 ? 21.242 35.551 -11.603 1.00 30.83 391 GLU A N 1
ATOM 3080 C CA . GLU A 1 391 ? 22.070 34.971 -10.542 1.00 30.83 391 GLU A CA 1
ATOM 3081 C C . GLU A 1 391 ? 21.821 35.682 -9.200 1.00 30.83 391 GLU A C 1
ATOM 3083 O O . GLU A 1 391 ? 21.817 36.914 -9.144 1.00 30.83 391 GLU A O 1
ATOM 3088 N N . SER A 1 392 ? 21.683 34.939 -8.096 1.00 29.25 392 SER A N 1
ATOM 3089 C CA . SER A 1 392 ? 21.887 35.530 -6.771 1.00 29.25 392 SER A CA 1
ATOM 3090 C C . SER A 1 392 ? 22.505 34.555 -5.768 1.00 29.25 392 SER A C 1
ATOM 3092 O O . SER A 1 392 ? 22.279 33.349 -5.786 1.00 29.25 392 SER A O 1
ATOM 3094 N N . ASN A 1 393 ? 23.383 35.141 -4.959 1.00 27.31 393 ASN A N 1
ATOM 3095 C CA . ASN A 1 393 ? 24.364 34.536 -4.072 1.00 27.31 393 ASN A CA 1
ATOM 3096 C C . ASN A 1 393 ? 23.737 33.914 -2.815 1.00 27.31 393 ASN A C 1
ATOM 3098 O O . ASN A 1 393 ? 22.909 34.544 -2.162 1.00 27.31 393 ASN A O 1
ATOM 3102 N N . ILE A 1 394 ? 24.241 32.747 -2.410 1.00 26.69 394 ILE A N 1
ATOM 3103 C CA . ILE A 1 394 ? 23.924 32.092 -1.133 1.00 26.69 394 ILE A CA 1
ATOM 3104 C C . ILE A 1 394 ? 24.991 32.470 -0.088 1.00 26.69 394 ILE A C 1
ATOM 3106 O O . ILE A 1 394 ? 26.175 32.222 -0.334 1.00 26.69 394 ILE A O 1
ATOM 3110 N N . PRO A 1 395 ? 24.629 33.010 1.093 1.00 29.27 395 PRO A N 1
ATOM 3111 C CA . PRO A 1 395 ? 25.508 33.033 2.252 1.00 29.27 395 PRO A CA 1
ATOM 3112 C C . PRO A 1 395 ? 25.257 31.826 3.168 1.00 29.27 395 PRO A C 1
ATOM 3114 O O . PRO A 1 395 ? 24.129 31.500 3.528 1.00 29.27 395 PRO A O 1
ATOM 3117 N N . SER A 1 396 ? 26.360 31.189 3.551 1.00 25.94 396 SER A N 1
ATOM 3118 C CA . SER A 1 396 ? 26.450 30.034 4.444 1.00 25.94 396 SER A CA 1
ATOM 3119 C C . SER A 1 396 ? 26.147 30.425 5.899 1.00 25.94 396 SER A C 1
ATOM 3121 O O . SER A 1 396 ? 26.748 31.373 6.408 1.00 25.94 396 SER A O 1
ATOM 3123 N N . PHE A 1 397 ? 25.253 29.693 6.575 1.00 28.80 397 PHE A N 1
ATOM 3124 C CA . PHE A 1 397 ? 24.992 29.837 8.012 1.00 28.80 397 PHE A CA 1
ATOM 3125 C C . PHE A 1 397 ? 25.486 28.617 8.795 1.00 28.80 397 PHE A C 1
ATOM 3127 O O . PHE A 1 397 ? 25.240 27.467 8.447 1.00 28.80 397 PHE A O 1
ATOM 3134 N N . HIS A 1 398 ? 26.202 28.924 9.873 1.00 27.61 398 HIS A N 1
ATOM 3135 C CA . HIS A 1 398 ? 26.829 28.017 10.823 1.00 27.61 398 HIS A CA 1
ATOM 3136 C C . HIS A 1 398 ? 25.873 27.851 12.018 1.00 27.61 398 HIS A C 1
ATOM 3138 O O . HIS A 1 398 ? 25.490 28.858 12.614 1.00 27.61 398 HIS A O 1
ATOM 3144 N N . ILE A 1 399 ? 25.478 26.623 12.370 1.00 30.48 399 ILE A N 1
ATOM 3145 C CA . ILE A 1 399 ? 24.648 26.344 13.555 1.00 30.48 399 ILE A CA 1
ATOM 3146 C C . ILE A 1 399 ? 25.479 25.558 14.576 1.00 30.48 399 ILE A C 1
ATOM 3148 O O . ILE A 1 399 ? 26.005 24.489 14.274 1.00 30.48 399 ILE A O 1
ATOM 3152 N N . GLU A 1 400 ? 25.608 26.128 15.776 1.00 28.09 400 GLU A N 1
ATOM 3153 C CA . GLU A 1 400 ? 26.195 25.510 16.968 1.00 28.09 400 GLU A CA 1
ATOM 3154 C C . GLU A 1 400 ? 25.179 24.587 17.663 1.00 28.09 400 GLU A C 1
ATOM 3156 O O . GLU A 1 400 ? 24.081 25.010 18.029 1.00 28.09 400 GLU A O 1
ATOM 3161 N N . GLU A 1 401 ? 25.574 23.339 17.919 1.00 28.61 401 GLU A N 1
ATOM 3162 C CA . GLU A 1 401 ? 24.853 22.396 18.779 1.00 28.61 401 GLU A CA 1
ATOM 3163 C C . GLU A 1 401 ? 25.014 22.754 20.263 1.00 28.61 401 GLU A C 1
ATOM 3165 O O . GLU A 1 401 ? 26.130 22.898 20.773 1.00 28.61 401 GLU A O 1
ATOM 3170 N N . LYS A 1 402 ? 23.903 22.800 21.011 1.00 28.00 402 LYS A N 1
ATOM 3171 C CA . LYS A 1 402 ? 23.932 22.956 22.471 1.00 28.00 402 LYS A CA 1
ATOM 3172 C C . LYS A 1 402 ? 23.134 21.856 23.169 1.00 28.00 402 LYS A C 1
ATOM 3174 O O . LYS A 1 402 ? 21.912 21.897 23.249 1.00 28.00 402 LYS A O 1
ATOM 3179 N N . LYS A 1 403 ? 23.872 20.895 23.734 1.00 32.00 403 LYS A N 1
ATOM 3180 C CA . LYS A 1 403 ? 23.390 19.824 24.623 1.00 32.00 403 LYS A CA 1
ATOM 3181 C C . LYS A 1 403 ? 22.767 20.382 25.907 1.00 32.00 403 LYS A C 1
ATOM 3183 O O . LYS A 1 403 ? 23.421 21.162 26.605 1.00 32.00 403 LYS A O 1
ATOM 3188 N N . ARG A 1 404 ? 21.587 19.884 26.302 1.00 31.08 404 ARG A N 1
ATOM 3189 C CA . ARG A 1 404 ? 21.123 19.890 27.703 1.00 31.08 404 ARG A CA 1
ATOM 3190 C C . ARG A 1 404 ? 20.390 18.602 28.081 1.00 31.08 404 ARG A C 1
ATOM 3192 O O . ARG A 1 404 ? 19.652 18.031 27.294 1.00 31.08 404 ARG A O 1
ATOM 3199 N N . GLN A 1 405 ? 20.690 18.180 29.306 1.00 29.08 405 GLN A N 1
ATOM 3200 C CA . GLN A 1 405 ? 20.312 16.947 29.993 1.00 29.08 405 GLN A CA 1
ATOM 3201 C C . GLN A 1 405 ? 18.837 16.947 30.424 1.00 29.08 405 GLN A C 1
ATOM 3203 O O . GLN A 1 405 ? 18.343 17.967 30.904 1.00 29.08 405 GLN A O 1
ATOM 3208 N N . GLN A 1 406 ? 18.178 15.788 30.322 1.00 30.22 406 GLN A N 1
ATOM 3209 C CA . GLN A 1 406 ? 16.867 15.507 30.915 1.00 30.22 406 GLN A CA 1
ATOM 3210 C C . GLN A 1 406 ? 17.019 14.821 32.283 1.00 30.22 406 GLN A C 1
ATOM 3212 O O . GLN A 1 406 ? 17.898 13.983 32.482 1.00 30.22 406 GLN A O 1
ATOM 3217 N N . VAL A 1 407 ? 16.141 15.192 33.217 1.00 28.52 407 VAL A N 1
ATOM 3218 C CA . VAL A 1 407 ? 15.929 14.567 34.530 1.00 28.52 407 VAL A CA 1
ATOM 3219 C C . VAL A 1 407 ? 14.562 13.884 34.472 1.00 28.52 407 VAL A C 1
ATOM 3221 O O . VAL A 1 407 ? 13.586 14.527 34.096 1.00 28.52 407 VAL A O 1
ATOM 3224 N N . GLY A 1 408 ? 14.504 12.591 34.800 1.00 31.39 408 GLY A N 1
ATOM 3225 C CA . GLY A 1 408 ? 13.299 11.766 34.686 1.00 31.39 408 GLY A CA 1
ATOM 3226 C C . GLY A 1 408 ? 12.299 11.945 35.833 1.00 31.39 408 GLY A C 1
ATOM 3227 O O . GLY A 1 408 ? 12.691 12.048 36.996 1.00 31.39 408 GLY A O 1
ATOM 3228 N N . LEU A 1 409 ? 11.011 11.927 35.481 1.00 30.28 409 LEU A N 1
ATOM 3229 C CA . LEU A 1 409 ? 9.837 11.719 36.340 1.00 30.28 409 LEU A CA 1
ATOM 3230 C C . LEU A 1 409 ? 8.748 11.010 35.496 1.00 30.28 409 LEU A C 1
ATOM 3232 O O . LEU A 1 409 ? 8.769 11.142 34.273 1.00 30.28 409 LEU A O 1
ATOM 3236 N N . PRO A 1 410 ? 7.862 10.209 36.118 1.00 28.25 410 PRO A N 1
ATOM 3237 C CA . PRO A 1 410 ? 7.123 9.133 35.455 1.00 28.25 410 PRO A CA 1
ATOM 3238 C C . PRO A 1 410 ? 5.915 9.639 34.647 1.00 28.25 410 PRO A C 1
ATOM 3240 O O . PRO A 1 410 ? 5.205 10.543 35.091 1.00 28.25 410 PRO A O 1
ATOM 3243 N N . SER A 1 411 ? 5.712 9.037 33.471 1.00 30.92 411 SER A N 1
ATOM 3244 C CA . SER A 1 411 ? 4.728 9.368 32.433 1.00 30.92 411 SER A CA 1
ATOM 3245 C C . SER A 1 411 ? 3.312 8.847 32.725 1.00 30.92 411 SER A C 1
ATOM 3247 O O . SER A 1 411 ? 3.129 7.779 33.306 1.00 30.92 411 SER A O 1
ATOM 3249 N N . GLN A 1 412 ? 2.311 9.616 32.283 1.00 34.59 412 GLN A N 1
ATOM 3250 C CA . GLN A 1 412 ? 0.959 9.153 31.958 1.00 34.59 412 GLN A CA 1
ATOM 3251 C C . GLN A 1 412 ? 0.901 8.993 30.431 1.00 34.59 412 GLN A C 1
ATOM 3253 O O . GLN A 1 412 ? 1.241 9.935 29.720 1.00 34.59 412 GLN A O 1
ATOM 3258 N N . GLU A 1 413 ? 0.526 7.809 29.952 1.00 32.22 413 GLU A N 1
ATOM 3259 C CA . GLU A 1 413 ? 0.467 7.427 28.533 1.00 32.22 413 GLU A CA 1
ATOM 3260 C C . GLU A 1 413 ? -0.997 7.405 28.048 1.00 32.22 413 GLU A C 1
ATOM 3262 O O . GLU A 1 413 ? -1.887 6.981 28.786 1.00 32.22 413 GLU A O 1
ATOM 3267 N N . GLY A 1 414 ? -1.248 7.839 26.811 1.00 29.61 414 GLY A N 1
ATOM 3268 C CA . GLY A 1 414 ? -2.506 7.669 26.066 1.00 29.61 414 GLY A CA 1
ATOM 3269 C C . GLY A 1 414 ? -2.270 7.991 24.583 1.00 29.61 414 GLY A C 1
ATOM 3270 O O . GLY A 1 414 ? -1.191 8.461 24.243 1.00 29.61 414 GLY A O 1
ATOM 3271 N N . LEU A 1 415 ? -3.187 7.790 23.632 1.00 44.12 415 LEU A N 1
ATOM 3272 C CA . LEU A 1 415 ? -4.212 6.742 23.462 1.00 44.12 415 LEU A CA 1
ATOM 3273 C C . LEU A 1 415 ? -4.186 6.175 22.013 1.00 44.12 415 LEU A C 1
ATOM 3275 O O . LEU A 1 415 ? -4.947 5.272 21.715 1.00 44.12 415 LEU A O 1
ATOM 3279 N N . PHE A 1 416 ? -3.259 6.629 21.153 1.00 39.53 416 PHE A N 1
ATOM 3280 C CA . PHE A 1 416 ? -2.817 5.971 19.912 1.00 39.53 416 PHE A CA 1
ATOM 3281 C C . PHE A 1 416 ? -1.365 6.363 19.605 1.00 39.53 416 PHE A C 1
ATOM 3283 O O . PHE A 1 416 ? -1.034 6.872 18.540 1.00 39.53 416 PHE A O 1
ATOM 3290 N N . ALA A 1 417 ? -0.456 6.078 20.537 1.00 26.80 417 ALA A N 1
ATOM 3291 C CA . ALA A 1 417 ? 0.866 5.697 20.076 1.00 26.80 417 ALA A CA 1
ATOM 3292 C C . ALA A 1 417 ? 0.665 4.371 19.338 1.00 26.80 417 ALA A C 1
ATOM 3294 O O . ALA A 1 417 ? 0.304 3.365 19.959 1.00 26.80 417 ALA A O 1
ATOM 3295 N N . ARG A 1 418 ? 0.909 4.342 18.021 1.00 32.09 418 ARG A N 1
ATOM 3296 C CA . ARG A 1 418 ? 1.362 3.091 17.411 1.00 32.09 418 ARG A CA 1
ATOM 3297 C C . ARG A 1 418 ? 2.412 2.537 18.362 1.00 32.09 418 ARG A C 1
ATOM 3299 O O . ARG A 1 418 ? 3.310 3.273 18.776 1.00 32.09 418 ARG A O 1
ATOM 3306 N N . SER A 1 419 ? 2.259 1.259 18.709 1.00 32.97 419 SER A N 1
ATOM 3307 C CA . SER A 1 419 ? 3.372 0.385 19.056 1.00 32.97 419 SER A CA 1
ATOM 3308 C C . SER A 1 419 ? 4.584 0.930 18.326 1.00 32.97 419 SER A C 1
ATOM 3310 O O . SER A 1 419 ? 4.626 0.817 17.100 1.00 32.97 419 SER A O 1
ATOM 3312 N N . LEU A 1 420 ? 5.485 1.606 19.053 1.00 33.50 420 LEU A N 1
ATOM 3313 C CA . LEU A 1 420 ? 6.798 1.966 18.551 1.00 33.50 420 LEU A CA 1
ATOM 3314 C C . LEU A 1 420 ? 7.258 0.678 17.894 1.00 33.50 420 LEU A C 1
ATOM 3316 O O . LEU A 1 420 ? 7.482 -0.288 18.624 1.00 33.50 420 LEU A O 1
ATOM 3320 N N . PHE A 1 421 ? 7.280 0.594 16.558 1.00 38.19 421 PHE A N 1
ATOM 3321 C CA . PHE A 1 421 ? 7.970 -0.514 15.927 1.00 38.19 421 PHE A CA 1
ATOM 3322 C C . PHE A 1 421 ? 9.341 -0.421 16.564 1.00 38.19 421 PHE A C 1
ATOM 3324 O O . PHE A 1 421 ? 9.965 0.642 16.447 1.00 38.19 421 PHE A O 1
ATOM 3331 N N . PRO A 1 422 ? 9.739 -1.401 17.390 1.00 39.44 422 PRO A N 1
ATOM 3332 C CA . PRO A 1 422 ? 10.968 -1.248 18.118 1.00 39.44 422 PRO A CA 1
ATOM 3333 C C . PRO A 1 422 ? 12.009 -1.092 17.031 1.00 39.44 422 PRO A C 1
ATOM 3335 O O . PRO A 1 422 ? 12.187 -2.005 16.225 1.00 39.44 422 PRO A O 1
ATOM 3338 N N . THR A 1 423 ? 12.641 0.089 16.960 1.00 44.53 423 THR A N 1
ATOM 3339 C CA . THR A 1 423 ? 13.833 0.266 16.135 1.00 44.53 423 THR A CA 1
ATOM 3340 C C . THR A 1 423 ? 14.676 -0.954 16.437 1.00 44.53 423 THR A C 1
ATOM 3342 O O . THR A 1 423 ? 14.929 -1.174 17.635 1.00 44.53 423 THR A O 1
ATOM 3345 N N . PRO A 1 424 ? 14.990 -1.786 15.425 1.00 51.56 424 PRO A N 1
ATOM 3346 C CA . PRO A 1 424 ? 15.567 -3.094 15.651 1.00 51.56 424 PRO A CA 1
ATOM 3347 C C . PRO A 1 424 ? 16.712 -2.880 16.610 1.00 51.56 424 PRO A C 1
ATOM 3349 O O . PRO A 1 424 ? 17.577 -2.028 16.369 1.00 51.56 424 PRO A O 1
ATOM 3352 N N . SER A 1 425 ? 16.611 -3.527 17.776 1.00 59.69 425 SER A N 1
ATOM 3353 C CA . SER A 1 425 ? 17.560 -3.298 18.856 1.00 59.69 425 SER A CA 1
ATOM 3354 C C . SER A 1 425 ? 18.953 -3.325 18.235 1.00 59.69 425 SER A C 1
ATOM 3356 O O . SER A 1 425 ? 19.239 -4.207 17.427 1.00 59.69 425 SER A O 1
ATOM 3358 N N . LEU A 1 426 ? 19.821 -2.362 18.551 1.00 65.88 426 LEU A N 1
ATOM 3359 C CA . LEU A 1 426 ? 21.138 -2.250 17.903 1.00 65.88 426 LEU A CA 1
ATOM 3360 C C . LEU A 1 426 ? 21.896 -3.600 17.884 1.00 65.88 426 LEU A C 1
ATOM 3362 O O . LEU A 1 426 ? 22.699 -3.872 16.998 1.00 65.88 426 LEU A O 1
ATOM 3366 N N . GLN A 1 427 ? 21.576 -4.473 18.848 1.00 73.75 427 GLN A N 1
ATOM 3367 C CA . GLN A 1 427 ? 22.001 -5.863 18.907 1.00 73.75 427 GLN A CA 1
ATOM 3368 C C . GLN A 1 427 ? 21.449 -6.755 17.780 1.00 73.75 427 GLN A C 1
ATOM 3370 O O . GLN A 1 427 ? 22.266 -7.436 17.169 1.00 73.75 427 GLN A O 1
ATOM 3375 N N . SER A 1 428 ? 20.146 -6.786 17.460 1.00 78.88 428 SER A N 1
ATOM 3376 C CA . SER A 1 428 ? 19.610 -7.634 16.369 1.00 78.88 428 SER A CA 1
ATOM 3377 C C . SER A 1 428 ? 20.260 -7.302 15.020 1.00 78.88 428 SER A C 1
ATOM 3379 O O . SER A 1 428 ? 20.662 -8.217 14.292 1.00 78.88 428 SER A O 1
ATOM 3381 N N . SER A 1 429 ? 20.517 -6.010 14.772 1.00 85.62 429 SER A N 1
ATOM 3382 C CA . SER A 1 429 ? 21.235 -5.519 13.588 1.00 85.62 429 SER A CA 1
ATOM 3383 C C . SER A 1 429 ? 22.601 -6.202 13.389 1.00 85.62 429 SER A C 1
ATOM 3385 O O . SER A 1 429 ? 22.942 -6.670 12.301 1.00 85.62 429 SER A O 1
ATOM 3387 N N . SER A 1 430 ? 23.385 -6.344 14.461 1.00 92.50 430 SER A N 1
ATOM 3388 C CA . SER A 1 430 ? 24.718 -6.959 14.398 1.00 92.50 430 SER A CA 1
ATOM 3389 C C . SER A 1 430 ? 24.677 -8.455 14.065 1.00 92.50 430 SER A C 1
ATOM 3391 O O . SER A 1 430 ? 25.562 -8.964 13.371 1.00 92.50 430 SER A O 1
ATOM 3393 N N . TYR A 1 431 ? 23.659 -9.180 14.541 1.00 93.75 431 TYR A N 1
ATOM 3394 C CA . TYR A 1 431 ? 23.535 -10.619 14.290 1.00 93.75 431 TYR A CA 1
ATOM 3395 C C . TYR A 1 431 ? 23.124 -10.912 12.844 1.00 93.75 431 TYR A C 1
ATOM 3397 O O . TYR A 1 431 ? 23.688 -11.834 12.245 1.00 93.75 431 TYR A O 1
ATOM 3405 N N . TYR A 1 432 ? 22.209 -10.131 12.256 1.00 92.31 432 TYR A N 1
ATOM 3406 C CA . TYR A 1 432 ? 21.842 -10.325 10.848 1.00 92.31 432 TYR A CA 1
ATOM 3407 C C . TYR A 1 432 ? 23.022 -9.988 9.920 1.00 92.31 432 TYR A C 1
ATOM 3409 O O . TYR A 1 432 ? 23.324 -10.762 9.008 1.00 92.31 432 TYR A O 1
ATOM 3417 N N . LYS A 1 433 ? 23.758 -8.891 10.174 1.00 94.00 433 LYS A N 1
ATOM 3418 C CA . LYS A 1 433 ? 24.938 -8.522 9.366 1.00 94.00 433 LYS A CA 1
ATOM 3419 C C . LYS A 1 433 ? 25.989 -9.624 9.389 1.00 94.00 433 LYS A C 1
ATOM 3421 O O . LYS A 1 433 ? 26.536 -10.001 8.351 1.00 94.00 433 LYS A O 1
ATOM 3426 N N . ALA A 1 434 ? 26.226 -10.196 10.569 1.00 96.38 434 ALA A N 1
ATOM 3427 C CA . ALA A 1 434 ? 27.105 -11.344 10.727 1.00 96.38 434 ALA A CA 1
ATOM 3428 C C . ALA A 1 434 ? 26.608 -12.579 9.963 1.00 96.38 434 ALA A C 1
ATOM 3430 O O . ALA A 1 434 ? 27.416 -13.303 9.370 1.00 96.38 434 ALA A O 1
ATOM 3431 N N . PHE A 1 435 ? 25.295 -12.821 9.953 1.00 96.69 435 PHE A N 1
ATOM 3432 C CA . PHE A 1 435 ? 24.675 -13.904 9.190 1.00 96.69 435 PHE A CA 1
ATOM 3433 C C . PHE A 1 435 ? 24.940 -13.744 7.690 1.00 96.69 435 PHE A C 1
ATOM 3435 O O . PHE A 1 435 ? 25.523 -14.648 7.086 1.00 96.69 435 PHE A O 1
ATOM 3442 N N . ILE A 1 436 ? 24.624 -12.581 7.112 1.00 95.62 436 ILE A N 1
ATOM 3443 C CA . ILE A 1 436 ? 24.858 -12.286 5.688 1.00 95.62 436 ILE A CA 1
ATOM 3444 C C . ILE A 1 436 ? 26.343 -12.447 5.333 1.00 95.62 436 ILE A C 1
ATOM 3446 O O . ILE A 1 436 ? 26.670 -13.186 4.401 1.00 95.62 436 ILE A O 1
ATOM 3450 N N . ALA A 1 437 ? 27.254 -11.863 6.120 1.00 95.44 437 ALA A N 1
ATOM 3451 C CA . ALA A 1 437 ? 28.699 -11.976 5.892 1.00 95.44 437 ALA A CA 1
ATOM 3452 C C . ALA A 1 437 ? 29.193 -13.438 5.907 1.00 95.44 437 ALA A C 1
ATOM 3454 O O . ALA A 1 437 ? 30.067 -13.833 5.122 1.00 95.44 437 ALA A O 1
ATOM 3455 N N . GLY A 1 438 ? 28.607 -14.276 6.769 1.00 96.25 438 GLY A N 1
ATOM 3456 C CA . GLY A 1 438 ? 28.862 -15.714 6.801 1.00 96.25 438 GLY A CA 1
ATOM 3457 C C . GLY A 1 438 ? 28.540 -16.398 5.468 1.00 96.25 438 GLY A C 1
ATOM 3458 O O . GLY A 1 438 ? 29.372 -17.140 4.927 1.00 96.25 438 GLY A O 1
ATOM 3459 N N . PHE A 1 439 ? 27.360 -16.113 4.912 1.00 95.69 439 PHE A N 1
ATOM 3460 C CA . PHE A 1 439 ? 26.932 -16.644 3.617 1.00 95.69 439 PHE A CA 1
ATOM 3461 C C . PHE A 1 439 ? 27.762 -16.085 2.459 1.00 95.69 439 PHE A C 1
ATOM 3463 O O . PHE A 1 439 ? 28.238 -16.852 1.616 1.00 95.69 439 PHE A O 1
ATOM 3470 N N . GLU A 1 440 ? 28.043 -14.783 2.444 1.00 94.00 440 GLU A N 1
ATOM 3471 C CA . GLU A 1 440 ? 28.900 -14.161 1.430 1.00 94.00 440 GLU A CA 1
ATOM 3472 C C . GLU A 1 440 ? 30.280 -14.823 1.357 1.00 94.00 440 GLU A C 1
ATOM 3474 O O . GLU A 1 440 ? 30.824 -15.026 0.261 1.00 94.00 440 GLU A O 1
ATOM 3479 N N . LYS A 1 441 ? 30.837 -15.235 2.505 1.00 94.25 441 LYS A N 1
ATOM 3480 C CA . LYS A 1 441 ? 32.131 -15.922 2.556 1.00 94.25 441 LYS A CA 1
ATOM 3481 C C . LYS A 1 441 ? 32.093 -17.302 1.906 1.00 94.25 441 LYS A C 1
ATOM 3483 O O . LYS A 1 441 ? 33.088 -17.697 1.285 1.00 94.25 441 LYS A O 1
ATOM 3488 N N . ILE A 1 442 ? 31.011 -18.066 2.052 1.00 93.94 442 ILE A N 1
ATOM 3489 C CA . ILE A 1 442 ? 30.886 -19.388 1.409 1.00 93.94 442 ILE A CA 1
ATOM 3490 C C . ILE A 1 442 ? 30.460 -19.279 -0.060 1.00 93.94 442 ILE A C 1
ATOM 3492 O O . ILE A 1 442 ? 30.861 -20.127 -0.855 1.00 93.94 442 ILE A O 1
ATOM 3496 N N . ILE A 1 443 ? 29.753 -18.213 -0.444 1.00 92.75 443 ILE A N 1
ATOM 3497 C CA . ILE A 1 443 ? 29.378 -17.927 -1.836 1.00 92.75 443 ILE A CA 1
ATOM 3498 C C . ILE A 1 443 ? 30.597 -17.451 -2.651 1.00 92.75 443 ILE A C 1
ATOM 3500 O O . ILE A 1 443 ? 30.808 -17.901 -3.775 1.00 92.75 443 ILE A O 1
ATOM 3504 N N . SER A 1 444 ? 31.437 -16.573 -2.093 1.00 81.19 444 SER A N 1
ATOM 3505 C CA . SER A 1 444 ? 32.524 -15.901 -2.833 1.00 81.19 444 SER A CA 1
ATOM 3506 C C . SER A 1 444 ? 33.755 -16.764 -3.126 1.00 81.19 444 SER A C 1
ATOM 3508 O O . SER A 1 444 ? 34.636 -16.332 -3.860 1.00 81.19 444 SER A O 1
ATOM 3510 N N . ASN A 1 445 ? 33.842 -17.982 -2.587 1.00 65.88 445 ASN A N 1
ATOM 3511 C CA . ASN A 1 445 ? 34.981 -18.868 -2.861 1.00 65.88 445 ASN A CA 1
ATOM 3512 C C . ASN A 1 445 ? 34.970 -19.483 -4.267 1.00 65.88 445 ASN A C 1
ATOM 3514 O O . ASN A 1 445 ? 35.989 -20.017 -4.696 1.00 65.88 445 ASN A O 1
ATOM 3518 N N . ASN A 1 446 ? 33.840 -19.414 -4.969 1.00 57.38 446 ASN A N 1
ATOM 3519 C CA . ASN A 1 446 ? 33.727 -19.829 -6.357 1.00 57.38 446 ASN A CA 1
ATOM 3520 C C . ASN A 1 446 ? 33.678 -18.546 -7.197 1.00 57.38 446 ASN A C 1
ATOM 3522 O O . ASN A 1 446 ? 32.759 -17.750 -7.036 1.00 57.38 446 ASN A O 1
ATOM 3526 N N . ASN A 1 447 ? 34.675 -18.319 -8.063 1.00 49.28 447 ASN A N 1
ATOM 3527 C CA . ASN A 1 447 ? 34.895 -17.065 -8.817 1.00 49.28 447 ASN A CA 1
ATOM 3528 C C . ASN A 1 447 ? 33.717 -16.592 -9.700 1.00 49.28 447 ASN A C 1
ATOM 3530 O O . ASN A 1 447 ? 33.778 -15.520 -10.289 1.00 49.28 447 ASN A O 1
ATOM 3534 N N . THR A 1 448 ? 32.631 -17.354 -9.765 1.00 59.25 448 THR A N 1
ATOM 3535 C CA . THR A 1 448 ? 31.297 -16.889 -10.146 1.00 59.25 448 THR A CA 1
ATOM 3536 C C . THR A 1 448 ? 30.327 -17.543 -9.167 1.00 59.25 448 THR A C 1
ATOM 3538 O O . THR A 1 448 ? 30.410 -18.753 -8.942 1.00 59.25 448 THR A O 1
ATOM 3541 N N . ALA A 1 449 ? 29.465 -16.761 -8.514 1.00 77.00 449 ALA A N 1
ATOM 3542 C CA . ALA A 1 449 ? 28.423 -17.342 -7.679 1.00 77.00 449 ALA A CA 1
ATOM 3543 C C . ALA A 1 449 ? 27.475 -18.101 -8.601 1.00 77.00 449 ALA A C 1
ATOM 3545 O O . ALA A 1 449 ? 26.696 -17.489 -9.323 1.00 77.00 449 ALA A O 1
ATOM 3546 N N . ASP A 1 450 ? 27.615 -19.425 -8.635 1.00 90.56 450 ASP A N 1
ATOM 3547 C CA . ASP A 1 450 ? 26.701 -20.296 -9.358 1.00 90.56 450 ASP A CA 1
ATOM 3548 C C . ASP A 1 450 ? 25.281 -20.013 -8.840 1.00 90.56 450 ASP A C 1
ATOM 3550 O O . ASP A 1 450 ? 25.012 -20.294 -7.664 1.00 90.56 450 ASP A O 1
ATOM 3554 N N . PRO A 1 451 ? 24.371 -19.461 -9.669 1.00 92.44 451 PRO A N 1
ATOM 3555 C CA . PRO A 1 451 ? 23.017 -19.125 -9.240 1.00 92.44 451 PRO A CA 1
ATOM 3556 C C . PRO A 1 451 ? 22.301 -20.334 -8.644 1.00 92.44 451 PRO A C 1
ATOM 3558 O O . PRO A 1 451 ? 21.540 -20.202 -7.691 1.00 92.44 451 PRO A O 1
ATOM 3561 N N . LYS A 1 452 ? 22.612 -21.542 -9.133 1.00 93.88 452 LYS A N 1
ATOM 3562 C CA . LYS A 1 452 ? 22.067 -22.779 -8.579 1.00 93.88 452 LYS A CA 1
ATOM 3563 C C . LYS A 1 452 ? 22.548 -23.022 -7.150 1.00 93.88 452 LYS A C 1
ATOM 3565 O O . LYS A 1 452 ? 21.761 -23.451 -6.312 1.00 93.88 452 LYS A O 1
ATOM 3570 N N . TYR A 1 453 ? 23.819 -22.775 -6.847 1.00 93.69 453 TYR A N 1
ATOM 3571 C CA . TYR A 1 453 ? 24.346 -22.909 -5.487 1.00 93.69 453 TYR A CA 1
ATOM 3572 C C . TYR A 1 453 ? 23.691 -21.901 -4.533 1.00 93.69 453 TYR A C 1
ATOM 3574 O O . TYR A 1 453 ? 23.265 -22.282 -3.445 1.00 93.69 453 TYR A O 1
ATOM 3582 N N . VAL A 1 454 ? 23.544 -20.646 -4.969 1.00 95.00 454 VAL A N 1
ATOM 3583 C CA . VAL A 1 454 ? 22.890 -19.580 -4.191 1.00 95.00 454 VAL A CA 1
ATOM 3584 C C . VAL A 1 454 ? 21.407 -19.893 -3.941 1.00 95.00 454 VAL A C 1
ATOM 3586 O O . VAL A 1 454 ? 20.947 -19.819 -2.804 1.00 95.00 454 VAL A O 1
ATOM 3589 N N . ALA A 1 455 ? 20.682 -20.337 -4.971 1.00 95.75 455 ALA A N 1
ATOM 3590 C CA . ALA A 1 455 ? 19.297 -20.792 -4.863 1.00 95.75 455 ALA A CA 1
ATOM 3591 C C . ALA A 1 455 ? 19.142 -21.962 -3.876 1.00 95.75 455 ALA A C 1
ATOM 3593 O O . ALA A 1 455 ? 18.243 -21.947 -3.037 1.00 95.75 455 ALA A O 1
ATOM 3594 N N . ASN A 1 456 ? 20.050 -22.946 -3.915 1.00 96.44 456 ASN A N 1
ATOM 3595 C CA . ASN A 1 456 ? 20.024 -24.057 -2.962 1.00 96.44 456 ASN A CA 1
ATOM 3596 C C . ASN A 1 456 ? 20.238 -23.572 -1.517 1.00 96.44 456 ASN A C 1
ATOM 3598 O O . ASN A 1 456 ? 19.561 -24.059 -0.614 1.00 96.44 456 ASN A O 1
ATOM 3602 N N . LEU A 1 457 ? 21.140 -22.609 -1.280 1.00 96.94 457 LEU A N 1
ATOM 3603 C CA . LEU A 1 457 ? 21.343 -22.037 0.058 1.00 96.94 457 LEU A CA 1
ATOM 3604 C C . LEU A 1 457 ? 20.068 -21.368 0.580 1.00 96.94 457 LEU A C 1
ATOM 3606 O O . LEU A 1 457 ? 19.664 -21.641 1.708 1.00 96.94 457 LEU A O 1
ATOM 3610 N N . LEU A 1 458 ? 19.412 -20.550 -0.248 1.00 97.44 458 LEU A N 1
ATOM 3611 C CA . LEU A 1 458 ? 18.160 -19.890 0.127 1.00 97.44 458 LEU A CA 1
ATOM 3612 C C . LEU A 1 458 ? 17.030 -20.905 0.357 1.00 97.44 458 LEU A C 1
ATOM 3614 O O . LEU A 1 458 ? 16.234 -20.745 1.277 1.00 97.44 458 LEU A O 1
ATOM 3618 N N . SER A 1 459 ? 17.007 -22.009 -0.398 1.00 98.06 459 SER A N 1
ATOM 3619 C CA . SER A 1 459 ? 16.028 -23.081 -0.182 1.00 98.06 459 SER A CA 1
ATOM 3620 C C . SER A 1 459 ? 16.195 -23.793 1.166 1.00 98.06 459 SER A C 1
ATOM 3622 O O . SER A 1 459 ? 15.197 -24.176 1.768 1.00 98.06 459 SER A O 1
ATOM 3624 N N . LEU A 1 460 ? 17.423 -23.904 1.694 1.00 98.00 460 LEU A N 1
ATOM 3625 C CA . LEU A 1 460 ? 17.647 -24.427 3.049 1.00 98.00 460 LEU A CA 1
ATOM 3626 C C . LEU A 1 460 ? 17.148 -23.454 4.125 1.00 98.00 460 LEU A C 1
ATOM 3628 O O . LEU A 1 460 ? 16.697 -23.892 5.181 1.00 98.00 460 LEU A O 1
ATOM 3632 N N . ILE A 1 461 ? 17.207 -22.144 3.866 1.00 98.12 461 ILE A N 1
ATOM 3633 C CA . ILE A 1 461 ? 16.597 -21.144 4.750 1.00 98.12 461 ILE A CA 1
ATOM 3634 C C . ILE A 1 461 ? 15.072 -21.309 4.726 1.00 98.12 461 ILE A C 1
ATOM 3636 O O . ILE A 1 461 ? 14.456 -21.390 5.785 1.00 98.12 461 ILE A O 1
ATOM 3640 N N . ALA A 1 462 ? 14.468 -21.478 3.546 1.00 97.94 462 ALA A N 1
ATOM 3641 C CA . ALA A 1 462 ? 13.034 -21.752 3.417 1.00 97.94 462 ALA A CA 1
ATOM 3642 C C . ALA A 1 462 ? 12.613 -23.034 4.161 1.00 97.94 462 ALA A C 1
ATOM 3644 O O . ALA A 1 462 ? 11.606 -23.048 4.874 1.00 97.94 462 ALA A O 1
ATOM 3645 N N . ASP A 1 463 ? 13.412 -24.103 4.050 1.00 98.19 463 ASP A N 1
ATOM 3646 C CA . ASP A 1 463 ? 13.162 -25.379 4.725 1.00 98.19 463 ASP A CA 1
ATOM 3647 C C . ASP A 1 463 ? 13.118 -25.235 6.258 1.00 98.19 463 ASP A C 1
ATOM 3649 O O . ASP A 1 463 ? 12.294 -25.887 6.904 1.00 98.19 463 ASP A O 1
ATOM 3653 N N . PHE A 1 464 ? 13.944 -24.358 6.844 1.00 98.25 464 PHE A N 1
ATOM 3654 C CA . PHE A 1 464 ? 13.945 -24.089 8.287 1.00 98.25 464 PHE A CA 1
ATOM 3655 C C . PHE A 1 464 ? 12.584 -23.570 8.782 1.00 98.25 464 PHE A C 1
ATOM 3657 O O . PHE A 1 464 ? 12.049 -24.081 9.772 1.00 98.25 464 PHE A O 1
ATOM 3664 N N . PHE A 1 465 ? 11.993 -22.604 8.070 1.00 97.88 465 PHE A N 1
ATOM 3665 C CA . PHE A 1 465 ? 10.675 -22.053 8.406 1.00 97.88 465 PHE A CA 1
ATOM 3666 C C . PHE A 1 465 ? 9.546 -23.033 8.085 1.00 97.88 465 PHE A C 1
ATOM 3668 O O . PHE A 1 465 ? 8.651 -23.235 8.908 1.00 97.88 465 PHE A O 1
ATOM 3675 N N . ARG A 1 466 ? 9.624 -23.733 6.945 1.00 97.19 466 ARG A N 1
ATOM 3676 C CA . ARG A 1 466 ? 8.643 -24.762 6.558 1.00 97.19 466 ARG A CA 1
ATOM 3677 C C . ARG A 1 466 ? 8.542 -25.884 7.596 1.00 97.19 466 ARG A C 1
ATOM 3679 O O . ARG A 1 466 ? 7.460 -26.419 7.828 1.00 97.19 466 ARG A O 1
ATOM 3686 N N . GLU A 1 467 ? 9.668 -26.272 8.193 1.00 95.94 467 GLU A N 1
ATOM 3687 C CA . GLU A 1 467 ? 9.732 -27.285 9.254 1.00 95.94 467 GLU A CA 1
ATOM 3688 C C . GLU A 1 467 ? 9.316 -26.757 10.638 1.00 95.94 467 GLU A C 1
ATOM 3690 O O . GLU A 1 467 ? 9.377 -27.510 11.609 1.00 95.94 467 GLU A O 1
ATOM 3695 N N . TYR A 1 468 ? 8.870 -25.499 10.740 1.00 91.69 468 TYR A N 1
ATOM 3696 C CA . TYR A 1 468 ? 8.434 -24.857 11.986 1.00 91.69 468 TYR A CA 1
ATOM 3697 C C . TYR A 1 468 ? 9.504 -24.877 13.080 1.00 91.69 468 TYR A C 1
ATOM 3699 O O . TYR A 1 468 ? 9.207 -25.050 14.261 1.00 91.69 468 TYR A O 1
ATOM 3707 N N . ARG A 1 469 ? 10.772 -24.726 12.683 1.00 90.69 469 ARG A N 1
ATOM 3708 C CA . ARG A 1 469 ? 11.899 -24.701 13.625 1.00 90.69 469 ARG A CA 1
ATOM 3709 C C . ARG A 1 469 ? 12.117 -23.333 14.262 1.00 90.69 469 ARG A C 1
ATOM 3711 O O . ARG A 1 469 ? 12.866 -23.248 15.232 1.00 90.69 469 ARG A O 1
ATOM 3718 N N . ALA A 1 470 ? 11.490 -22.290 13.722 1.00 92.06 470 ALA A N 1
ATOM 3719 C CA . ALA A 1 470 ? 11.589 -20.948 14.261 1.00 92.06 470 ALA A CA 1
ATOM 3720 C C . ALA A 1 470 ? 10.780 -20.830 15.564 1.00 92.06 470 ALA A C 1
ATOM 3722 O O . ALA A 1 470 ? 9.559 -20.976 15.576 1.00 92.06 470 ALA A O 1
ATOM 3723 N N . THR A 1 471 ? 11.465 -20.590 16.676 1.00 93.31 471 THR A N 1
ATOM 3724 C CA . THR A 1 471 ? 10.861 -20.428 18.000 1.00 93.31 471 THR A CA 1
ATOM 3725 C C . THR A 1 471 ? 10.196 -19.063 18.127 1.00 93.31 471 THR A C 1
ATOM 3727 O O . THR A 1 471 ? 10.806 -18.056 17.777 1.00 93.31 471 THR A O 1
ATOM 3730 N N . GLY A 1 472 ? 8.975 -19.016 18.659 1.00 92.00 472 GLY A N 1
ATOM 3731 C CA . GLY A 1 472 ? 8.235 -17.766 18.876 1.00 92.00 472 GLY A CA 1
ATOM 3732 C C . GLY A 1 472 ? 7.534 -17.209 17.634 1.00 92.00 472 GLY A C 1
ATOM 3733 O O . GLY A 1 472 ? 6.698 -16.330 17.775 1.00 92.00 472 GLY A O 1
ATOM 3734 N N . ILE A 1 473 ? 7.810 -17.741 16.438 1.00 94.19 473 ILE A N 1
ATOM 3735 C CA . ILE A 1 473 ? 7.104 -17.352 15.213 1.00 94.19 473 ILE A CA 1
ATOM 3736 C C . ILE A 1 473 ? 5.848 -18.221 15.068 1.00 94.19 473 ILE A C 1
ATOM 3738 O O . ILE A 1 473 ? 5.968 -19.455 15.059 1.00 94.19 473 ILE A O 1
ATOM 3742 N N . PRO A 1 474 ? 4.645 -17.633 14.935 1.00 94.06 474 PRO A N 1
ATOM 3743 C CA . PRO A 1 474 ? 3.438 -18.413 14.726 1.00 94.06 474 PRO A CA 1
ATOM 3744 C C . PRO A 1 474 ? 3.523 -19.258 13.452 1.00 94.06 474 PRO A C 1
ATOM 3746 O O . PRO A 1 474 ? 4.120 -18.897 12.438 1.00 94.06 474 PRO A O 1
ATOM 3749 N N . LYS A 1 475 ? 2.868 -20.421 13.484 1.00 93.50 475 LYS A N 1
ATOM 3750 C CA . LYS A 1 475 ? 2.897 -21.388 12.377 1.00 93.50 475 LYS A CA 1
ATOM 3751 C C . LYS A 1 475 ? 2.438 -20.780 11.047 1.00 93.50 475 LYS A C 1
ATOM 3753 O O . LYS A 1 475 ? 2.929 -21.181 9.994 1.00 93.50 475 LYS A O 1
ATOM 3758 N N . ARG A 1 476 ? 1.462 -19.868 11.102 1.00 92.75 476 ARG A N 1
ATOM 3759 C CA . ARG A 1 476 ? 0.920 -19.156 9.939 1.00 92.75 476 ARG A CA 1
ATOM 3760 C C . ARG A 1 476 ? 2.005 -18.317 9.267 1.00 92.75 476 ARG A C 1
ATOM 3762 O O . ARG A 1 476 ? 2.192 -18.456 8.063 1.00 92.75 476 ARG A O 1
ATOM 3769 N N . ASP A 1 477 ? 2.753 -17.545 10.041 1.00 94.25 477 ASP A N 1
ATOM 3770 C CA . ASP A 1 477 ? 3.773 -16.635 9.517 1.00 94.25 477 ASP A CA 1
ATOM 3771 C C . ASP A 1 477 ? 5.000 -17.400 9.025 1.00 94.25 477 ASP A C 1
ATOM 3773 O O . ASP A 1 477 ? 5.532 -17.110 7.959 1.00 94.25 477 ASP A O 1
ATOM 3777 N N . ALA A 1 478 ? 5.365 -18.494 9.700 1.00 95.06 478 ALA A N 1
ATOM 3778 C CA . ALA A 1 478 ? 6.394 -19.406 9.202 1.00 95.06 478 ALA A CA 1
ATOM 3779 C C . ALA A 1 478 ? 6.039 -20.024 7.828 1.00 95.06 478 ALA A C 1
ATOM 3781 O O . ALA A 1 478 ? 6.936 -20.292 7.028 1.00 95.06 478 ALA A O 1
ATOM 3782 N N . ILE A 1 479 ? 4.748 -20.247 7.528 1.00 94.69 479 ILE A N 1
ATOM 3783 C CA . ILE A 1 479 ? 4.298 -20.700 6.195 1.00 94.69 479 ILE A CA 1
ATOM 3784 C C . ILE A 1 479 ? 4.489 -19.596 5.154 1.00 94.69 479 ILE A C 1
ATOM 3786 O O . ILE A 1 479 ? 4.923 -19.912 4.047 1.00 94.69 479 ILE A O 1
ATOM 3790 N N . LEU A 1 480 ? 4.162 -18.346 5.499 1.00 94.25 480 LEU A N 1
ATOM 3791 C CA . LEU A 1 480 ? 4.313 -17.187 4.615 1.00 94.25 480 LEU A CA 1
ATOM 3792 C C . LEU A 1 480 ? 5.790 -16.949 4.287 1.00 94.25 480 LEU A C 1
ATOM 3794 O O . LEU A 1 480 ? 6.165 -17.049 3.122 1.00 94.25 480 LEU A O 1
ATOM 3798 N N . ILE A 1 481 ? 6.641 -16.836 5.313 1.00 95.62 481 ILE A N 1
ATOM 3799 C CA . ILE A 1 481 ? 8.097 -16.689 5.165 1.00 95.62 481 ILE A CA 1
ATOM 3800 C C . ILE A 1 481 ? 8.677 -17.799 4.276 1.00 95.62 481 ILE A C 1
ATOM 3802 O O . ILE A 1 481 ? 9.452 -17.543 3.354 1.00 95.62 481 ILE A O 1
ATOM 3806 N N . ALA A 1 482 ? 8.303 -19.061 4.528 1.00 97.31 482 ALA A N 1
ATOM 3807 C CA . ALA A 1 482 ? 8.789 -20.181 3.726 1.00 97.31 482 ALA A CA 1
ATOM 3808 C C . ALA A 1 482 ? 8.334 -20.085 2.261 1.00 97.31 482 ALA A C 1
ATOM 3810 O O . ALA A 1 482 ? 9.118 -20.380 1.357 1.00 97.31 482 ALA A O 1
ATOM 3811 N N . PHE A 1 483 ? 7.080 -19.695 2.023 1.00 95.69 483 PHE A N 1
ATOM 3812 C CA . PHE A 1 483 ? 6.542 -19.525 0.678 1.00 95.69 483 PHE A CA 1
ATOM 3813 C C . PHE A 1 483 ? 7.282 -18.417 -0.082 1.00 95.69 483 PHE A C 1
ATOM 3815 O O . PHE A 1 483 ? 7.750 -18.677 -1.193 1.00 95.69 483 PHE A O 1
ATOM 3822 N N . ASP A 1 484 ? 7.475 -17.251 0.533 1.00 94.44 484 ASP A N 1
ATOM 3823 C CA . ASP A 1 484 ? 8.165 -16.099 -0.064 1.00 94.44 484 ASP A CA 1
ATOM 3824 C C . ASP A 1 484 ? 9.618 -16.421 -0.400 1.00 94.44 484 ASP A C 1
ATOM 3826 O O . ASP A 1 484 ? 10.093 -16.164 -1.511 1.00 94.44 484 ASP A O 1
ATOM 3830 N N . LEU A 1 485 ? 10.313 -17.096 0.517 1.00 96.50 485 LEU A N 1
ATOM 3831 C CA . LEU A 1 485 ? 11.668 -17.573 0.275 1.00 96.50 485 LEU A CA 1
ATOM 3832 C C . LEU A 1 485 ? 11.737 -18.527 -0.920 1.00 96.50 485 LEU A C 1
ATOM 3834 O O . LEU A 1 485 ? 12.642 -18.395 -1.744 1.00 96.50 485 LEU A O 1
ATOM 3838 N N . TYR A 1 486 ? 10.795 -19.466 -1.074 1.00 97.00 486 TYR A N 1
ATOM 3839 C CA . TYR A 1 486 ? 10.777 -20.313 -2.270 1.00 97.00 486 TYR A CA 1
ATOM 3840 C C . TYR A 1 486 ? 10.473 -19.521 -3.547 1.00 97.00 486 TYR A C 1
ATOM 3842 O O . TYR A 1 486 ? 11.037 -19.853 -4.592 1.00 97.00 486 TYR A O 1
ATOM 3850 N N . GLN A 1 487 ? 9.653 -18.465 -3.494 1.00 93.56 487 GLN A N 1
ATOM 3851 C CA . GLN A 1 487 ? 9.475 -17.572 -4.646 1.00 93.56 487 GLN A CA 1
ATOM 3852 C C . GLN A 1 487 ? 10.795 -16.885 -5.014 1.00 93.56 487 GLN A C 1
ATOM 3854 O O . GLN A 1 487 ? 11.196 -16.911 -6.178 1.00 93.56 487 GLN A O 1
ATOM 3859 N N . HIS A 1 488 ? 11.540 -16.361 -4.037 1.00 93.81 488 HIS A N 1
ATOM 3860 C CA . HIS A 1 488 ? 12.874 -15.789 -4.270 1.00 93.81 488 HIS A CA 1
ATOM 3861 C C . HIS A 1 488 ? 13.888 -16.817 -4.793 1.00 93.81 488 HIS A C 1
ATOM 3863 O O . HIS A 1 488 ? 14.685 -16.503 -5.681 1.00 93.81 488 HIS A O 1
ATOM 3869 N N . VAL A 1 489 ? 13.823 -18.075 -4.340 1.00 95.75 489 VAL A N 1
ATOM 3870 C CA . VAL A 1 489 ? 14.622 -19.174 -4.914 1.00 95.75 489 VAL A CA 1
ATOM 3871 C C . VAL A 1 489 ? 14.331 -19.330 -6.410 1.00 95.75 489 VAL A C 1
ATOM 3873 O O . VAL A 1 489 ? 15.265 -19.484 -7.201 1.00 95.75 489 VAL A O 1
ATOM 3876 N N . LEU A 1 490 ? 13.059 -19.254 -6.814 1.00 93.31 490 LEU A N 1
ATOM 3877 C CA . LEU A 1 490 ? 12.650 -19.339 -8.219 1.00 93.31 490 LEU A CA 1
ATOM 3878 C C . LEU A 1 490 ? 13.039 -18.092 -9.032 1.00 93.31 490 LEU A C 1
ATOM 3880 O O . LEU A 1 490 ? 13.290 -18.226 -10.231 1.00 93.31 490 LEU A O 1
ATOM 3884 N N . LYS A 1 491 ? 13.182 -16.916 -8.401 1.00 89.31 491 LYS A N 1
ATOM 3885 C CA . LYS A 1 491 ? 13.767 -15.718 -9.042 1.00 89.31 491 LYS A CA 1
ATOM 3886 C C . LYS A 1 491 ? 15.257 -15.902 -9.339 1.00 89.31 491 LYS A C 1
ATOM 3888 O O . LYS A 1 491 ? 15.719 -15.541 -10.418 1.00 89.31 491 LYS A O 1
ATOM 3893 N N . ILE A 1 492 ? 16.011 -16.495 -8.408 1.00 91.75 492 ILE A N 1
ATOM 3894 C CA . ILE A 1 492 ? 17.448 -16.767 -8.592 1.00 91.75 492 ILE A CA 1
ATOM 3895 C C . ILE A 1 492 ? 17.670 -17.893 -9.613 1.00 91.75 492 ILE A C 1
ATOM 3897 O O . ILE A 1 492 ? 18.568 -17.813 -10.456 1.00 91.75 492 ILE A O 1
ATOM 3901 N N . TYR A 1 493 ? 16.878 -18.965 -9.528 1.00 93.50 493 TYR A N 1
ATOM 3902 C CA . TYR A 1 493 ? 16.975 -20.122 -10.412 1.00 93.50 493 TYR A CA 1
ATOM 3903 C C . TYR A 1 493 ? 15.593 -20.729 -10.679 1.00 93.50 493 TYR A C 1
ATOM 3905 O O . TYR A 1 493 ? 15.124 -21.607 -9.958 1.00 93.50 493 TYR A O 1
ATOM 3913 N N . SER A 1 494 ? 14.965 -20.326 -11.783 1.00 90.69 494 SER A N 1
ATOM 3914 C CA . SER A 1 494 ? 13.615 -20.776 -12.164 1.00 90.69 494 SER A CA 1
ATOM 3915 C C . SER A 1 494 ? 13.485 -22.292 -12.362 1.00 90.69 494 SER A C 1
ATOM 3917 O O . SER A 1 494 ? 12.406 -22.853 -12.206 1.00 90.69 494 SER A O 1
ATOM 3919 N N . GLY A 1 495 ? 14.591 -22.986 -12.654 1.00 92.81 495 GLY A N 1
ATOM 3920 C CA . GLY A 1 495 ? 14.653 -24.447 -12.756 1.00 92.81 495 GLY A CA 1
ATOM 3921 C C . GLY A 1 495 ? 14.790 -25.189 -11.419 1.00 92.81 495 GLY A C 1
ATOM 3922 O O . GLY A 1 495 ? 15.124 -26.377 -11.424 1.00 92.81 495 GLY A O 1
ATOM 3923 N N . HIS A 1 496 ? 14.617 -24.524 -10.271 1.00 95.31 496 HIS A N 1
ATOM 3924 C CA . HIS A 1 496 ? 14.789 -25.142 -8.955 1.00 95.31 496 HIS A CA 1
ATOM 3925 C C . HIS A 1 496 ? 13.621 -26.083 -8.614 1.00 95.31 496 HIS A C 1
ATOM 3927 O O . HIS A 1 496 ? 12.577 -25.666 -8.105 1.00 95.31 496 HIS A O 1
ATOM 3933 N N . THR A 1 497 ? 13.804 -27.382 -8.867 1.00 96.00 497 THR A N 1
ATOM 3934 C CA . THR A 1 497 ? 12.751 -28.404 -8.720 1.00 96.00 497 THR A CA 1
ATOM 3935 C C . THR A 1 497 ? 12.173 -28.463 -7.309 1.00 96.00 497 THR A C 1
ATOM 3937 O O . THR A 1 497 ? 10.959 -28.498 -7.152 1.00 96.00 497 THR A O 1
ATOM 3940 N N . ILE A 1 498 ? 13.033 -28.401 -6.288 1.00 95.50 498 ILE A N 1
ATOM 3941 C CA . ILE A 1 498 ? 12.633 -28.478 -4.877 1.00 95.50 498 ILE A CA 1
ATOM 3942 C C . ILE A 1 498 ? 11.757 -27.282 -4.483 1.00 95.50 498 ILE A C 1
ATOM 3944 O O . ILE A 1 498 ? 10.754 -27.447 -3.799 1.00 95.50 498 ILE A O 1
ATOM 3948 N N . ALA A 1 499 ? 12.105 -26.078 -4.947 1.00 96.50 499 ALA A N 1
ATOM 3949 C CA . ALA A 1 499 ? 11.339 -24.877 -4.615 1.00 96.50 499 ALA A CA 1
ATOM 3950 C C . ALA A 1 499 ? 9.999 -24.880 -5.349 1.00 96.50 499 ALA A C 1
ATOM 3952 O O . ALA A 1 499 ? 8.973 -24.602 -4.748 1.00 96.50 499 ALA A O 1
ATOM 3953 N N . THR A 1 500 ? 9.990 -25.303 -6.617 1.00 95.62 500 THR A N 1
ATOM 3954 C CA . THR A 1 500 ? 8.751 -25.475 -7.390 1.00 95.62 500 THR A CA 1
ATOM 3955 C C . THR A 1 500 ? 7.798 -26.448 -6.694 1.00 95.62 500 THR A C 1
ATOM 3957 O O . THR A 1 500 ? 6.614 -26.153 -6.519 1.00 95.62 500 THR A O 1
ATOM 3960 N N . GLU A 1 501 ? 8.315 -27.607 -6.276 1.00 96.75 501 GLU A N 1
ATOM 3961 C CA . GLU A 1 501 ? 7.539 -28.637 -5.590 1.00 96.75 501 GLU A CA 1
ATOM 3962 C C . GLU A 1 501 ? 6.992 -28.129 -4.254 1.00 96.75 501 GLU A C 1
ATOM 3964 O O . GLU A 1 501 ? 5.788 -28.247 -4.005 1.00 96.75 501 GLU A O 1
ATOM 3969 N N . TYR A 1 502 ? 7.836 -27.512 -3.421 1.00 97.38 502 TYR A N 1
ATOM 3970 C CA . TYR A 1 502 ? 7.408 -27.033 -2.111 1.00 97.38 502 TYR A CA 1
ATOM 3971 C C . TYR A 1 502 ? 6.504 -25.803 -2.170 1.00 97.38 502 TYR A C 1
ATOM 3973 O O . TYR A 1 502 ? 5.529 -25.778 -1.421 1.00 97.38 502 TYR A O 1
ATOM 3981 N N . SER A 1 503 ? 6.713 -24.854 -3.087 1.00 94.62 503 SER A N 1
ATOM 3982 C CA . SER A 1 503 ? 5.762 -23.756 -3.323 1.00 94.62 503 SER A CA 1
ATOM 3983 C C . SER A 1 503 ? 4.389 -24.296 -3.719 1.00 94.62 503 SER A C 1
ATOM 3985 O O . SER A 1 503 ? 3.377 -23.908 -3.135 1.00 94.62 503 SER A O 1
ATOM 3987 N N . CYS A 1 504 ? 4.336 -25.258 -4.650 1.00 94.12 504 CYS A N 1
ATOM 3988 C CA . CYS A 1 504 ? 3.077 -25.894 -5.050 1.00 94.12 504 CYS A CA 1
ATOM 3989 C C . CYS A 1 504 ? 2.423 -26.659 -3.891 1.00 94.12 504 CYS A C 1
ATOM 3991 O O . CYS A 1 504 ? 1.200 -26.627 -3.731 1.00 94.12 504 CYS A O 1
ATOM 3993 N N . TYR A 1 505 ? 3.217 -27.373 -3.092 1.00 96.38 505 TYR A N 1
ATOM 3994 C CA . TYR A 1 505 ? 2.729 -28.100 -1.924 1.00 96.38 505 TYR A CA 1
ATOM 3995 C C . TYR A 1 505 ? 2.155 -27.154 -0.865 1.00 96.38 505 TYR A C 1
ATOM 3997 O O . TYR A 1 505 ? 1.039 -27.388 -0.395 1.00 96.38 505 TYR A O 1
ATOM 4005 N N . LEU A 1 506 ? 2.876 -26.081 -0.523 1.00 94.00 506 LEU A N 1
ATOM 4006 C CA . LEU A 1 506 ? 2.423 -25.070 0.430 1.00 94.00 506 LEU A CA 1
ATOM 4007 C C . LEU A 1 506 ? 1.126 -24.425 -0.051 1.00 94.00 506 LEU A C 1
ATOM 4009 O O . LEU A 1 506 ? 0.157 -24.401 0.705 1.00 94.00 506 LEU A O 1
ATOM 4013 N N . LEU A 1 507 ? 1.061 -24.022 -1.321 1.00 92.88 507 LEU A N 1
ATOM 4014 C CA . LEU A 1 507 ? -0.129 -23.412 -1.905 1.00 92.88 507 LEU A CA 1
ATOM 4015 C C . LEU A 1 507 ? -1.357 -24.331 -1.840 1.00 92.88 507 LEU A C 1
ATOM 4017 O O . LEU A 1 507 ? -2.447 -23.909 -1.450 1.00 92.88 507 LEU A O 1
ATOM 4021 N N . ARG A 1 508 ? -1.187 -25.616 -2.173 1.00 94.31 508 ARG A N 1
ATOM 4022 C CA . ARG A 1 508 ? -2.274 -26.607 -2.102 1.00 94.31 508 ARG A CA 1
ATOM 4023 C C . ARG A 1 508 ? -2.714 -26.868 -0.665 1.00 94.31 508 ARG A C 1
ATOM 4025 O O . ARG A 1 508 ? -3.912 -26.919 -0.395 1.00 94.31 508 ARG A O 1
ATOM 4032 N N . LYS A 1 509 ? -1.760 -27.047 0.251 1.00 94.88 509 LYS A N 1
ATOM 4033 C CA . LYS A 1 509 ? -2.032 -27.426 1.644 1.00 94.88 509 LYS A CA 1
ATOM 4034 C C . LYS A 1 509 ? -2.564 -26.264 2.483 1.00 94.88 509 LYS A C 1
ATOM 4036 O O . LYS A 1 509 ? -3.398 -26.475 3.359 1.00 94.88 509 LYS A O 1
ATOM 4041 N N . HIS A 1 510 ? -2.098 -25.050 2.212 1.00 92.75 510 HIS A N 1
ATOM 4042 C CA . HIS A 1 510 ? -2.369 -23.847 2.998 1.00 92.75 510 HIS A CA 1
ATOM 4043 C C . HIS A 1 510 ? -3.094 -22.774 2.180 1.00 92.75 510 HIS A C 1
ATOM 4045 O O . HIS A 1 510 ? -2.925 -21.581 2.421 1.00 92.75 510 HIS A O 1
ATOM 4051 N N . LYS A 1 511 ? -3.961 -23.196 1.249 1.00 91.75 511 LYS A N 1
ATOM 4052 C CA . LYS A 1 511 ? -4.698 -22.312 0.334 1.00 91.75 511 LYS A CA 1
ATOM 4053 C C . LYS A 1 511 ? -5.413 -21.153 1.036 1.00 91.75 511 LYS A C 1
ATOM 4055 O O . LYS A 1 511 ? -5.437 -20.058 0.503 1.00 91.75 511 LYS A O 1
ATOM 4060 N N . LYS A 1 512 ? -5.981 -21.366 2.229 1.00 89.12 512 LYS A N 1
ATOM 4061 C CA . LYS A 1 512 ? -6.666 -20.297 2.983 1.00 89.12 512 LYS A CA 1
ATOM 4062 C C . LYS A 1 512 ? -5.725 -19.167 3.421 1.00 89.12 512 LYS A C 1
ATOM 4064 O O . LYS A 1 512 ? -6.155 -18.028 3.469 1.00 89.12 512 LYS A O 1
ATOM 4069 N N . ILE A 1 513 ? -4.468 -19.493 3.722 1.00 90.12 513 ILE A N 1
ATOM 4070 C CA . ILE A 1 513 ? -3.449 -18.532 4.165 1.00 90.12 513 ILE A CA 1
ATOM 4071 C C . ILE A 1 513 ? -2.807 -17.859 2.948 1.00 90.12 513 ILE A C 1
ATOM 4073 O O . ILE A 1 513 ? -2.633 -16.649 2.937 1.00 90.12 513 ILE A O 1
ATOM 4077 N N . LEU A 1 514 ? -2.483 -18.646 1.917 1.00 90.06 514 LEU A N 1
ATOM 4078 C CA . LEU A 1 514 ? -1.683 -18.183 0.781 1.00 90.06 514 LEU A CA 1
ATOM 4079 C C . LEU A 1 514 ? -2.502 -17.570 -0.356 1.00 90.06 514 LEU A C 1
ATOM 4081 O O . LEU A 1 514 ? -1.970 -16.761 -1.098 1.00 90.06 514 LEU A O 1
ATOM 4085 N N . ARG A 1 515 ? -3.789 -17.904 -0.512 1.00 86.25 515 ARG A N 1
ATOM 4086 C CA . ARG A 1 515 ? -4.598 -17.367 -1.618 1.00 86.25 515 ARG A CA 1
ATOM 4087 C C . ARG A 1 515 ? -4.773 -15.846 -1.552 1.00 86.25 515 ARG A C 1
ATOM 4089 O O . ARG A 1 515 ? -4.627 -15.240 -2.605 1.00 86.25 515 ARG A O 1
ATOM 4096 N N . PRO A 1 516 ? -5.051 -15.213 -0.394 1.00 83.06 516 PRO A N 1
ATOM 4097 C CA . PRO A 1 516 ? -5.026 -13.752 -0.310 1.00 83.06 516 PRO A CA 1
ATOM 4098 C C . PRO A 1 516 ? -3.647 -13.214 -0.699 1.00 83.06 516 PRO A C 1
ATOM 4100 O O . PRO A 1 516 ? -3.539 -12.298 -1.504 1.00 83.06 516 PRO A O 1
ATOM 4103 N N . TYR A 1 517 ? -2.592 -13.877 -0.225 1.00 76.38 517 TYR A N 1
ATOM 4104 C CA . TYR A 1 517 ? -1.211 -13.503 -0.504 1.00 76.38 517 TYR A CA 1
ATOM 4105 C C . TYR A 1 517 ? -0.836 -13.607 -1.992 1.00 76.38 517 TYR A C 1
ATOM 4107 O O . TYR A 1 517 ? -0.062 -12.798 -2.471 1.00 76.38 517 TYR A O 1
ATOM 4115 N N . GLU A 1 518 ? -1.424 -14.523 -2.769 1.00 74.69 518 GLU A N 1
ATOM 4116 C CA . GLU A 1 518 ? -1.232 -14.572 -4.231 1.00 74.69 518 GLU A CA 1
ATOM 4117 C C . GLU A 1 518 ? -1.820 -13.364 -4.973 1.00 74.69 518 GLU A C 1
ATOM 4119 O O . GLU A 1 518 ? -1.415 -13.110 -6.104 1.00 74.69 518 GLU A O 1
ATOM 4124 N N . HIS A 1 519 ? -2.793 -12.662 -4.380 1.00 70.69 519 HIS A N 1
ATOM 4125 C CA . HIS A 1 519 ? -3.423 -11.491 -5.003 1.00 70.69 519 HIS A CA 1
ATOM 4126 C C . HIS A 1 519 ? -2.655 -10.200 -4.691 1.00 70.69 519 HIS A C 1
ATOM 4128 O O . HIS A 1 519 ? -2.668 -9.287 -5.510 1.00 70.69 519 HIS A O 1
ATOM 4134 N N . PHE A 1 520 ? -1.984 -10.138 -3.536 1.00 62.56 520 PHE A N 1
ATOM 4135 C CA . PHE A 1 520 ? -1.197 -8.976 -3.096 1.00 62.56 520 PHE A CA 1
ATOM 4136 C C . PHE A 1 520 ? 0.299 -9.121 -3.375 1.00 62.56 520 PHE A C 1
ATOM 4138 O O . PHE A 1 520 ? 0.988 -8.141 -3.642 1.00 62.56 520 PHE A O 1
ATOM 4145 N N . GLY A 1 521 ? 0.810 -10.350 -3.343 1.00 58.25 521 GLY A N 1
ATOM 4146 C CA . GLY A 1 521 ? 2.156 -10.667 -3.775 1.00 58.25 521 GLY A CA 1
ATOM 4147 C C . GLY A 1 521 ? 2.222 -10.454 -5.274 1.00 58.25 521 GLY A C 1
ATOM 4148 O O . GLY A 1 521 ? 1.594 -11.194 -6.035 1.00 58.25 521 GLY A O 1
ATOM 4149 N N . SER A 1 522 ? 2.967 -9.432 -5.693 1.00 50.88 522 SER A N 1
ATOM 4150 C CA . SER A 1 522 ? 3.279 -9.182 -7.093 1.00 50.88 522 SER A CA 1
ATOM 4151 C C . SER A 1 522 ? 3.599 -10.520 -7.752 1.00 50.88 522 SER A C 1
ATOM 4153 O O . SER A 1 522 ? 4.478 -11.256 -7.304 1.00 50.88 522 SER A O 1
ATOM 4155 N N . HIS A 1 523 ? 2.831 -10.902 -8.777 1.00 52.44 523 HIS A N 1
ATOM 4156 C CA . HIS A 1 523 ? 3.210 -12.012 -9.636 1.00 52.44 523 HIS A CA 1
ATOM 4157 C C . HIS A 1 523 ? 4.574 -11.651 -10.201 1.00 52.44 523 HIS A C 1
ATOM 4159 O O . HIS A 1 523 ? 4.654 -10.925 -11.193 1.00 52.44 523 HIS A O 1
ATOM 4165 N N . VAL A 1 524 ? 5.643 -12.088 -9.531 1.00 51.66 524 VAL A N 1
ATOM 4166 C CA . VAL A 1 524 ? 6.989 -11.696 -9.905 1.00 51.66 524 VAL A CA 1
ATOM 4167 C C . VAL A 1 524 ? 7.279 -12.419 -11.197 1.00 51.66 524 VAL A C 1
ATOM 4169 O O . VAL A 1 524 ? 7.717 -13.570 -11.224 1.00 51.66 524 VAL A O 1
ATOM 4172 N N . ARG A 1 525 ? 6.969 -11.739 -12.298 1.00 55.03 525 ARG A N 1
ATOM 4173 C CA . ARG A 1 525 ? 7.489 -12.088 -13.603 1.00 55.03 525 ARG A CA 1
ATOM 4174 C C . ARG A 1 525 ? 8.998 -12.069 -13.417 1.00 55.03 525 ARG A C 1
ATOM 4176 O O . ARG A 1 525 ? 9.519 -11.038 -13.000 1.00 55.03 525 ARG A O 1
ATOM 4183 N N . PRO A 1 526 ? 9.703 -13.182 -13.663 1.00 55.88 526 PRO A N 1
ATOM 4184 C CA . PRO A 1 526 ? 11.148 -13.162 -13.588 1.00 55.88 526 PRO A CA 1
ATOM 4185 C C . PRO A 1 526 ? 11.625 -12.116 -14.597 1.00 55.88 526 PRO A C 1
ATOM 4187 O O . PRO A 1 526 ? 11.526 -12.329 -15.805 1.00 55.88 526 PRO A O 1
ATOM 4190 N N . GLU A 1 527 ? 12.106 -10.966 -14.122 1.00 55.41 527 GLU A N 1
ATOM 4191 C CA . GLU A 1 527 ? 12.665 -9.917 -14.991 1.00 55.41 527 GLU A CA 1
ATOM 4192 C C . GLU A 1 527 ? 13.802 -10.487 -15.850 1.00 55.41 527 GLU A C 1
ATOM 4194 O O . GLU A 1 527 ? 14.044 -10.073 -16.982 1.00 55.41 527 GLU A O 1
ATOM 4199 N N . VAL A 1 528 ? 14.443 -11.537 -15.334 1.00 58.03 528 VAL A N 1
ATOM 4200 C CA . VAL A 1 528 ? 15.506 -12.297 -15.975 1.00 58.03 528 VAL A CA 1
ATOM 4201 C C . VAL A 1 528 ? 14.979 -13.676 -16.392 1.00 58.03 528 VAL A C 1
ATOM 4203 O O . VAL A 1 528 ? 15.361 -14.714 -15.859 1.00 58.03 528 VAL A O 1
ATOM 4206 N N . ASN A 1 529 ? 14.079 -13.713 -17.377 1.00 52.00 529 ASN A N 1
ATOM 4207 C CA . ASN A 1 529 ? 13.431 -14.947 -17.861 1.00 52.00 529 ASN A CA 1
ATOM 4208 C C . ASN A 1 529 ? 14.354 -15.940 -18.603 1.00 52.00 529 ASN A C 1
ATOM 4210 O O . ASN A 1 529 ? 13.890 -16.924 -19.179 1.00 52.00 529 ASN A O 1
ATOM 4214 N N . SER A 1 530 ? 15.668 -15.726 -18.609 1.00 60.22 530 SER A N 1
ATOM 4215 C CA . SER A 1 530 ? 16.606 -16.605 -19.294 1.00 60.22 530 SER A CA 1
ATOM 4216 C C . SER A 1 530 ? 17.733 -16.994 -18.357 1.00 60.22 530 SER A C 1
ATOM 4218 O O . SER A 1 530 ? 18.551 -16.163 -17.972 1.00 60.22 530 SER A O 1
ATOM 4220 N N . SER A 1 531 ? 17.875 -18.298 -18.110 1.00 65.12 531 SER A N 1
ATOM 4221 C CA . SER A 1 531 ? 19.075 -18.906 -17.516 1.00 65.12 531 SER A CA 1
ATOM 4222 C C . SER A 1 531 ? 20.368 -18.607 -18.302 1.00 65.12 531 SER A C 1
ATOM 4224 O O . SER A 1 531 ? 21.424 -19.144 -17.977 1.00 65.12 531 SER A O 1
ATOM 4226 N N . ARG A 1 532 ? 20.278 -17.824 -19.387 1.00 72.06 532 ARG A N 1
ATOM 4227 C CA . ARG A 1 532 ? 21.376 -17.347 -20.224 1.00 72.06 532 ARG A CA 1
ATOM 4228 C C . ARG A 1 532 ? 21.729 -15.874 -19.992 1.00 72.06 532 ARG A C 1
ATOM 4230 O O . ARG A 1 532 ? 22.578 -15.386 -20.731 1.00 72.06 532 ARG A O 1
ATOM 4237 N N . ASP A 1 533 ? 21.114 -15.158 -19.042 1.00 78.62 533 ASP A N 1
ATOM 4238 C CA . ASP A 1 533 ? 21.557 -13.790 -18.731 1.00 78.62 533 ASP A CA 1
ATOM 4239 C C . ASP A 1 533 ? 22.978 -13.840 -18.130 1.00 78.62 533 ASP A C 1
ATOM 4241 O O . ASP A 1 533 ? 23.177 -14.436 -17.066 1.00 78.62 533 ASP A O 1
ATOM 4245 N N . PRO A 1 534 ? 23.986 -13.233 -18.785 1.00 79.50 534 PRO A N 1
ATOM 4246 C CA . PRO A 1 534 ? 25.361 -13.231 -18.292 1.00 79.50 534 PRO A CA 1
ATOM 4247 C C . PRO A 1 534 ? 25.527 -12.506 -16.947 1.00 79.50 534 PRO A C 1
ATOM 4249 O O . PRO A 1 534 ? 26.530 -12.719 -16.266 1.00 79.50 534 PRO A O 1
ATOM 4252 N N . ARG A 1 535 ? 24.562 -11.673 -16.537 1.00 83.12 535 ARG A N 1
ATOM 4253 C CA . ARG A 1 535 ? 24.563 -10.955 -15.253 1.00 83.12 535 ARG A CA 1
ATOM 4254 C C . ARG A 1 535 ? 24.053 -11.809 -14.095 1.00 83.12 535 ARG A C 1
ATOM 4256 O O . ARG A 1 535 ? 24.286 -11.448 -12.943 1.00 83.12 535 ARG A O 1
ATOM 4263 N N . LEU A 1 536 ? 23.402 -12.942 -14.369 1.00 82.19 536 LEU A N 1
ATOM 4264 C CA . LEU A 1 536 ? 22.750 -13.779 -13.356 1.00 82.19 536 LEU A CA 1
ATOM 4265 C C . LEU A 1 536 ? 23.664 -14.148 -12.163 1.00 82.19 536 LEU A C 1
ATOM 4267 O O . LEU A 1 536 ? 23.197 -14.075 -11.028 1.00 82.19 536 LEU A O 1
ATOM 4271 N N . PRO A 1 537 ? 24.969 -14.454 -12.334 1.00 82.38 537 PRO A N 1
ATOM 4272 C CA . PRO A 1 537 ? 25.862 -14.700 -11.196 1.00 82.38 537 PRO A CA 1
ATOM 4273 C C . PRO A 1 537 ? 26.049 -13.493 -10.265 1.00 82.38 537 PRO A C 1
ATOM 4275 O O . PRO A 1 537 ? 26.244 -13.672 -9.066 1.00 82.38 537 PRO A O 1
ATOM 4278 N N . PHE A 1 538 ? 25.996 -12.266 -10.789 1.00 82.31 538 PHE A N 1
ATOM 4279 C CA . PHE A 1 538 ? 26.087 -11.050 -9.978 1.00 82.31 538 PHE A CA 1
ATOM 4280 C C . PHE A 1 538 ? 24.748 -10.753 -9.299 1.00 82.31 538 PHE A C 1
ATOM 4282 O O . PHE A 1 538 ? 24.696 -10.606 -8.080 1.00 82.31 538 PHE A O 1
ATOM 4289 N N . VAL A 1 539 ? 23.660 -10.770 -10.074 1.00 86.88 539 VAL A N 1
ATOM 4290 C CA . VAL A 1 539 ? 22.312 -10.448 -9.583 1.00 86.88 539 VAL A CA 1
ATOM 4291 C C . VAL A 1 539 ? 21.817 -11.487 -8.566 1.00 86.88 539 VAL A C 1
ATOM 4293 O O . VAL A 1 539 ? 21.155 -11.130 -7.600 1.00 86.88 539 VAL A O 1
ATOM 4296 N N . SER A 1 540 ? 22.205 -12.761 -8.705 1.00 90.81 540 SER A N 1
ATOM 4297 C CA . SER A 1 540 ? 21.833 -13.817 -7.749 1.00 90.81 540 SER A CA 1
ATOM 4298 C C . SER A 1 540 ? 22.307 -13.542 -6.321 1.00 90.81 540 SER A C 1
ATOM 4300 O O . SER A 1 540 ? 21.590 -13.873 -5.379 1.00 90.81 540 SER A O 1
ATOM 4302 N N . LYS A 1 541 ? 23.477 -12.911 -6.139 1.00 90.69 541 LYS A N 1
ATOM 4303 C CA . LYS A 1 541 ? 23.954 -12.504 -4.809 1.00 90.69 541 LYS A CA 1
ATOM 4304 C C . LYS A 1 541 ? 23.083 -11.403 -4.222 1.00 90.69 541 LYS A C 1
ATOM 4306 O O . LYS A 1 541 ? 22.750 -11.476 -3.046 1.00 90.69 541 LYS A O 1
ATOM 4311 N N . THR A 1 542 ? 22.721 -10.418 -5.042 1.00 90.38 542 THR A N 1
ATOM 4312 C CA . THR A 1 542 ? 21.840 -9.323 -4.633 1.00 90.38 542 THR A CA 1
ATOM 4313 C C . THR A 1 542 ? 20.475 -9.866 -4.236 1.00 90.38 542 THR A C 1
ATOM 4315 O O . THR A 1 542 ? 20.058 -9.632 -3.114 1.00 90.38 542 THR A O 1
ATOM 4318 N N . PHE A 1 543 ? 19.846 -10.700 -5.072 1.00 91.25 543 PHE A N 1
ATOM 4319 C CA . PHE A 1 543 ? 18.563 -11.328 -4.736 1.00 91.25 543 PHE A CA 1
ATOM 4320 C C . PHE A 1 543 ? 18.628 -12.188 -3.475 1.00 91.25 543 PHE A C 1
ATOM 4322 O O . PHE A 1 543 ? 17.706 -12.155 -2.670 1.00 91.25 543 PHE A O 1
ATOM 4329 N N . PHE A 1 544 ? 19.713 -12.940 -3.275 1.00 94.50 544 PHE A N 1
ATOM 4330 C CA . PHE A 1 544 ? 19.906 -13.693 -2.037 1.00 94.50 544 PHE A CA 1
ATOM 4331 C C . PHE A 1 544 ? 19.975 -12.772 -0.822 1.00 94.50 544 PHE A C 1
ATOM 4333 O O . PHE A 1 544 ? 19.322 -13.041 0.179 1.00 94.50 544 PHE A O 1
ATOM 4340 N N . LYS A 1 545 ? 20.768 -11.700 -0.910 1.00 94.12 545 LYS A N 1
ATOM 4341 C CA . LYS A 1 545 ? 20.925 -10.732 0.172 1.00 94.12 545 LYS A CA 1
ATOM 4342 C C . LYS A 1 545 ? 19.586 -10.070 0.503 1.00 94.12 545 LYS A C 1
ATOM 4344 O O . LYS A 1 545 ? 19.176 -10.147 1.652 1.00 94.12 545 LYS A O 1
ATOM 4349 N N . THR A 1 546 ? 18.887 -9.548 -0.504 1.00 92.75 546 THR A N 1
ATOM 4350 C CA . THR A 1 546 ? 17.565 -8.927 -0.356 1.00 92.75 546 THR A CA 1
ATOM 4351 C C . THR A 1 546 ? 16.560 -9.886 0.280 1.00 92.75 546 THR A C 1
ATOM 4353 O O . THR A 1 546 ? 15.931 -9.535 1.267 1.00 92.75 546 THR A O 1
ATOM 4356 N N . ALA A 1 547 ? 16.471 -11.133 -0.194 1.00 95.06 547 ALA A N 1
ATOM 4357 C CA . ALA A 1 547 ? 15.555 -12.118 0.384 1.00 95.06 547 ALA A CA 1
ATOM 4358 C C . ALA A 1 547 ? 15.882 -12.454 1.851 1.00 95.06 547 ALA A C 1
ATOM 4360 O O . ALA A 1 547 ? 14.989 -12.758 2.634 1.00 95.06 547 ALA A O 1
ATOM 4361 N N . VAL A 1 548 ? 17.162 -12.438 2.231 1.00 95.94 548 VAL A N 1
ATOM 4362 C CA . VAL A 1 548 ? 17.577 -12.657 3.623 1.00 95.94 548 VAL A CA 1
ATOM 4363 C C . VAL A 1 548 ? 17.265 -11.435 4.489 1.00 95.94 548 VAL A C 1
ATOM 4365 O O . VAL A 1 548 ? 16.812 -11.620 5.614 1.00 95.94 548 VAL A O 1
ATOM 4368 N N . GLU A 1 549 ? 17.481 -10.221 3.979 1.00 93.50 549 GLU A N 1
ATOM 4369 C CA . GLU A 1 549 ? 17.131 -8.963 4.657 1.00 93.50 549 GLU A CA 1
ATOM 4370 C C . GLU A 1 549 ? 15.622 -8.891 4.924 1.00 93.50 549 GLU A C 1
ATOM 4372 O O . GLU A 1 549 ? 15.233 -8.794 6.083 1.00 93.50 549 GLU A O 1
ATOM 4377 N N . GLU A 1 550 ? 14.787 -9.119 3.906 1.00 92.81 550 GLU A N 1
ATOM 4378 C CA . GLU A 1 550 ? 13.322 -9.140 4.045 1.00 92.81 550 GLU A CA 1
ATOM 4379 C C . GLU A 1 550 ? 12.846 -10.140 5.113 1.00 92.81 550 GLU A C 1
ATOM 4381 O O . GLU A 1 550 ? 11.941 -9.850 5.893 1.00 92.81 550 GLU A O 1
ATOM 4386 N N . VAL A 1 551 ? 13.458 -11.327 5.191 1.00 94.56 551 VAL A N 1
ATOM 4387 C CA . VAL A 1 551 ? 13.104 -12.312 6.225 1.00 94.56 551 VAL A CA 1
ATOM 4388 C C . VAL A 1 551 ? 13.496 -11.844 7.618 1.00 94.56 551 VAL A C 1
ATOM 4390 O O . VAL A 1 551 ? 12.757 -12.107 8.568 1.00 94.56 551 VAL A O 1
ATOM 4393 N N . PHE A 1 552 ? 14.634 -11.168 7.769 1.00 94.50 552 PHE A N 1
ATOM 4394 C CA . PHE A 1 552 ? 15.011 -10.607 9.063 1.00 94.50 552 PHE A CA 1
ATOM 4395 C C . PHE A 1 552 ? 14.116 -9.434 9.459 1.00 94.50 552 PHE A C 1
ATOM 4397 O O . PHE A 1 552 ? 13.742 -9.372 10.625 1.00 94.50 552 PHE A O 1
ATOM 4404 N N . ASP A 1 553 ? 13.675 -8.606 8.513 1.00 90.31 553 ASP A N 1
ATOM 4405 C CA . ASP A 1 553 ? 12.699 -7.541 8.777 1.00 90.31 553 ASP A CA 1
ATOM 4406 C C . ASP A 1 553 ? 11.353 -8.125 9.240 1.00 90.31 553 ASP A C 1
ATOM 4408 O O . ASP A 1 553 ? 10.768 -7.682 10.234 1.00 90.31 553 ASP A O 1
ATOM 4412 N N . GLN A 1 554 ? 10.888 -9.198 8.586 1.00 92.44 554 GLN A N 1
ATOM 4413 C CA . GLN A 1 554 ? 9.694 -9.931 9.019 1.00 92.44 554 GLN A CA 1
ATOM 4414 C C . GLN A 1 554 ? 9.883 -10.555 10.410 1.00 92.44 554 GLN A C 1
ATOM 4416 O O . GLN A 1 554 ? 8.982 -10.488 11.245 1.00 92.44 554 GLN A O 1
ATOM 4421 N N . MET A 1 555 ? 11.047 -11.147 10.694 1.00 93.88 555 MET A N 1
ATOM 4422 C CA . MET A 1 555 ? 11.344 -11.706 12.016 1.00 93.88 555 MET A CA 1
ATOM 4423 C C . MET A 1 555 ? 11.391 -10.635 13.105 1.00 93.88 555 MET A C 1
ATOM 4425 O O . MET A 1 555 ? 10.852 -10.870 14.185 1.00 93.88 555 MET A O 1
ATOM 4429 N N . ASP A 1 556 ? 12.019 -9.493 12.836 1.00 90.56 556 ASP A N 1
ATOM 4430 C CA . ASP A 1 556 ? 12.105 -8.372 13.772 1.00 90.56 556 ASP A CA 1
ATOM 4431 C C . ASP A 1 556 ? 10.711 -7.798 14.052 1.00 90.56 556 ASP A C 1
ATOM 4433 O O . ASP A 1 556 ? 10.392 -7.505 15.203 1.00 90.56 556 ASP A O 1
ATOM 4437 N N . THR A 1 557 ? 9.841 -7.754 13.039 1.00 90.38 557 THR A N 1
ATOM 4438 C CA . THR A 1 557 ? 8.434 -7.353 13.194 1.00 90.38 557 THR A CA 1
ATOM 4439 C C . THR A 1 557 ? 7.650 -8.354 14.051 1.00 90.38 557 THR A C 1
ATOM 4441 O O . THR A 1 557 ? 6.988 -7.973 15.014 1.00 90.38 557 THR A O 1
ATOM 4444 N N . LEU A 1 558 ? 7.745 -9.652 13.746 1.00 90.75 558 LEU A N 1
ATOM 4445 C CA . LEU A 1 558 ? 6.990 -10.708 14.438 1.00 90.75 558 LEU A CA 1
ATOM 4446 C C . LEU A 1 558 ? 7.485 -10.971 15.867 1.00 90.75 558 LEU A C 1
ATOM 4448 O O . LEU A 1 558 ? 6.731 -11.451 16.711 1.00 90.75 558 LEU A O 1
ATOM 4452 N N . LEU A 1 559 ? 8.761 -10.695 16.136 1.00 91.88 559 LEU A N 1
ATOM 4453 C CA . LEU A 1 559 ? 9.423 -10.933 17.420 1.00 91.88 559 LEU A CA 1
ATOM 4454 C C . LEU A 1 559 ? 9.867 -9.622 18.077 1.00 91.88 559 LEU A C 1
ATOM 4456 O O . LEU A 1 559 ? 10.782 -9.629 18.904 1.00 91.88 559 LEU A O 1
ATOM 4460 N N . ALA A 1 560 ? 9.195 -8.519 17.740 1.00 86.94 560 ALA A N 1
ATOM 4461 C CA . ALA A 1 560 ? 9.431 -7.170 18.249 1.00 86.94 560 ALA A CA 1
ATOM 4462 C C . ALA A 1 560 ? 9.573 -7.122 19.783 1.00 86.94 560 ALA A C 1
ATOM 4464 O O . ALA A 1 560 ? 10.365 -6.360 20.334 1.00 86.94 560 ALA A O 1
ATOM 4465 N N . THR A 1 561 ? 8.849 -7.994 20.482 1.00 85.25 561 THR A N 1
ATOM 4466 C CA . THR A 1 561 ? 8.825 -8.079 21.946 1.00 85.25 561 THR A CA 1
ATOM 4467 C C . THR A 1 561 ? 9.967 -8.904 22.552 1.00 85.25 561 THR A C 1
ATOM 4469 O O . THR A 1 561 ? 10.134 -8.900 23.772 1.00 85.25 561 THR A O 1
ATOM 4472 N N . SER A 1 562 ? 10.770 -9.621 21.751 1.00 89.69 562 SER A N 1
ATOM 4473 C CA . SER A 1 562 ? 11.811 -10.528 22.252 1.00 89.69 562 SER A CA 1
ATOM 4474 C C . SER A 1 562 ? 13.036 -10.631 21.337 1.00 89.69 562 SER A C 1
ATOM 4476 O O . SER A 1 562 ? 13.167 -11.525 20.492 1.00 89.69 562 SER A O 1
ATOM 4478 N N . THR A 1 563 ? 14.034 -9.785 21.612 1.00 89.88 563 THR A N 1
ATOM 4479 C CA . THR A 1 563 ? 15.373 -9.874 21.000 1.00 89.88 563 THR A CA 1
ATOM 4480 C C . THR A 1 563 ? 16.030 -11.243 21.222 1.00 89.88 563 THR A C 1
ATOM 4482 O O . THR A 1 563 ? 16.787 -11.722 20.375 1.00 89.88 563 THR A O 1
ATOM 4485 N N . GLU A 1 564 ? 15.729 -11.920 22.335 1.00 92.31 564 GLU A N 1
ATOM 4486 C CA . GLU A 1 564 ? 16.243 -13.264 22.616 1.00 92.31 564 GLU A CA 1
ATOM 4487 C C . GLU A 1 564 ? 15.708 -14.303 21.622 1.00 92.31 564 GLU A C 1
ATOM 4489 O O . GLU A 1 564 ? 16.475 -15.153 21.150 1.00 92.31 564 GLU A O 1
ATOM 4494 N N . HIS A 1 565 ? 14.424 -14.225 21.252 1.00 93.00 565 HIS A N 1
ATOM 4495 C CA . HIS A 1 565 ? 13.853 -15.105 20.234 1.00 93.00 565 HIS A CA 1
ATOM 4496 C C . HIS A 1 565 ? 14.468 -14.848 18.862 1.00 93.00 565 HIS A C 1
ATOM 4498 O O . HIS A 1 565 ? 14.814 -15.815 18.181 1.00 93.00 565 HIS A O 1
ATOM 4504 N N . ILE A 1 566 ? 14.698 -13.584 18.492 1.00 92.62 566 ILE A N 1
ATOM 4505 C CA . ILE A 1 566 ? 15.401 -13.236 17.248 1.00 92.62 566 ILE A CA 1
ATOM 4506 C C . ILE A 1 566 ? 16.775 -13.911 17.236 1.00 92.62 566 ILE A C 1
ATOM 4508 O O . ILE A 1 566 ? 17.034 -14.758 16.381 1.00 92.62 566 ILE A O 1
ATOM 4512 N N . ILE A 1 567 ? 17.622 -13.649 18.241 1.00 94.44 567 ILE A N 1
ATOM 4513 C CA . ILE A 1 567 ? 18.976 -14.225 18.344 1.00 94.44 567 ILE A CA 1
ATOM 4514 C C . ILE A 1 567 ? 18.948 -15.761 18.323 1.00 94.44 567 ILE A C 1
ATOM 4516 O O . ILE A 1 567 ? 19.801 -16.394 17.687 1.00 94.44 567 ILE A O 1
ATOM 4520 N N . THR A 1 568 ? 17.987 -16.372 19.018 1.00 95.81 568 THR A N 1
ATOM 4521 C CA . THR A 1 568 ? 17.813 -17.831 19.057 1.00 95.81 568 THR A CA 1
ATOM 4522 C C . THR A 1 568 ? 17.486 -18.382 17.675 1.00 95.81 568 THR A C 1
ATOM 4524 O O . THR A 1 568 ? 18.112 -19.355 17.247 1.00 95.81 568 THR A O 1
ATOM 4527 N N . ASN A 1 569 ? 16.591 -17.726 16.937 1.00 96.25 569 ASN A N 1
ATOM 4528 C CA . ASN A 1 569 ? 16.250 -18.100 15.571 1.00 96.25 569 ASN A CA 1
ATOM 4529 C C . ASN A 1 569 ? 17.422 -17.913 14.605 1.00 96.25 569 ASN A C 1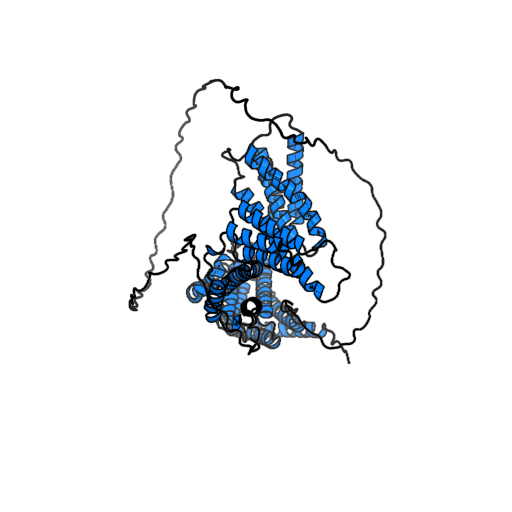
ATOM 4531 O O . ASN A 1 569 ? 17.686 -18.826 13.826 1.00 96.25 569 ASN A O 1
ATOM 4535 N N . ILE A 1 570 ? 18.193 -16.821 14.701 1.00 96.06 570 ILE A N 1
ATOM 4536 C CA . ILE A 1 570 ? 19.390 -16.620 13.858 1.00 96.06 570 ILE A CA 1
ATOM 4537 C C . ILE A 1 570 ? 20.397 -17.757 14.082 1.00 96.06 570 ILE A C 1
ATOM 4539 O O . ILE A 1 570 ? 20.905 -18.355 13.130 1.00 96.06 570 ILE A O 1
ATOM 4543 N N . LYS A 1 571 ? 20.666 -18.110 15.347 1.00 96.12 571 LYS A N 1
ATOM 4544 C CA . LYS A 1 571 ? 21.568 -19.221 15.698 1.00 96.12 571 LYS A CA 1
ATOM 4545 C C . LYS A 1 571 ? 21.020 -20.574 15.244 1.00 96.12 571 LYS A C 1
ATOM 4547 O O . LYS A 1 571 ? 21.786 -21.398 14.739 1.00 96.12 571 LYS A O 1
ATOM 4552 N N . GLY A 1 572 ? 19.719 -20.802 15.419 1.00 97.38 572 GLY A N 1
ATOM 4553 C CA . GLY A 1 572 ? 19.026 -22.015 14.986 1.00 97.38 572 GLY A CA 1
ATOM 4554 C C . GLY A 1 572 ? 19.100 -22.200 13.473 1.00 97.38 572 GLY A C 1
ATOM 4555 O O . GLY A 1 572 ? 19.477 -23.275 13.006 1.00 97.38 572 GLY A O 1
ATOM 4556 N N . LEU A 1 573 ? 18.844 -21.130 12.721 1.00 97.19 573 LEU A N 1
ATOM 4557 C CA . LEU A 1 573 ? 18.942 -21.087 11.267 1.00 97.19 573 LEU A CA 1
ATOM 4558 C C . LEU A 1 573 ? 20.381 -21.340 10.797 1.00 97.19 573 LEU A C 1
ATOM 4560 O O . LEU A 1 573 ? 20.612 -22.194 9.939 1.00 97.19 573 LEU A O 1
ATOM 4564 N N . LEU A 1 574 ? 21.365 -20.668 11.409 1.00 97.50 574 LEU A N 1
ATOM 4565 C CA . LEU A 1 574 ? 22.786 -20.862 11.105 1.00 97.50 574 LEU A CA 1
ATOM 4566 C C . LEU A 1 574 ? 23.230 -22.313 11.352 1.00 97.50 574 LEU A C 1
ATOM 4568 O O . LEU A 1 574 ? 23.953 -22.884 10.530 1.00 97.50 574 LEU A O 1
ATOM 4572 N N . SER A 1 575 ? 22.790 -22.929 12.457 1.00 97.69 575 SER A N 1
ATOM 4573 C CA . SER A 1 575 ? 23.071 -24.344 12.732 1.00 97.69 575 SER A CA 1
ATOM 4574 C C . SER A 1 575 ? 22.395 -25.261 11.737 1.00 97.69 575 SER A C 1
ATOM 4576 O O . SER A 1 575 ? 23.083 -26.093 11.158 1.00 97.69 575 SER A O 1
ATOM 4578 N N . TYR A 1 576 ? 21.100 -25.077 11.482 1.00 98.12 576 TYR A N 1
ATOM 4579 C CA . TYR A 1 576 ? 20.350 -25.907 10.545 1.00 98.12 576 TYR A CA 1
ATOM 4580 C C . TYR A 1 576 ? 20.995 -25.915 9.155 1.00 98.12 576 TYR A C 1
ATOM 4582 O O . TYR A 1 576 ? 21.298 -26.982 8.617 1.00 98.12 576 TYR A O 1
ATOM 4590 N N . VAL A 1 577 ? 21.280 -24.733 8.599 1.00 96.94 577 VAL A N 1
ATOM 4591 C CA . VAL A 1 577 ? 21.918 -24.630 7.281 1.00 96.94 577 VAL A CA 1
ATOM 4592 C C . VAL A 1 577 ? 23.333 -25.209 7.320 1.00 96.94 577 VAL A C 1
ATOM 4594 O O . VAL A 1 577 ? 23.713 -25.967 6.429 1.00 96.94 577 VAL A O 1
ATOM 4597 N N . GLY A 1 578 ? 24.108 -24.918 8.367 1.00 97.19 578 GLY A N 1
ATOM 4598 C CA . GLY A 1 578 ? 25.448 -25.473 8.543 1.00 97.19 578 GLY A CA 1
ATOM 4599 C C . GLY A 1 578 ? 25.475 -27.003 8.617 1.00 97.19 578 GLY A C 1
ATOM 4600 O O . GLY A 1 578 ? 26.320 -27.628 7.977 1.00 97.19 578 GLY A O 1
ATOM 4601 N N . ASP A 1 579 ? 24.547 -27.611 9.354 1.00 97.56 579 ASP A N 1
ATOM 4602 C CA . ASP A 1 579 ? 24.392 -29.063 9.467 1.00 97.56 579 ASP A CA 1
ATOM 4603 C C . ASP A 1 579 ? 24.024 -29.671 8.106 1.00 97.56 579 ASP A C 1
ATOM 4605 O O . ASP A 1 579 ? 24.688 -30.602 7.648 1.00 97.56 579 ASP A O 1
ATOM 4609 N N . LYS A 1 580 ? 23.064 -29.075 7.384 1.00 97.50 580 LYS A N 1
ATOM 4610 C CA . LYS A 1 580 ? 22.682 -29.523 6.033 1.00 97.50 580 LYS A CA 1
ATOM 4611 C C . LYS A 1 580 ? 23.826 -29.417 5.025 1.00 97.50 580 LYS A C 1
ATOM 4613 O O . LYS A 1 580 ? 24.003 -30.306 4.189 1.00 97.50 580 LYS A O 1
ATOM 4618 N N . LEU A 1 581 ? 24.641 -28.367 5.110 1.00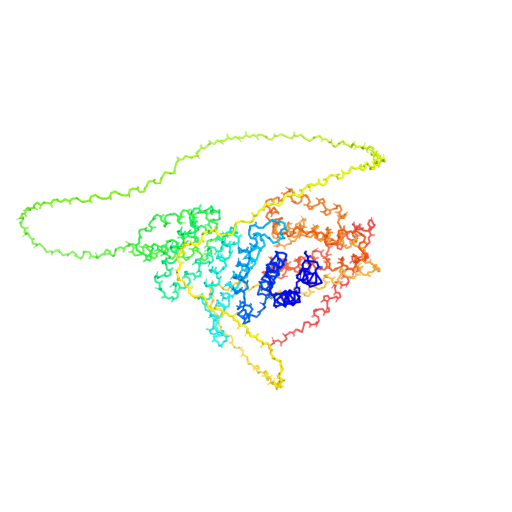 94.88 581 LEU A N 1
ATOM 4619 C CA . LEU A 1 581 ? 25.844 -28.223 4.287 1.00 94.88 581 LEU A CA 1
ATOM 4620 C C . LEU A 1 581 ? 26.893 -29.288 4.624 1.00 94.88 581 LEU A C 1
ATOM 4622 O O . LEU A 1 581 ? 27.455 -29.896 3.711 1.00 94.88 581 LEU A O 1
ATOM 4626 N N . ALA A 1 582 ? 27.119 -29.559 5.912 1.00 95.81 582 ALA A N 1
ATOM 4627 C CA . ALA A 1 582 ? 28.047 -30.593 6.363 1.00 95.81 582 ALA A CA 1
ATOM 4628 C C . ALA A 1 582 ? 27.605 -32.000 5.926 1.00 95.81 582 ALA A C 1
ATOM 4630 O O . ALA A 1 582 ? 28.447 -32.786 5.495 1.00 95.81 582 ALA A O 1
ATOM 4631 N N . GLU A 1 583 ? 26.299 -32.283 5.953 1.00 97.06 583 GLU A N 1
ATOM 4632 C CA . GLU A 1 583 ? 25.675 -33.517 5.443 1.00 97.06 583 GLU A CA 1
ATOM 4633 C C . GLU A 1 583 ? 25.784 -33.658 3.913 1.00 97.06 583 GLU A C 1
ATOM 4635 O O . GLU A 1 583 ? 25.585 -34.743 3.368 1.00 97.06 583 GLU A O 1
ATOM 4640 N N . GLY A 1 584 ? 26.133 -32.580 3.205 1.00 94.12 584 GLY A N 1
ATOM 4641 C CA . GLY A 1 584 ? 26.256 -32.574 1.753 1.00 94.12 584 GLY A CA 1
ATOM 4642 C C . GLY A 1 584 ? 24.931 -32.379 1.021 1.00 94.12 584 GLY A C 1
ATOM 4643 O O . GLY A 1 584 ? 24.832 -32.776 -0.140 1.00 94.12 584 GLY A O 1
ATOM 4644 N N . ALA A 1 585 ? 23.932 -31.747 1.651 1.00 93.12 585 ALA A N 1
ATOM 4645 C CA . ALA A 1 585 ? 22.619 -31.505 1.042 1.00 93.12 585 ALA A CA 1
ATOM 4646 C C . ALA A 1 585 ? 22.719 -30.794 -0.322 1.00 93.12 585 ALA A C 1
ATOM 4648 O O . ALA A 1 585 ? 21.991 -31.130 -1.251 1.00 93.12 585 ALA A O 1
ATOM 4649 N N . ILE A 1 586 ? 23.674 -29.865 -0.473 1.00 91.69 586 ILE A N 1
ATOM 4650 C CA . ILE A 1 586 ? 23.927 -29.153 -1.738 1.00 91.69 586 ILE A CA 1
ATOM 4651 C C . ILE A 1 586 ? 25.043 -29.822 -2.556 1.00 91.69 586 ILE A C 1
ATOM 4653 O O . ILE A 1 586 ? 24.957 -29.943 -3.778 1.00 91.69 586 ILE A O 1
ATOM 4657 N N . THR A 1 587 ? 26.115 -30.267 -1.897 1.00 87.44 587 THR A N 1
ATOM 4658 C CA . THR A 1 587 ? 27.339 -30.746 -2.562 1.00 87.44 587 THR A CA 1
ATOM 4659 C C . THR A 1 587 ? 27.311 -32.225 -2.938 1.00 87.44 587 THR A C 1
ATOM 4661 O O . THR A 1 587 ? 28.263 -32.699 -3.556 1.00 87.44 587 THR A O 1
ATOM 4664 N N . LYS A 1 588 ? 26.247 -32.960 -2.583 1.00 89.19 588 LYS A N 1
ATOM 4665 C CA . LYS A 1 588 ? 26.056 -34.423 -2.716 1.00 89.19 588 LYS A CA 1
ATOM 4666 C C . LYS A 1 588 ? 27.017 -35.290 -1.899 1.00 89.19 588 LYS A C 1
ATOM 4668 O O . LYS A 1 588 ? 26.689 -36.425 -1.576 1.00 89.19 588 LYS A O 1
ATOM 4673 N N . THR A 1 589 ? 28.196 -34.774 -1.575 1.00 91.31 589 THR A N 1
ATOM 4674 C CA . THR A 1 589 ? 29.158 -35.375 -0.649 1.00 91.31 589 THR A CA 1
ATOM 4675 C C . THR A 1 589 ? 29.204 -34.551 0.635 1.00 91.31 589 THR A C 1
ATOM 4677 O O . THR A 1 589 ? 29.236 -33.319 0.512 1.00 91.31 589 THR A O 1
ATOM 4680 N N . PRO A 1 590 ? 29.283 -35.180 1.821 1.00 94.38 590 PRO A N 1
ATOM 4681 C CA . PRO A 1 590 ? 29.510 -34.475 3.078 1.00 94.38 590 PRO A CA 1
ATOM 4682 C C . PRO A 1 590 ? 30.743 -33.569 3.004 1.00 94.38 590 PRO A C 1
ATOM 4684 O O . PRO A 1 590 ? 31.790 -33.992 2.510 1.00 94.38 590 PRO A O 1
ATOM 4687 N N . ARG A 1 591 ? 30.601 -32.316 3.445 1.00 93.00 591 ARG A N 1
ATOM 4688 C CA . ARG A 1 591 ? 31.662 -31.292 3.441 1.00 93.00 591 ARG A CA 1
ATOM 4689 C C . ARG A 1 591 ? 31.593 -30.438 4.711 1.00 93.00 591 ARG A C 1
ATOM 4691 O O . ARG A 1 591 ? 31.107 -29.301 4.664 1.00 93.00 591 ARG A O 1
ATOM 4698 N N . PRO A 1 592 ? 32.031 -30.974 5.864 1.00 95.38 592 PRO A N 1
ATOM 4699 C CA . PRO A 1 592 ? 31.979 -30.256 7.139 1.00 95.38 592 PRO A CA 1
ATOM 4700 C C . PRO A 1 592 ? 32.782 -28.946 7.119 1.00 95.38 592 PRO A C 1
ATOM 4702 O O . PRO A 1 592 ? 32.447 -28.015 7.850 1.00 95.38 592 PRO A O 1
ATOM 4705 N N . GLU A 1 593 ? 33.766 -28.811 6.228 1.00 95.62 593 GLU A N 1
ATOM 4706 C CA . GLU A 1 593 ? 34.594 -27.608 6.109 1.00 95.62 593 GLU A CA 1
ATOM 4707 C C . GLU A 1 593 ? 33.774 -26.378 5.680 1.00 95.62 593 GLU A C 1
ATOM 4709 O O . GLU A 1 593 ? 34.095 -25.248 6.051 1.00 95.62 593 GLU A O 1
ATOM 4714 N N . ILE A 1 594 ? 32.685 -26.570 4.918 1.00 93.44 594 ILE A N 1
ATOM 4715 C CA . ILE A 1 594 ? 31.798 -25.467 4.509 1.00 93.44 594 ILE A CA 1
ATOM 4716 C C . ILE A 1 594 ? 31.071 -24.897 5.731 1.00 93.44 594 ILE A C 1
ATOM 4718 O O . ILE A 1 594 ? 30.977 -23.676 5.875 1.00 93.44 594 ILE A O 1
ATOM 4722 N N . ARG A 1 595 ? 30.613 -25.769 6.638 1.00 96.00 595 ARG A N 1
ATOM 4723 C CA . ARG A 1 595 ? 30.004 -25.365 7.910 1.00 96.00 595 ARG A CA 1
ATOM 4724 C C . ARG A 1 595 ? 30.999 -24.594 8.764 1.00 96.00 595 ARG A C 1
ATOM 4726 O O . ARG A 1 595 ? 30.675 -23.510 9.239 1.00 96.00 595 ARG A O 1
ATOM 4733 N N . GLU A 1 596 ? 32.203 -25.128 8.950 1.00 96.50 596 GLU A N 1
ATOM 4734 C CA . GLU A 1 596 ? 33.236 -24.459 9.748 1.00 96.50 596 GLU A CA 1
ATOM 4735 C C . GLU A 1 596 ? 33.551 -23.068 9.200 1.00 96.50 596 GLU A C 1
ATOM 4737 O O . GLU A 1 596 ? 33.658 -22.103 9.961 1.00 96.50 596 GLU A O 1
ATOM 4742 N N . LYS A 1 597 ? 33.626 -22.941 7.874 1.00 95.75 597 LYS A N 1
ATOM 4743 C CA . LYS A 1 597 ? 33.857 -21.661 7.212 1.00 95.75 597 LYS A CA 1
ATOM 4744 C C . LYS A 1 597 ? 32.712 -20.669 7.431 1.00 95.75 597 LYS A C 1
ATOM 4746 O O . LYS A 1 597 ? 32.989 -19.516 7.761 1.00 95.75 597 LYS A O 1
ATOM 4751 N N . LEU A 1 598 ? 31.461 -21.113 7.281 1.00 96.19 598 LEU A N 1
ATOM 4752 C CA . LEU A 1 598 ? 30.262 -20.307 7.545 1.00 96.19 598 LEU A CA 1
ATOM 4753 C C . LEU A 1 598 ? 30.266 -19.785 8.990 1.00 96.19 598 LEU A C 1
ATOM 4755 O O . LEU A 1 598 ? 30.146 -18.585 9.225 1.00 96.19 598 LEU A O 1
ATOM 4759 N N . PHE A 1 599 ? 30.492 -20.677 9.955 1.00 97.50 599 PHE A N 1
ATOM 4760 C CA . PHE A 1 599 ? 30.510 -20.342 11.378 1.00 97.50 599 PHE A CA 1
ATOM 4761 C C . PHE A 1 599 ? 31.670 -19.421 11.758 1.00 97.50 599 PHE A C 1
ATOM 4763 O O . PHE A 1 599 ? 31.498 -18.516 12.573 1.00 97.50 599 PHE A O 1
ATOM 4770 N N . THR A 1 600 ? 32.854 -19.646 11.187 1.00 97.44 600 THR A N 1
ATOM 4771 C CA . THR A 1 600 ? 34.037 -18.816 11.453 1.00 97.44 600 THR A CA 1
ATOM 4772 C C . THR A 1 600 ? 33.828 -17.400 10.927 1.00 97.44 600 THR A C 1
ATOM 4774 O O . THR A 1 600 ? 34.109 -16.444 11.645 1.00 97.44 600 THR A O 1
ATOM 4777 N N . ALA A 1 601 ? 33.286 -17.258 9.714 1.00 96.94 601 ALA A N 1
ATOM 4778 C CA . ALA A 1 601 ? 32.983 -15.961 9.116 1.00 96.94 601 ALA A CA 1
ATOM 4779 C C . ALA A 1 601 ? 31.898 -15.205 9.896 1.00 96.94 601 ALA A C 1
ATOM 4781 O O . ALA A 1 601 ? 32.099 -14.041 10.232 1.00 96.94 601 ALA A O 1
ATOM 4782 N N . TYR A 1 602 ? 30.818 -15.896 10.269 1.00 97.56 602 TYR A N 1
ATOM 4783 C CA . TYR A 1 602 ? 29.770 -15.348 11.130 1.00 97.56 602 TYR A CA 1
ATOM 4784 C C . TYR A 1 602 ? 30.337 -14.828 12.459 1.00 97.56 602 TYR A C 1
ATOM 4786 O O . TYR A 1 602 ? 30.126 -13.676 12.826 1.00 97.56 602 TYR A O 1
ATOM 4794 N N . LYS A 1 603 ? 31.110 -15.656 13.176 1.00 97.62 603 LYS A N 1
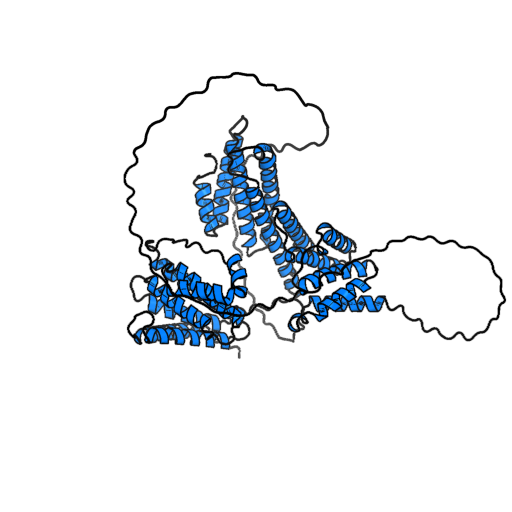ATOM 4795 C CA . LYS A 1 603 ? 31.696 -15.268 14.470 1.00 97.62 603 LYS A CA 1
ATOM 4796 C C . LYS A 1 603 ? 32.677 -14.106 14.338 1.00 97.62 603 LYS A C 1
ATOM 4798 O O . LYS A 1 603 ? 32.712 -13.257 15.222 1.00 97.62 603 LYS A O 1
ATOM 4803 N N . ALA A 1 604 ? 33.482 -14.084 13.274 1.00 97.00 604 ALA A N 1
ATOM 4804 C CA . ALA A 1 604 ? 34.413 -12.992 13.017 1.00 97.00 604 ALA A CA 1
ATOM 4805 C C . ALA A 1 604 ? 33.662 -11.666 12.830 1.00 97.00 604 ALA A C 1
ATOM 4807 O O . ALA A 1 604 ? 33.934 -10.729 13.575 1.00 97.00 604 ALA A O 1
ATOM 4808 N N . GLN A 1 605 ? 32.662 -11.632 11.940 1.00 97.12 605 GLN A N 1
ATOM 4809 C CA . GLN A 1 605 ? 31.864 -10.427 11.700 1.00 97.12 605 GLN A CA 1
ATOM 4810 C C . GLN A 1 605 ? 31.109 -9.986 12.957 1.00 97.12 605 GLN A C 1
ATOM 4812 O O . GLN A 1 605 ? 31.157 -8.816 13.314 1.00 97.12 605 GLN A O 1
ATOM 4817 N N . LEU A 1 606 ? 30.467 -10.914 13.676 1.00 96.31 606 LEU A N 1
ATOM 4818 C CA . LEU A 1 606 ? 29.726 -10.581 14.895 1.00 96.31 606 LEU A CA 1
ATOM 4819 C C . LEU A 1 606 ? 30.631 -9.941 15.956 1.00 96.31 606 LEU A C 1
ATOM 4821 O O . LEU A 1 606 ? 30.248 -8.967 16.594 1.00 96.31 606 LEU A O 1
ATOM 4825 N N . ASN A 1 607 ? 31.843 -10.470 16.137 1.00 96.06 607 ASN A N 1
ATOM 4826 C CA . ASN A 1 607 ? 32.805 -9.894 17.073 1.00 96.06 607 ASN A CA 1
ATOM 4827 C C . ASN A 1 607 ? 33.254 -8.491 16.655 1.00 96.06 607 ASN A C 1
ATOM 4829 O O . ASN A 1 607 ? 33.571 -7.685 17.525 1.00 96.06 607 ASN A O 1
ATOM 4833 N N . ASP A 1 608 ? 33.326 -8.207 15.358 1.00 95.19 608 ASP A N 1
ATOM 4834 C CA . ASP A 1 608 ? 33.723 -6.892 14.864 1.00 95.19 608 ASP A CA 1
ATOM 4835 C C . ASP A 1 608 ? 32.585 -5.872 15.016 1.00 95.19 608 ASP A C 1
ATOM 4837 O O . ASP A 1 608 ? 32.830 -4.783 15.533 1.00 95.19 608 ASP A O 1
ATOM 4841 N N . GLU A 1 609 ? 31.336 -6.252 14.726 1.00 92.75 609 GLU A N 1
ATOM 4842 C CA . GLU A 1 609 ? 30.153 -5.416 14.996 1.00 92.75 609 GLU A CA 1
ATOM 4843 C C . GLU A 1 609 ? 30.008 -5.102 16.497 1.00 92.75 609 GLU A C 1
ATOM 4845 O O . GLU A 1 609 ? 29.785 -3.955 16.879 1.00 92.75 609 GLU A O 1
ATOM 4850 N N . LEU A 1 610 ? 30.213 -6.095 17.374 1.00 90.94 610 LEU A N 1
ATOM 4851 C CA . LEU A 1 610 ? 30.107 -5.908 18.828 1.00 90.94 610 LEU A CA 1
ATOM 4852 C C . LEU A 1 610 ? 31.220 -5.023 19.415 1.00 90.94 610 LEU A C 1
ATOM 4854 O O . LEU A 1 610 ? 31.002 -4.378 20.440 1.00 90.94 610 LEU A O 1
ATOM 4858 N N . LYS A 1 611 ? 32.406 -4.971 18.791 1.00 91.62 611 LYS A N 1
ATOM 4859 C CA . LYS A 1 611 ? 33.474 -4.029 19.183 1.00 91.62 611 LYS A CA 1
ATOM 4860 C C . LYS A 1 611 ? 33.171 -2.598 18.745 1.00 91.62 611 LYS A C 1
ATOM 4862 O O . LYS A 1 611 ? 33.635 -1.665 19.397 1.00 91.62 611 LYS A O 1
ATOM 4867 N N . LEU A 1 612 ? 32.468 -2.432 17.624 1.00 84.81 612 LEU A N 1
ATOM 4868 C CA . LEU A 1 612 ? 32.149 -1.126 17.044 1.00 84.81 612 LEU A CA 1
ATOM 4869 C C . LEU A 1 612 ? 31.015 -0.414 17.775 1.00 84.81 612 LEU A C 1
ATOM 4871 O O . LEU A 1 612 ? 30.948 0.808 17.712 1.00 84.81 612 LEU A O 1
ATOM 4875 N N . THR A 1 613 ? 30.163 -1.138 18.497 1.00 76.44 613 THR A N 1
ATOM 4876 C CA . THR A 1 613 ? 29.218 -0.549 19.447 1.00 76.44 613 THR A CA 1
ATOM 4877 C C . THR A 1 613 ? 29.952 -0.153 20.731 1.00 76.44 613 THR A C 1
ATOM 4879 O O . THR A 1 613 ? 30.231 -1.036 21.547 1.00 76.44 613 THR A O 1
ATOM 4882 N N . PRO A 1 614 ? 30.300 1.135 20.951 1.00 65.31 614 PRO A N 1
ATOM 4883 C CA . PRO A 1 614 ? 30.917 1.546 22.201 1.00 65.31 614 PRO A CA 1
ATOM 4884 C C . PRO A 1 614 ? 29.963 1.192 23.338 1.00 65.31 614 PRO A C 1
ATOM 4886 O O . PRO A 1 614 ? 28.801 1.600 23.333 1.00 65.31 614 PRO A O 1
ATOM 4889 N N . THR A 1 615 ? 30.444 0.430 24.321 1.00 57.22 615 THR A N 1
ATOM 4890 C CA . THR A 1 615 ? 29.758 0.288 25.604 1.00 57.22 615 THR A CA 1
ATOM 4891 C C . THR A 1 615 ? 29.585 1.688 26.163 1.00 57.22 615 THR A C 1
ATOM 4893 O O . THR A 1 615 ? 30.546 2.288 26.644 1.00 57.22 615 THR A O 1
ATOM 4896 N N . SER A 1 616 ? 28.379 2.224 26.022 1.00 48.81 616 SER A N 1
ATOM 4897 C CA . SER A 1 616 ? 27.976 3.496 26.589 1.00 48.81 616 SER A CA 1
ATOM 4898 C C . SER A 1 616 ? 28.087 3.371 28.106 1.00 48.81 616 SER A C 1
ATOM 4900 O O . SER A 1 616 ? 27.187 2.870 28.775 1.00 48.81 616 SER A O 1
ATOM 4902 N N . THR A 1 617 ? 29.251 3.722 28.651 1.00 44.25 617 THR A N 1
ATOM 4903 C CA . THR A 1 617 ? 29.490 3.831 30.088 1.00 44.25 617 THR A CA 1
ATOM 4904 C C . THR A 1 617 ? 28.757 5.070 30.588 1.00 44.25 617 THR A C 1
ATOM 4906 O O . THR A 1 617 ? 29.367 6.115 30.800 1.00 44.25 617 THR A O 1
ATOM 4909 N N . TYR A 1 618 ? 27.437 4.964 30.732 1.00 43.88 618 TYR A N 1
ATOM 4910 C CA . TYR A 1 618 ? 26.682 5.781 31.675 1.00 43.88 618 TYR A CA 1
ATOM 4911 C C . TYR A 1 618 ? 26.657 5.020 33.000 1.00 43.88 618 TYR A C 1
ATOM 4913 O O . TYR A 1 618 ? 25.821 4.148 33.223 1.00 43.88 618 TYR A O 1
ATOM 4921 N N . SER A 1 619 ? 27.659 5.310 33.826 1.00 44.66 619 SER A N 1
ATOM 4922 C CA . SER A 1 619 ? 27.708 5.005 35.259 1.00 44.66 619 SER A CA 1
ATOM 4923 C C . SER A 1 619 ? 27.299 6.224 36.064 1.00 44.66 619 SER A C 1
ATOM 4925 O O . SER A 1 619 ? 27.788 7.315 35.682 1.00 44.66 619 SER A O 1
#

Organism: NCBI:txid29422

Foldseek 3Di:
DPLAPPDPLNVQLVVCVVVLVLVSSLVSLVVSLVSLVVVVVPDPDDDDLQSLLNNLLSLLSNLLSLLSVLLPDPDPPCNCVSCVCNVVSLVVSVCSCVPRPAPDPPGPDDLLSNLSSLQSLLVSLLSSLVVLVVVVVVPVVDPPPDDDPPRDLVSSLVSLVSSVVSCVSSVHPDDLVSLLVNLVSLVVVCVVPVDVVSLVVSVVSCVVVVSVVDDDPDLLSVLSNLLSVLVSCVVVVHDCPVSLVVSVVSVVVDDPVCCPPVSVVSSVVSVVVSVVVVPDPPPPPPPPPDDDDDDDDDDDDDDDDDDDDDDDDDDDDDDDDDDDDDDDDDDDDDDDDDDDDDDDDDDDDDDDDDDDDDDDDDDDDDDDDDDDDDDDDDDDDDDDDDDDDDDDDDDDDDDDDDDDDDDDDDDDDDDDDDPPLQPLPLLLVLLLVLLLQLVCQLQVVPVFRPLLLLLVLLLLLLVCLCVVVQPLFDNLVSLVLSLVSLVLSCLLPVPPPSSVVVNVVSCVVVVVSCVVVVVVVPPPPNPCPDPPDPCSSVVSSVSSSVSSVVSLVSVCNSCVVDPPSSSVRSVSSLVSSLVCQQPCVPPVHGDNVSSVSSVVSSVVSSVVSVVVPPPPPPD

Solvent-accessible surface area (backbone atoms only — not com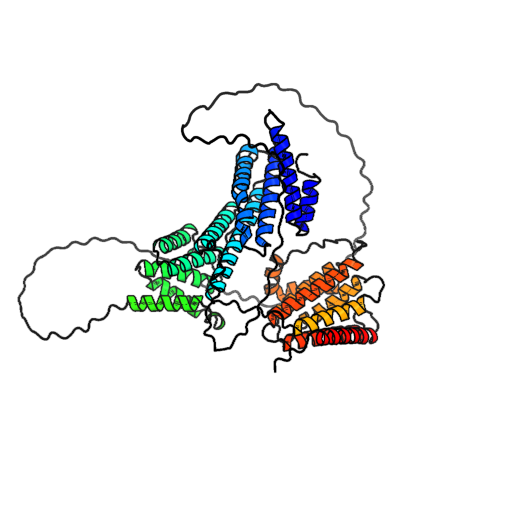parable to full-atom values): 38087 Å² total; per-residue (Å²): 118,80,79,39,67,90,32,70,37,48,55,50,14,53,54,26,43,77,70,70,38,36,71,61,13,40,52,25,35,51,52,47,49,50,53,51,51,53,51,58,72,72,46,97,59,86,78,58,68,58,52,57,36,35,50,40,46,41,45,33,53,42,48,33,36,50,22,52,49,56,66,72,48,91,61,72,89,53,46,64,68,68,47,64,59,48,65,59,52,50,51,51,34,51,50,49,39,66,74,71,43,71,89,60,81,96,59,86,61,52,74,63,52,53,20,52,28,26,42,35,45,13,52,30,23,40,53,52,18,51,51,50,46,54,52,54,65,59,46,75,80,71,67,84,81,70,74,60,92,79,75,46,72,70,51,26,48,52,27,36,52,48,12,55,52,23,24,57,71,30,71,43,86,77,53,68,66,60,56,48,53,51,48,50,50,45,50,52,52,28,72,76,68,67,42,66,70,42,47,57,47,50,53,50,49,45,59,78,68,40,54,88,78,52,90,72,84,52,69,66,64,48,46,50,56,47,40,55,54,47,52,45,29,58,75,69,71,46,93,46,66,69,59,52,53,53,48,51,62,50,59,76,69,57,54,80,83,53,64,77,33,63,66,52,52,55,41,53,51,52,54,52,53,49,54,57,69,68,52,68,77,78,67,80,77,72,81,78,87,68,93,77,92,78,81,86,84,88,84,89,83,84,83,90,81,89,80,90,80,83,85,78,86,87,86,86,88,88,80,87,82,89,78,91,78,80,90,78,89,83,87,81,82,90,80,92,79,90,79,83,88,84,85,90,79,89,84,84,89,82,91,82,82,86,80,88,82,79,91,76,92,80,83,88,86,85,90,83,83,89,87,82,83,88,89,82,89,77,85,84,88,76,86,86,81,88,84,84,92,80,91,81,88,86,84,90,83,86,83,84,87,79,91,80,87,87,81,90,78,89,85,88,87,77,93,74,69,69,77,71,71,60,69,70,50,77,64,59,55,35,53,54,53,10,50,54,48,9,52,50,58,66,45,61,74,41,96,59,40,50,27,63,60,54,23,52,55,44,43,46,55,19,47,43,28,63,70,64,67,46,59,86,56,53,73,69,57,27,47,49,55,19,42,54,35,23,51,52,22,38,62,46,26,73,82,42,62,70,38,55,50,49,43,53,48,48,44,68,74,40,38,86,71,41,51,65,47,62,75,71,44,72,80,75,67,55,89,70,82,44,103,75,50,88,57,44,40,63,51,28,54,52,54,51,50,50,56,51,50,55,50,50,54,50,46,48,65,71,35,56,92,33,69,65,44,49,54,49,34,55,52,49,50,52,47,52,46,29,50,40,40,22,65,6,74,82,72,76,47,64,36,56,66,60,24,53,49,28,52,49,39,20,53,52,43,32,54,52,47,58,64,69,52,71,81,79,82,82,125

Radius of gyration: 34.65 Å; Cα contacts (8 Å, |Δi|>4): 475; chains: 1; bounding box: 103×81×109 Å